Protein AF-A0A934FRS3-F1 (afdb_monomer_lite)

Structure (mmCIF, N/CA/C/O backbone):
data_AF-A0A934FRS3-F1
#
_entry.id   AF-A0A934FRS3-F1
#
loop_
_atom_site.group_PDB
_atom_site.id
_atom_site.type_symbol
_atom_site.label_atom_id
_atom_site.label_alt_id
_atom_site.label_comp_id
_atom_site.label_asym_id
_atom_site.label_entity_id
_atom_site.label_seq_id
_atom_site.pdbx_PDB_ins_code
_atom_site.Cartn_x
_atom_site.Cartn_y
_atom_site.Cartn_z
_atom_site.occupancy
_atom_site.B_iso_or_equiv
_atom_site.auth_seq_id
_atom_site.auth_comp_id
_atom_site.auth_asym_id
_atom_site.auth_atom_id
_atom_site.pdbx_PDB_model_num
ATOM 1 N N . MET A 1 1 ? 16.559 1.387 23.144 1.00 27.06 1 MET A N 1
ATOM 2 C CA . MET A 1 1 ? 15.516 1.513 24.195 1.00 27.06 1 MET A CA 1
ATOM 3 C C . MET A 1 1 ? 14.584 2.741 24.068 1.00 27.06 1 MET A C 1
ATOM 5 O O . MET A 1 1 ? 13.434 2.677 24.500 1.00 27.06 1 MET A O 1
ATOM 9 N N . ARG A 1 2 ? 15.012 3.877 23.478 1.00 22.12 2 ARG A N 1
ATOM 10 C CA . ARG A 1 2 ? 14.147 5.071 23.291 1.00 22.12 2 ARG A CA 1
ATOM 11 C C . ARG A 1 2 ? 13.329 5.095 21.986 1.00 22.12 2 ARG A C 1
ATOM 13 O O . ARG A 1 2 ? 12.299 5.740 21.977 1.00 22.12 2 ARG A O 1
ATOM 20 N N . LEU A 1 3 ? 13.710 4.373 20.928 1.00 22.55 3 LEU A N 1
ATOM 21 C CA . LEU A 1 3 ? 12.978 4.378 19.644 1.00 22.55 3 LEU A CA 1
ATOM 22 C C . LEU A 1 3 ? 11.806 3.378 19.592 1.00 22.55 3 LEU A C 1
ATOM 24 O O . LEU A 1 3 ? 10.712 3.764 19.199 1.00 22.55 3 LEU A O 1
ATOM 28 N N . ALA A 1 4 ? 11.965 2.154 20.108 1.00 23.92 4 ALA A N 1
ATOM 29 C CA . ALA A 1 4 ? 10.862 1.188 20.241 1.00 23.92 4 ALA A CA 1
ATOM 30 C C . ALA A 1 4 ? 9.802 1.623 21.281 1.00 23.92 4 ALA A C 1
ATOM 32 O O . ALA A 1 4 ? 8.604 1.381 21.117 1.00 23.92 4 ALA A O 1
ATOM 33 N N . SER A 1 5 ? 10.214 2.358 22.326 1.00 25.19 5 SER A N 1
ATOM 34 C CA . SER A 1 5 ? 9.284 3.023 23.251 1.00 25.19 5 SER A CA 1
ATOM 35 C C . SER A 1 5 ? 8.668 4.300 22.674 1.00 25.19 5 SER A C 1
ATOM 37 O O . SER A 1 5 ? 7.607 4.696 23.140 1.00 25.19 5 SER A O 1
ATOM 39 N N . VAL A 1 6 ? 9.268 4.915 21.648 1.00 26.47 6 VAL A N 1
ATOM 40 C CA . VAL A 1 6 ? 8.662 6.019 20.891 1.00 26.47 6 VAL A CA 1
ATOM 41 C C . VAL A 1 6 ? 7.672 5.484 19.864 1.00 26.47 6 VAL A C 1
ATOM 43 O O . VAL A 1 6 ? 6.587 6.031 19.812 1.00 26.47 6 VAL A O 1
ATOM 46 N N . PHE A 1 7 ? 7.921 4.391 19.142 1.00 25.52 7 PHE A N 1
ATOM 47 C CA . PHE A 1 7 ? 6.921 3.829 18.222 1.00 25.52 7 PHE A CA 1
ATOM 48 C C . PHE A 1 7 ? 5.750 3.158 18.959 1.00 25.52 7 PHE A C 1
ATOM 50 O O . PHE A 1 7 ? 4.606 3.506 18.703 1.00 25.52 7 PHE A O 1
ATOM 57 N N . SER A 1 8 ? 5.981 2.318 19.975 1.00 31.23 8 SER A N 1
ATOM 58 C CA . SER A 1 8 ? 4.870 1.709 20.739 1.00 31.23 8 SER A CA 1
ATOM 59 C C . SER A 1 8 ? 4.042 2.730 21.530 1.00 31.23 8 SER A C 1
ATOM 61 O O . SER A 1 8 ? 2.819 2.605 21.608 1.00 31.23 8 SER A O 1
ATOM 63 N N . ARG A 1 9 ? 4.673 3.785 22.074 1.00 29.94 9 ARG A N 1
ATOM 64 C CA . ARG A 1 9 ? 3.934 4.878 22.718 1.00 29.94 9 ARG A CA 1
ATOM 65 C C . ARG A 1 9 ? 3.339 5.843 21.716 1.00 29.94 9 ARG A C 1
ATOM 67 O O . ARG A 1 9 ? 2.287 6.344 22.042 1.00 29.94 9 ARG A O 1
ATOM 74 N N . SER A 1 10 ? 3.924 6.089 20.544 1.00 31.72 10 SER A N 1
ATOM 75 C CA . SER A 1 10 ? 3.403 7.071 19.575 1.00 31.72 10 SER A CA 1
ATOM 76 C C . SER A 1 10 ? 2.390 6.488 18.606 1.00 31.72 10 SER A C 1
ATOM 78 O O . SER A 1 10 ? 1.568 7.245 18.140 1.00 31.72 10 SER A O 1
ATOM 80 N N . SER A 1 11 ? 2.363 5.184 18.328 1.00 34.62 11 SER A N 1
ATOM 81 C CA . SER A 1 11 ? 1.292 4.559 17.534 1.00 34.62 11 SER A CA 1
ATOM 82 C C . SER A 1 11 ? 0.039 4.369 18.381 1.00 34.62 11 SER A C 1
ATOM 84 O O . SER A 1 11 ? -1.054 4.750 17.965 1.00 34.62 11 SER A O 1
ATOM 86 N N . LEU A 1 12 ? 0.210 3.886 19.622 1.00 35.72 12 LEU A N 1
ATOM 87 C CA . LEU A 1 12 ? -0.867 3.880 20.603 1.00 35.72 12 LEU A CA 1
ATOM 88 C C . LEU A 1 12 ? -1.239 5.310 20.972 1.00 35.72 12 LEU A C 1
ATOM 90 O O . LEU A 1 12 ? -2.419 5.570 20.993 1.00 35.72 12 LEU A O 1
ATOM 94 N N . ALA A 1 13 ? -0.301 6.248 21.161 1.00 35.78 13 ALA A N 1
ATOM 95 C CA . ALA A 1 13 ? -0.587 7.677 21.336 1.00 35.78 13 ALA A CA 1
ATOM 96 C C . ALA A 1 13 ? -0.914 8.424 20.048 1.00 35.78 13 ALA A C 1
ATOM 98 O O . ALA A 1 13 ? -1.168 9.600 20.160 1.00 35.78 13 ALA A O 1
ATOM 99 N N . LEU A 1 14 ? -0.986 7.820 18.864 1.00 36.41 14 LEU A N 1
ATOM 100 C CA . LEU A 1 14 ? -1.583 8.445 17.676 1.00 36.41 14 LEU A CA 1
ATOM 101 C C . LEU A 1 14 ? -3.020 7.952 17.551 1.00 36.41 14 LEU A C 1
ATOM 103 O O . LEU A 1 14 ? -3.919 8.766 17.425 1.00 36.41 14 LEU A O 1
ATOM 107 N N . ALA A 1 15 ? -3.268 6.656 17.765 1.00 39.19 15 ALA A N 1
ATOM 108 C CA . ALA A 1 15 ? -4.615 6.118 17.975 1.00 39.19 15 ALA A CA 1
ATOM 109 C C . ALA A 1 15 ? -5.294 6.729 19.222 1.00 39.19 15 ALA A C 1
ATOM 111 O O . ALA A 1 15 ? -6.491 7.003 19.226 1.00 39.19 15 ALA A O 1
ATOM 112 N N . VAL A 1 16 ? -4.505 7.011 20.260 1.00 37.59 16 VAL A N 1
ATOM 113 C CA . VAL A 1 16 ? -4.902 7.672 21.503 1.00 37.59 16 VAL A CA 1
ATOM 114 C C . VAL A 1 16 ? -4.756 9.189 21.407 1.00 37.59 16 VAL A C 1
ATOM 116 O O . VAL A 1 16 ? -5.618 9.828 21.960 1.00 37.59 16 VAL A O 1
ATOM 119 N N . ALA A 1 17 ? -3.831 9.831 20.679 1.00 36.41 17 ALA A N 1
ATOM 120 C CA . ALA A 1 17 ? -3.891 11.300 20.492 1.00 36.41 17 ALA A CA 1
ATOM 121 C C . ALA A 1 17 ? -4.997 11.721 19.521 1.00 36.41 17 ALA A C 1
ATOM 123 O O . ALA A 1 17 ? -5.559 12.798 19.697 1.00 36.41 17 ALA A O 1
ATOM 124 N N . CYS A 1 18 ? -5.384 10.867 18.568 1.00 36.97 18 CYS A N 1
ATOM 125 C CA . CYS A 1 18 ? -6.640 11.021 17.832 1.00 36.97 18 CYS A CA 1
ATOM 126 C C . CYS A 1 18 ? -7.866 10.801 18.741 1.00 36.97 18 CYS A C 1
ATOM 128 O O . CYS A 1 18 ? -8.947 11.291 18.426 1.00 36.97 18 CYS A O 1
ATOM 130 N N . GLY A 1 19 ? -7.702 10.117 19.881 1.00 36.25 19 GLY A N 1
ATOM 131 C CA . GLY A 1 19 ? -8.738 9.917 20.898 1.00 36.25 19 GLY A CA 1
ATOM 132 C C . GLY A 1 19 ? -8.621 10.784 22.161 1.00 36.25 19 GLY A C 1
ATOM 133 O O . GLY A 1 19 ? -9.516 10.738 22.996 1.00 36.25 19 GLY A O 1
ATOM 134 N N . ALA A 1 20 ? -7.540 11.538 22.359 1.00 34.06 20 ALA A N 1
ATOM 135 C CA . ALA A 1 20 ? -7.195 12.122 23.648 1.00 34.06 20 ALA A CA 1
ATOM 136 C C . ALA A 1 20 ? -6.029 13.100 23.555 1.00 34.06 20 ALA A C 1
ATOM 138 O O . ALA A 1 20 ? -4.877 12.796 23.865 1.00 34.06 20 ALA A O 1
ATOM 139 N N . VAL A 1 21 ? -6.374 14.343 23.258 1.00 32.88 21 VAL A N 1
ATOM 140 C CA . VAL A 1 21 ? -5.629 15.476 23.795 1.00 32.88 21 VAL A CA 1
ATOM 141 C C . VAL A 1 21 ? -6.650 16.443 24.406 1.00 32.88 21 VAL A C 1
ATOM 143 O O . VAL A 1 21 ? -7.177 17.322 23.745 1.00 32.88 21 VAL A O 1
ATOM 146 N N . LEU A 1 22 ? -6.929 16.213 25.695 1.00 34.47 22 LEU A N 1
ATOM 147 C CA . LEU A 1 22 ? -7.364 17.141 26.756 1.00 34.47 22 LEU A CA 1
ATOM 148 C C . LEU A 1 22 ? -8.618 18.017 26.524 1.00 34.47 22 LEU A C 1
ATOM 150 O O . LEU A 1 22 ? -8.582 19.020 25.811 1.00 34.47 22 LEU A O 1
ATOM 154 N N . ALA A 1 23 ? -9.683 17.696 27.270 1.00 32.97 23 ALA A N 1
ATOM 155 C CA . ALA A 1 23 ? -10.833 18.560 27.533 1.00 32.97 23 ALA A CA 1
ATOM 156 C C . ALA A 1 23 ? -10.677 19.292 28.885 1.00 32.97 23 ALA A C 1
ATOM 158 O O . ALA A 1 23 ? -10.374 18.671 29.904 1.00 32.97 23 ALA A O 1
ATOM 159 N N . GLN A 1 24 ? -10.937 20.602 28.890 1.00 36.91 24 GLN A N 1
ATOM 160 C CA . GLN A 1 24 ? -11.437 21.335 30.055 1.00 36.91 24 GLN A CA 1
ATOM 161 C C . GLN A 1 24 ? -12.745 22.023 29.654 1.00 36.91 24 GLN A C 1
ATOM 163 O O . GLN A 1 24 ? -12.805 22.649 28.598 1.00 36.91 24 GLN A O 1
ATOM 168 N N . ASP A 1 25 ? -13.738 21.867 30.531 1.00 39.78 25 ASP A N 1
ATOM 169 C CA . ASP A 1 25 ? -15.063 22.491 30.584 1.00 39.78 25 ASP A CA 1
ATOM 170 C C . ASP A 1 25 ? -15.967 22.393 29.349 1.00 39.78 25 ASP A C 1
ATOM 172 O O . ASP A 1 25 ? -15.792 23.129 28.381 1.00 39.78 25 ASP A O 1
ATOM 176 N N . GLN A 1 26 ? -17.045 21.598 29.462 1.00 34.34 26 GLN A N 1
ATOM 177 C CA . GLN A 1 26 ? -18.406 22.063 29.148 1.00 34.34 26 GLN A CA 1
ATOM 178 C C . GLN A 1 26 ? -19.520 21.098 29.595 1.00 34.34 26 GLN A C 1
ATOM 180 O O . GLN A 1 26 ? -19.306 19.909 29.819 1.00 34.34 26 GLN A O 1
ATOM 185 N N . ALA A 1 27 ? -20.708 21.680 29.793 1.00 36.53 27 ALA A N 1
ATOM 186 C CA . ALA A 1 27 ? -21.894 21.093 30.414 1.00 36.53 27 ALA A CA 1
ATOM 187 C C . ALA A 1 27 ? -22.766 20.246 29.461 1.00 36.53 27 ALA A C 1
ATOM 189 O O . ALA A 1 27 ? -22.684 20.351 28.241 1.00 36.53 27 ALA A O 1
ATOM 190 N N . ALA A 1 28 ? -23.627 19.423 30.068 1.00 34.06 28 ALA A N 1
ATOM 191 C CA . ALA A 1 28 ? -24.342 18.294 29.469 1.00 34.06 28 ALA A CA 1
ATOM 192 C C . ALA A 1 28 ? -25.537 18.636 28.553 1.00 34.06 28 ALA A C 1
ATOM 194 O O . ALA A 1 28 ? -26.324 19.535 28.858 1.00 34.06 28 ALA A O 1
ATOM 195 N N . PRO A 1 29 ? -25.771 17.777 27.544 1.00 34.00 29 PRO A N 1
ATOM 196 C CA . PRO A 1 29 ? -27.110 17.290 27.206 1.00 34.00 29 PRO A CA 1
ATOM 197 C C . PRO A 1 29 ? -27.171 15.753 27.024 1.00 34.00 29 PRO A C 1
ATOM 199 O O . PRO A 1 29 ? -26.160 15.071 26.916 1.00 34.00 29 PRO A O 1
ATOM 202 N N . THR A 1 30 ? -28.390 15.208 27.036 1.00 40.44 30 THR A N 1
ATOM 203 C CA . THR A 1 30 ? -28.749 13.776 27.036 1.00 40.44 30 THR A CA 1
ATOM 204 C C . THR A 1 30 ? -29.072 13.229 25.640 1.00 40.44 30 THR A C 1
ATOM 206 O O . THR A 1 30 ? -29.952 13.793 24.994 1.00 40.44 30 THR A O 1
ATOM 209 N N . THR A 1 31 ? -28.470 12.106 25.215 1.00 36.78 31 THR A N 1
ATOM 210 C CA . THR A 1 31 ? -29.045 11.085 24.291 1.00 36.78 31 THR A CA 1
ATOM 211 C C . THR A 1 31 ? -28.130 9.842 24.169 1.00 36.78 31 THR A C 1
ATOM 213 O O . THR A 1 31 ? -26.957 9.893 24.515 1.00 36.78 31 THR A O 1
ATOM 216 N N . THR A 1 32 ? -28.696 8.693 23.768 1.00 42.91 32 THR A N 1
ATOM 217 C CA . THR A 1 32 ? -28.209 7.305 23.982 1.00 42.91 32 THR A CA 1
ATOM 218 C C . THR A 1 32 ? -27.360 6.676 22.857 1.00 42.91 32 THR A C 1
ATOM 220 O O . THR A 1 32 ? -27.233 5.454 22.805 1.00 42.91 32 THR A O 1
ATOM 223 N N . SER A 1 33 ? -26.760 7.463 21.962 1.00 57.62 33 SER A N 1
ATOM 224 C CA . SER A 1 33 ? -25.831 6.961 20.935 1.00 57.62 33 SER A CA 1
ATOM 225 C C . SER A 1 33 ? -24.385 7.103 21.422 1.00 57.62 33 SER A C 1
ATOM 227 O O . SER A 1 33 ? -23.906 8.221 21.596 1.00 57.62 33 SER A O 1
ATOM 229 N N . SER A 1 34 ? -23.676 5.998 21.677 1.00 61.28 34 SER A N 1
ATOM 230 C CA . SER A 1 34 ? -22.247 6.064 22.025 1.00 61.28 34 SER A CA 1
ATOM 231 C C . SER A 1 34 ? -21.406 6.331 20.774 1.00 61.28 34 SER A C 1
ATOM 233 O O . SER A 1 34 ? -21.483 5.589 19.802 1.00 61.28 34 SER A O 1
ATOM 235 N N . GLN A 1 35 ? -20.610 7.398 20.799 1.00 80.88 35 GLN A N 1
ATOM 236 C CA . GLN A 1 35 ? -19.793 7.870 19.673 1.00 80.88 35 GLN A CA 1
ATOM 237 C C . GLN A 1 35 ? -18.346 7.358 19.717 1.00 80.88 35 GLN A C 1
ATOM 239 O O . GLN A 1 35 ? -17.648 7.329 18.702 1.00 80.88 35 GLN A O 1
ATOM 244 N N . LEU A 1 36 ? -17.903 6.959 20.908 1.00 81.94 36 LEU A N 1
ATOM 245 C CA . LEU A 1 36 ? -16.656 6.253 21.175 1.00 81.94 36 LEU A CA 1
ATOM 246 C C . LEU A 1 36 ? -16.951 5.209 22.244 1.00 81.94 36 LEU A C 1
ATOM 248 O O . LEU A 1 36 ? -17.548 5.546 23.265 1.00 81.94 36 LEU A O 1
ATOM 252 N N . VAL A 1 37 ? -16.506 3.980 22.034 1.00 84.88 37 VAL A N 1
ATOM 253 C CA . VAL A 1 37 ? -16.555 2.891 23.002 1.00 84.88 37 VAL A CA 1
ATOM 254 C C . VAL A 1 37 ? -15.162 2.286 23.099 1.00 84.88 37 VAL A C 1
ATOM 256 O O . VAL A 1 37 ? -14.598 1.840 22.109 1.00 84.88 37 VAL A O 1
ATOM 259 N N . ILE A 1 38 ? -14.595 2.269 24.299 1.00 85.12 38 ILE A N 1
ATOM 260 C CA . ILE A 1 38 ? -13.317 1.627 24.595 1.00 85.12 38 ILE A CA 1
ATOM 261 C C . ILE A 1 38 ? -13.582 0.511 25.593 1.00 85.12 38 ILE A C 1
ATOM 263 O O . ILE A 1 38 ? -14.081 0.761 26.684 1.00 85.12 38 ILE A O 1
ATOM 267 N N . THR A 1 39 ? -13.233 -0.714 25.233 1.00 86.31 39 THR A N 1
ATOM 268 C CA . THR A 1 39 ? -13.379 -1.900 26.076 1.00 86.31 39 THR A CA 1
ATOM 269 C C . THR A 1 39 ? -11.998 -2.457 26.385 1.00 86.31 39 THR A C 1
ATOM 271 O O . THR A 1 39 ? -11.211 -2.659 25.467 1.00 86.31 39 THR A O 1
ATOM 274 N N . SER A 1 40 ? -11.675 -2.681 27.658 1.00 85.94 40 SER A N 1
ATOM 275 C CA . SER A 1 40 ? -10.364 -3.206 28.065 1.00 85.94 40 SER A CA 1
ATOM 276 C C . SER A 1 40 ? -10.481 -4.159 29.245 1.00 85.94 40 SER A C 1
ATOM 278 O O . SER A 1 40 ? -11.160 -3.845 30.223 1.00 85.94 40 SER A O 1
ATOM 280 N N . THR A 1 41 ? -9.776 -5.288 29.188 1.00 85.88 41 THR A N 1
ATOM 281 C CA . THR A 1 41 ? -9.614 -6.209 30.329 1.00 85.88 41 THR A CA 1
ATOM 282 C C . THR A 1 41 ? -8.501 -5.765 31.288 1.00 85.88 41 THR A C 1
ATOM 284 O O . THR A 1 41 ? -8.402 -6.277 32.401 1.00 85.88 41 THR A O 1
ATOM 287 N N . ASP A 1 42 ? -7.686 -4.766 30.918 1.00 83.06 42 ASP A N 1
ATOM 288 C CA . ASP A 1 42 ? -6.649 -4.181 31.780 1.00 83.06 42 ASP A CA 1
ATOM 289 C C . ASP A 1 42 ? -7.152 -2.899 32.468 1.00 83.06 42 ASP A C 1
ATOM 291 O O . ASP A 1 42 ? -7.483 -1.897 31.816 1.00 83.06 42 ASP A O 1
ATOM 295 N N . SER A 1 43 ? -7.176 -2.912 33.806 1.00 79.44 43 SER A N 1
ATOM 296 C CA . SER A 1 43 ? -7.639 -1.787 34.630 1.00 79.44 43 SER A CA 1
ATOM 297 C C . SER A 1 43 ? -6.754 -0.544 34.502 1.00 79.44 43 SER A C 1
ATOM 299 O O . SER A 1 43 ? -7.239 0.576 34.677 1.00 79.44 43 SER A O 1
ATOM 301 N N . ARG A 1 44 ? -5.470 -0.689 34.147 1.00 79.44 44 ARG A N 1
ATOM 302 C CA . ARG A 1 44 ? -4.536 0.436 33.967 1.00 79.44 44 ARG A CA 1
ATOM 303 C C . ARG A 1 44 ? -4.788 1.164 32.659 1.00 79.44 44 ARG A C 1
ATOM 305 O O . ARG A 1 44 ? -4.732 2.393 32.643 1.00 79.44 44 ARG A O 1
ATOM 312 N N . VAL A 1 45 ? -5.085 0.423 31.591 1.00 78.88 45 VAL A N 1
ATOM 313 C CA . VAL A 1 45 ? -5.498 1.000 30.302 1.00 78.88 45 VAL A CA 1
ATOM 314 C C . VAL A 1 45 ? -6.790 1.780 30.507 1.00 78.88 45 VAL A C 1
ATOM 316 O O . VAL A 1 45 ? -6.841 2.975 30.226 1.00 78.88 45 VAL A O 1
ATOM 319 N N . ALA A 1 46 ? -7.786 1.148 31.127 1.00 74.12 46 ALA A N 1
ATOM 320 C CA . ALA A 1 46 ? -9.057 1.776 31.457 1.00 74.12 46 ALA A CA 1
ATOM 321 C C . ALA A 1 46 ? -8.903 3.043 32.328 1.00 74.12 46 ALA A C 1
ATOM 323 O O . ALA A 1 46 ? -9.484 4.087 32.026 1.00 74.12 46 ALA A O 1
ATOM 324 N N . SER A 1 47 ? -8.053 2.993 33.360 1.00 75.94 47 SER A N 1
ATOM 325 C CA . SER A 1 47 ? -7.711 4.153 34.202 1.00 75.94 47 SER A CA 1
ATOM 326 C C . SER A 1 47 ? -6.996 5.261 33.424 1.00 75.94 47 SER A C 1
ATOM 328 O O . SER A 1 47 ? -7.172 6.447 33.702 1.00 75.94 47 SER A O 1
ATOM 330 N N . GLY A 1 48 ? -6.131 4.896 32.474 1.00 76.56 48 GLY A N 1
ATOM 331 C CA . GLY A 1 48 ? -5.491 5.836 31.557 1.00 76.56 48 GLY A CA 1
ATOM 332 C C . GLY A 1 48 ? -6.534 6.588 30.739 1.00 76.56 48 GLY A C 1
ATOM 333 O O . GLY A 1 48 ? -6.540 7.815 30.746 1.00 76.56 48 GLY A O 1
ATOM 334 N N . VAL A 1 49 ? -7.472 5.855 30.139 1.00 73.19 49 VAL A N 1
ATOM 335 C CA . VAL A 1 49 ? -8.549 6.421 29.321 1.00 73.19 49 VAL A CA 1
ATOM 336 C C . VAL A 1 49 ? -9.467 7.332 30.134 1.00 73.19 49 VAL A C 1
ATOM 338 O O . VAL A 1 49 ? -9.687 8.469 29.730 1.00 73.19 49 VAL A O 1
ATOM 341 N N . GLN A 1 50 ? -9.939 6.915 31.313 1.00 73.56 50 GLN A N 1
ATOM 342 C CA . GLN A 1 50 ? -10.767 7.786 32.163 1.00 73.56 50 GLN A CA 1
ATOM 343 C C . GLN A 1 50 ? -10.080 9.112 32.508 1.00 73.56 50 GLN A C 1
ATOM 345 O O . GLN A 1 50 ? -10.716 10.166 32.452 1.00 73.56 50 GLN A O 1
ATOM 350 N N . ARG A 1 51 ? -8.781 9.071 32.844 1.00 74.69 51 ARG A N 1
ATOM 351 C CA . ARG A 1 51 ? -8.006 10.279 33.168 1.00 74.69 51 ARG A CA 1
ATOM 352 C C . ARG A 1 51 ? -7.906 11.229 31.982 1.00 74.69 51 ARG A C 1
ATOM 354 O O . ARG A 1 51 ? -7.977 12.438 32.176 1.00 74.69 51 ARG A O 1
ATOM 361 N N . MET A 1 52 ? -7.778 10.702 30.767 1.00 68.62 52 MET A N 1
ATOM 362 C CA . MET A 1 52 ? -7.734 11.527 29.558 1.00 68.62 52 MET A CA 1
ATOM 363 C C . MET A 1 52 ? -9.037 12.295 29.304 1.00 68.62 52 MET A C 1
ATOM 365 O O . MET A 1 52 ? -8.991 13.402 28.772 1.00 68.62 52 MET A O 1
ATOM 369 N N . PHE A 1 53 ? -10.177 11.748 29.731 1.00 69.75 53 PHE A N 1
ATOM 370 C CA . PHE A 1 53 ? -11.498 12.375 29.610 1.00 69.75 53 PHE A CA 1
ATOM 371 C C . PHE A 1 53 ? -11.943 13.129 30.875 1.00 69.75 53 PHE A C 1
ATOM 373 O O . PHE A 1 53 ? -13.123 13.434 31.028 1.00 69.75 53 PHE A O 1
ATOM 380 N N . GLY A 1 54 ? -11.023 13.423 31.802 1.00 64.81 54 GLY A N 1
ATOM 381 C CA . GLY A 1 54 ? -11.323 14.220 32.998 1.00 64.81 54 GLY A CA 1
ATOM 382 C C . GLY A 1 54 ? -12.250 13.533 34.010 1.00 64.81 54 GLY A C 1
ATOM 383 O O . GLY A 1 54 ? -12.831 14.203 34.863 1.00 64.81 54 GLY A O 1
ATOM 384 N N . GLY A 1 55 ? -12.406 12.207 33.938 1.00 60.84 55 GLY A N 1
ATOM 385 C CA . GLY A 1 55 ? -13.222 11.449 34.882 1.00 60.84 55 GLY A CA 1
ATOM 386 C C . GLY A 1 55 ? -12.625 11.463 36.295 1.00 60.84 55 GLY A C 1
ATOM 387 O O . GLY A 1 55 ? -11.486 11.050 36.494 1.00 60.84 55 GLY A O 1
ATOM 388 N N . ALA A 1 56 ? -13.409 11.906 37.286 1.00 50.25 56 ALA A N 1
ATOM 389 C CA . ALA A 1 56 ? -13.009 11.956 38.699 1.00 50.25 56 ALA A CA 1
ATOM 390 C C . ALA A 1 56 ? -13.146 10.608 39.444 1.00 50.25 56 ALA A C 1
ATOM 392 O O . ALA A 1 56 ? -12.642 10.464 40.556 1.00 50.25 56 ALA A O 1
ATOM 393 N N . ALA A 1 57 ? -13.833 9.621 38.856 1.00 53.00 57 ALA A N 1
ATOM 394 C CA . ALA A 1 57 ? -14.106 8.328 39.481 1.00 53.00 57 ALA A CA 1
ATOM 395 C C . ALA A 1 57 ? -13.127 7.264 38.967 1.00 53.00 57 ALA A C 1
ATOM 397 O O . ALA A 1 57 ? -13.144 6.922 37.786 1.00 53.00 57 ALA A O 1
ATOM 398 N N . GLY A 1 58 ? -12.272 6.764 39.863 1.00 58.16 58 GLY A N 1
ATOM 399 C CA . GLY A 1 58 ? -11.255 5.767 39.543 1.00 58.16 58 GLY A CA 1
ATOM 400 C C . GLY A 1 58 ? -11.868 4.479 39.008 1.00 58.16 58 GLY A C 1
ATOM 401 O O . GLY A 1 58 ? -12.807 3.941 39.597 1.00 58.16 58 GLY A O 1
ATOM 402 N N . ALA A 1 59 ? -11.328 3.986 37.894 1.00 62.06 59 ALA A N 1
ATOM 403 C CA . ALA A 1 59 ? -11.603 2.650 37.397 1.00 62.06 59 ALA A CA 1
ATOM 404 C C . ALA A 1 59 ? -11.438 1.664 38.559 1.00 62.06 59 ALA A C 1
ATOM 406 O O . ALA A 1 59 ? -10.581 1.878 39.429 1.00 62.06 59 ALA A O 1
ATOM 407 N N . PRO A 1 60 ? -12.254 0.601 38.605 1.00 66.19 60 PRO A N 1
ATOM 408 C CA . PRO A 1 60 ? -12.125 -0.383 39.661 1.00 66.19 60 PRO A CA 1
ATOM 409 C C . PRO A 1 60 ? -10.679 -0.898 39.705 1.00 66.19 60 PRO A C 1
ATOM 411 O O . PRO A 1 60 ? -10.050 -1.120 38.668 1.00 66.19 60 PRO A O 1
ATOM 414 N N . ALA A 1 61 ? -10.138 -1.052 40.919 1.00 69.31 61 ALA A N 1
ATOM 415 C CA . ALA A 1 61 ? -8.743 -1.455 41.121 1.00 69.31 61 ALA A CA 1
ATOM 416 C C . ALA A 1 61 ? -8.418 -2.791 40.422 1.00 69.31 61 ALA A C 1
ATOM 418 O O . ALA A 1 61 ? -7.296 -3.000 39.962 1.00 69.31 61 ALA A O 1
ATOM 419 N N . ALA A 1 62 ? -9.426 -3.656 40.295 1.00 74.12 62 ALA A N 1
ATOM 420 C CA . ALA A 1 62 ? -9.400 -4.874 39.507 1.00 74.12 62 ALA A CA 1
ATOM 421 C C . ALA A 1 62 ? -10.685 -4.980 38.676 1.00 74.12 62 ALA A C 1
ATOM 423 O O . ALA A 1 62 ? -11.757 -4.600 39.144 1.00 74.12 62 ALA A O 1
ATOM 424 N N . ILE A 1 63 ? -10.566 -5.519 37.465 1.00 80.44 63 ILE A N 1
ATOM 425 C CA . ILE A 1 63 ? -11.704 -5.919 36.636 1.00 80.44 63 ILE A CA 1
ATOM 426 C C . ILE A 1 63 ? -11.979 -7.395 36.944 1.00 80.44 63 ILE A C 1
ATOM 428 O O . ILE A 1 63 ? -11.038 -8.175 37.093 1.00 80.44 63 ILE A O 1
ATOM 432 N N . GLY A 1 64 ? -13.252 -7.769 37.101 1.00 80.06 64 GLY A N 1
ATOM 433 C CA . GLY A 1 64 ? -13.623 -9.161 37.369 1.00 80.06 64 GLY A CA 1
ATOM 434 C C . GLY A 1 64 ? -13.135 -10.123 36.277 1.00 80.06 64 GLY A C 1
ATOM 435 O O . GLY A 1 64 ? -13.033 -9.748 35.113 1.00 80.06 64 GLY A O 1
ATOM 436 N N . GLU A 1 65 ? -12.858 -11.374 36.644 1.00 82.88 65 GLU A N 1
ATOM 437 C CA . GLU A 1 65 ? -12.454 -12.410 35.685 1.00 82.88 65 GLU A CA 1
ATOM 438 C C . GLU A 1 65 ? -13.502 -12.575 34.567 1.00 82.88 65 GLU A C 1
ATOM 440 O O . GLU A 1 65 ? -14.708 -12.581 34.831 1.00 82.88 65 GLU A O 1
ATOM 445 N N . GLY A 1 66 ? -13.045 -12.652 33.311 1.00 81.38 66 GLY A N 1
ATOM 446 C CA . GLY A 1 66 ? -13.913 -12.718 32.126 1.00 81.38 66 GLY A CA 1
ATOM 447 C C . GLY A 1 66 ? -14.692 -11.431 31.821 1.00 81.38 66 GLY A C 1
ATOM 448 O O . GLY A 1 66 ? -15.600 -11.440 30.984 1.00 81.38 66 GLY A O 1
ATOM 449 N N . LYS A 1 67 ? -14.379 -10.326 32.509 1.00 85.31 67 LYS A N 1
ATOM 450 C CA . LYS A 1 67 ? -14.983 -9.016 32.270 1.00 85.31 67 LYS A CA 1
ATOM 451 C C . LYS A 1 67 ? -13.983 -8.034 31.674 1.00 85.31 67 LYS A C 1
ATOM 453 O O . LYS A 1 67 ? -12.775 -8.149 31.846 1.00 85.31 67 LYS A O 1
ATOM 458 N N . ALA A 1 68 ? -14.532 -7.000 31.056 1.00 84.88 68 ALA A N 1
ATOM 459 C CA . ALA A 1 68 ? -13.831 -5.821 30.590 1.00 84.88 68 ALA A CA 1
ATOM 460 C C . ALA A 1 68 ? -14.528 -4.556 31.107 1.00 84.88 68 ALA A C 1
ATOM 462 O O . ALA A 1 68 ? -15.750 -4.531 31.300 1.00 84.88 68 ALA A O 1
ATOM 463 N N . LEU A 1 69 ? -13.760 -3.485 31.310 1.00 83.56 69 LEU A N 1
ATOM 464 C CA . LEU A 1 69 ? -14.332 -2.162 31.525 1.00 83.56 69 LEU A CA 1
ATOM 465 C C . LEU A 1 69 ? -14.652 -1.539 30.170 1.00 83.56 69 LEU A C 1
ATOM 467 O O . LEU A 1 69 ? -13.767 -1.392 29.330 1.00 83.56 69 LEU A O 1
ATOM 471 N N . VAL A 1 70 ? -15.910 -1.154 29.991 1.00 85.19 70 VAL A N 1
ATOM 472 C CA . VAL A 1 70 ? -16.420 -0.421 28.836 1.00 85.19 70 VAL A CA 1
ATOM 473 C C . VAL A 1 70 ? -16.535 1.047 29.216 1.00 85.19 70 VAL A C 1
ATOM 475 O O . VAL A 1 70 ? -17.250 1.404 30.154 1.00 85.19 70 VAL A O 1
ATOM 478 N N . LEU A 1 71 ? -15.840 1.892 28.473 1.00 83.88 71 LEU A N 1
ATOM 479 C CA . LEU A 1 71 ? -15.864 3.339 28.556 1.00 83.88 71 LEU A CA 1
ATOM 480 C C . LEU A 1 71 ? -16.553 3.872 27.309 1.00 83.88 71 LEU A C 1
ATOM 482 O O . LEU A 1 71 ? -16.097 3.595 26.207 1.00 83.88 71 LEU A O 1
ATOM 486 N N . SER A 1 72 ? -17.629 4.631 27.460 1.00 83.88 72 SER A N 1
ATOM 487 C CA . SER A 1 72 ? -18.378 5.175 26.329 1.00 83.88 72 SER A CA 1
ATOM 488 C C . SER A 1 72 ? -18.512 6.686 26.424 1.00 83.88 72 SER A C 1
ATOM 490 O O . SER A 1 72 ? -18.884 7.189 27.484 1.00 83.88 72 SER A O 1
ATOM 492 N N . LEU A 1 73 ? -18.266 7.396 25.325 1.00 81.25 73 LEU A N 1
ATOM 493 C CA . LEU A 1 73 ? -18.632 8.804 25.179 1.00 81.25 73 LEU A CA 1
ATOM 494 C C . LEU A 1 73 ? -19.975 8.911 24.468 1.00 81.25 73 LEU A C 1
ATOM 496 O O . LEU A 1 73 ? -20.166 8.283 23.426 1.00 81.25 73 LEU A O 1
ATOM 500 N N . ASP A 1 74 ? -20.884 9.708 25.015 1.00 78.88 74 ASP A N 1
ATOM 501 C CA . ASP A 1 74 ? -22.123 10.083 24.332 1.00 78.88 74 ASP A CA 1
ATOM 502 C C . ASP A 1 74 ? -21.927 11.269 23.366 1.00 78.88 74 ASP A C 1
ATOM 504 O O . ASP A 1 74 ? -20.827 11.810 23.216 1.00 78.88 74 ASP A O 1
ATOM 508 N N . ASP A 1 75 ? -23.016 11.688 22.720 1.00 73.56 75 ASP A N 1
ATOM 509 C CA . ASP A 1 75 ? -23.063 12.831 21.796 1.00 73.56 75 ASP A CA 1
ATOM 510 C C . ASP A 1 75 ? -22.621 14.163 22.431 1.00 73.56 75 ASP A C 1
ATOM 512 O O . ASP A 1 75 ? -22.199 15.082 21.724 1.00 73.56 75 ASP A O 1
ATOM 516 N N . GLY A 1 76 ? -22.714 14.276 23.759 1.00 71.00 76 GLY A N 1
ATOM 517 C CA . GLY A 1 76 ? -22.269 15.428 24.539 1.00 71.00 76 GLY A CA 1
ATOM 518 C C . GLY A 1 76 ? -20.807 15.343 24.982 1.00 71.00 76 GLY A C 1
ATOM 519 O O . GLY A 1 76 ? -20.333 16.247 25.667 1.00 71.00 76 GLY A O 1
ATOM 520 N N . GLY A 1 77 ? -20.093 14.269 24.626 1.00 68.56 77 GLY A N 1
ATOM 521 C CA . GLY A 1 77 ? -18.723 14.014 25.072 1.00 68.56 77 GLY A CA 1
ATOM 522 C C . GLY A 1 77 ? -18.630 13.581 26.536 1.00 68.56 77 GLY A C 1
ATOM 523 O O . GLY A 1 77 ? -17.544 13.610 27.118 1.00 68.56 77 GLY A O 1
ATOM 524 N N . LYS A 1 78 ? -19.746 13.182 27.157 1.00 75.31 78 LYS A N 1
ATOM 525 C CA . LYS A 1 78 ? -19.755 12.731 28.546 1.00 75.31 78 LYS A CA 1
ATOM 526 C C . LYS A 1 78 ? -19.353 11.264 28.621 1.00 75.31 78 LYS A C 1
ATOM 528 O O . LYS A 1 78 ? -19.913 10.405 27.944 1.00 75.31 78 LYS A O 1
ATOM 533 N N . LEU A 1 79 ? -18.401 10.981 29.505 1.00 79.19 79 LEU A N 1
ATOM 534 C CA . LEU A 1 79 ? -17.923 9.631 29.764 1.00 79.19 79 LEU A CA 1
ATOM 535 C C . LEU A 1 79 ? -18.881 8.867 30.685 1.00 79.19 79 LEU A C 1
ATOM 537 O O . LEU A 1 79 ? -19.181 9.308 31.797 1.00 79.19 79 LEU A O 1
ATOM 541 N N . ALA A 1 80 ? -19.288 7.680 30.253 1.00 81.12 80 ALA A N 1
ATOM 542 C CA . ALA A 1 80 ? -19.910 6.662 31.087 1.00 81.12 80 ALA A CA 1
ATOM 543 C C . ALA A 1 80 ? -19.011 5.424 31.153 1.00 81.12 80 ALA A C 1
ATOM 545 O O . ALA A 1 80 ? -18.319 5.093 30.191 1.00 81.12 80 ALA A O 1
ATOM 546 N N . THR A 1 81 ? -19.022 4.731 32.291 1.00 81.19 81 THR A N 1
ATOM 547 C CA . THR A 1 81 ? -18.256 3.496 32.481 1.00 81.19 81 THR A CA 1
ATOM 548 C C . THR A 1 81 ? -19.124 2.387 33.041 1.00 81.19 81 THR A C 1
ATOM 550 O O . THR A 1 81 ? -19.892 2.617 33.975 1.00 81.19 81 THR A O 1
ATOM 553 N N . ARG A 1 82 ? -18.965 1.176 32.512 1.00 83.75 82 ARG A N 1
ATOM 554 C CA . ARG A 1 82 ? -19.628 -0.037 33.004 1.00 83.75 82 ARG A CA 1
ATOM 555 C C . ARG A 1 82 ? -18.718 -1.245 32.834 1.00 83.75 82 ARG A C 1
ATOM 557 O O . ARG A 1 82 ? -17.866 -1.248 31.956 1.00 83.75 82 ARG A O 1
ATOM 564 N N . GLU A 1 83 ? -18.925 -2.288 33.626 1.00 84.50 83 GLU A N 1
ATOM 565 C CA . GLU A 1 83 ? -18.353 -3.600 33.312 1.00 84.50 83 GLU A CA 1
ATOM 566 C C . GLU A 1 83 ? -19.244 -4.335 32.303 1.00 84.50 83 GLU A C 1
ATOM 568 O O . GLU A 1 83 ? -20.475 -4.238 32.351 1.00 84.50 83 GLU A O 1
ATOM 573 N N . ALA A 1 84 ? -18.626 -5.085 31.400 1.00 85.75 84 ALA A N 1
ATOM 574 C CA . ALA A 1 84 ? -19.292 -6.017 30.499 1.00 85.75 84 ALA A CA 1
ATOM 575 C C . ALA A 1 84 ? -18.455 -7.293 30.361 1.00 85.75 84 ALA A C 1
ATOM 577 O O . ALA A 1 84 ? -17.304 -7.325 30.789 1.00 85.75 84 ALA A O 1
ATOM 578 N N . ALA A 1 85 ? -19.021 -8.343 29.770 1.00 84.25 85 ALA A N 1
ATOM 579 C CA . ALA A 1 85 ? -18.218 -9.483 29.339 1.00 84.25 85 ALA A CA 1
ATOM 580 C C . ALA A 1 85 ? -17.253 -9.043 28.224 1.00 84.25 85 ALA A C 1
ATOM 582 O O . ALA A 1 85 ? -17.636 -8.249 27.362 1.00 84.25 85 ALA A O 1
ATOM 583 N N . GLY A 1 86 ? -16.022 -9.546 28.254 1.00 82.94 86 GLY A N 1
ATOM 584 C CA . GLY A 1 86 ? -15.010 -9.246 27.246 1.00 82.94 86 GLY A CA 1
ATOM 585 C C . GLY A 1 86 ? -13.710 -9.989 27.526 1.00 82.94 86 GLY A C 1
ATOM 586 O O . GLY A 1 86 ? -13.334 -10.173 28.681 1.00 82.94 86 GLY A O 1
ATOM 587 N N . ASP A 1 87 ? -13.052 -10.424 26.462 1.00 84.31 87 ASP A N 1
ATOM 588 C CA . ASP A 1 87 ? -11.831 -11.233 26.470 1.00 84.31 87 ASP A CA 1
ATOM 589 C C . ASP A 1 87 ? -10.646 -10.515 25.806 1.00 84.31 87 ASP A C 1
ATOM 591 O O . ASP A 1 87 ? -9.499 -10.711 26.206 1.00 84.31 87 ASP A O 1
ATOM 595 N N . ALA A 1 88 ? -10.920 -9.630 24.847 1.00 81.19 88 ALA A N 1
ATOM 596 C CA . ALA A 1 88 ? -9.910 -8.809 24.201 1.00 81.19 88 ALA A CA 1
ATOM 597 C C . ALA A 1 88 ? -9.239 -7.834 25.183 1.00 81.19 88 ALA A C 1
ATOM 599 O O . ALA A 1 88 ? -9.900 -7.149 25.968 1.00 81.19 88 ALA A O 1
ATOM 600 N N . TRP A 1 89 ? -7.913 -7.715 25.087 1.00 84.12 89 TRP A N 1
ATOM 601 C CA . TRP A 1 89 ? -7.151 -6.753 25.885 1.00 84.12 89 TRP A CA 1
ATOM 602 C C . TRP A 1 89 ? -7.590 -5.309 25.645 1.00 84.12 89 TRP A C 1
ATOM 604 O O . TRP A 1 89 ? -7.755 -4.561 26.607 1.00 84.12 89 TRP A O 1
ATOM 614 N N . LEU A 1 90 ? -7.815 -4.933 24.383 1.00 84.06 90 LEU A N 1
ATOM 615 C CA . LEU A 1 90 ? -8.331 -3.620 24.014 1.00 84.06 90 LEU A CA 1
ATOM 616 C C . LEU A 1 90 ? -9.208 -3.701 22.762 1.00 84.06 90 LEU A C 1
ATOM 618 O O . LEU A 1 90 ? -8.793 -4.232 21.734 1.00 84.06 90 LEU A O 1
ATOM 622 N N . VAL A 1 91 ? -10.387 -3.093 22.826 1.00 86.88 91 VAL A N 1
ATOM 623 C CA . VAL A 1 91 ? -11.239 -2.794 21.672 1.00 86.88 91 VAL A CA 1
ATOM 624 C C . VAL A 1 91 ? -11.587 -1.314 21.706 1.00 86.88 91 VAL A C 1
ATOM 626 O O . VAL A 1 91 ? -12.003 -0.805 22.743 1.00 86.88 91 VAL A O 1
ATOM 629 N N . ILE A 1 92 ? -11.426 -0.624 20.585 1.00 87.81 92 ILE A N 1
ATOM 630 C CA . ILE A 1 92 ? -11.867 0.755 20.386 1.00 87.81 92 ILE A CA 1
ATOM 631 C C . ILE A 1 92 ? -12.848 0.739 19.225 1.00 87.81 92 ILE A C 1
ATOM 633 O O . ILE A 1 92 ? -12.485 0.289 18.150 1.00 87.81 92 ILE A O 1
ATOM 637 N N . GLU A 1 93 ? -14.052 1.246 19.425 1.00 90.12 93 GLU A N 1
ATOM 638 C CA . GLU A 1 93 ? -15.034 1.503 18.377 1.00 90.12 93 GLU A CA 1
ATOM 639 C C . GLU A 1 93 ? -15.352 2.995 18.393 1.00 90.12 93 GLU A C 1
ATOM 641 O O . GLU A 1 93 ? -15.642 3.557 19.448 1.00 90.12 93 GLU A O 1
ATOM 646 N N . ALA A 1 94 ? -15.255 3.670 17.254 1.00 88.56 94 ALA A N 1
ATOM 647 C CA . ALA A 1 94 ? -15.429 5.113 17.194 1.00 88.56 94 ALA A CA 1
ATOM 648 C C . ALA A 1 94 ? -16.097 5.564 15.902 1.00 88.56 94 ALA A C 1
ATOM 650 O O . ALA A 1 94 ? -15.882 4.969 14.848 1.00 88.56 94 ALA A O 1
ATOM 651 N N . LYS A 1 95 ? -16.809 6.693 15.971 1.00 89.94 95 LYS A N 1
ATOM 652 C CA . LYS A 1 95 ? -17.215 7.473 14.797 1.00 89.94 95 LYS A CA 1
ATOM 653 C C . LYS A 1 95 ? -16.162 8.546 14.506 1.00 89.94 95 LYS A C 1
ATOM 655 O O . LYS A 1 95 ? -16.107 9.544 15.233 1.00 89.94 95 LYS A O 1
ATOM 660 N N . PRO A 1 96 ? -15.318 8.402 13.469 1.00 87.12 96 PRO A N 1
ATOM 661 C CA . PRO A 1 96 ? -14.184 9.306 13.277 1.00 87.12 96 PRO A CA 1
ATOM 662 C C . PRO A 1 96 ? -14.600 10.771 13.102 1.00 87.12 96 PRO A C 1
ATOM 664 O O . PRO A 1 96 ? -14.009 11.647 13.728 1.00 87.12 96 PRO A O 1
ATOM 667 N N . ALA A 1 97 ? -15.676 11.051 12.358 1.00 84.88 97 ALA A N 1
ATOM 668 C CA . ALA A 1 97 ? -16.210 12.409 12.202 1.00 84.88 97 ALA A CA 1
ATOM 669 C C . ALA A 1 97 ? -16.586 13.079 13.543 1.00 84.88 97 ALA A C 1
ATOM 671 O O . ALA A 1 97 ? -16.367 14.279 13.727 1.00 84.88 97 ALA A O 1
ATOM 672 N N . PHE A 1 98 ? -17.112 12.312 14.507 1.00 83.44 98 PHE A N 1
ATOM 673 C CA . PHE A 1 98 ? -17.392 12.827 15.849 1.00 83.44 98 PHE A CA 1
ATOM 674 C C . PHE A 1 98 ? -16.098 13.182 16.585 1.00 83.44 98 PHE A C 1
ATOM 676 O O . PHE A 1 98 ? -15.992 14.285 17.121 1.00 83.44 98 PHE A O 1
ATOM 683 N N . LEU A 1 99 ? -15.093 12.297 16.569 1.00 78.81 99 LEU A N 1
ATOM 684 C CA . LEU A 1 99 ? -13.797 12.566 17.204 1.00 78.81 99 LEU A CA 1
ATOM 685 C C . LEU A 1 99 ? -13.140 13.822 16.622 1.00 78.81 99 LEU A C 1
ATOM 687 O O . LEU A 1 99 ? -1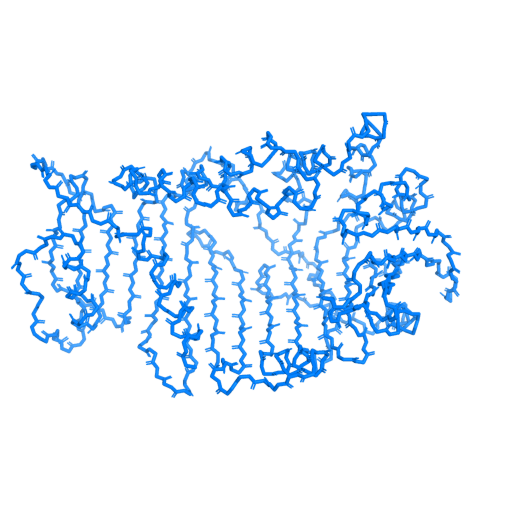2.658 14.669 17.372 1.00 78.81 99 LEU A O 1
ATOM 691 N N . MET A 1 100 ? -13.204 13.995 15.300 1.00 79.88 100 MET A N 1
ATOM 692 C CA . MET A 1 100 ? -12.679 15.181 14.619 1.00 79.88 100 MET A CA 1
ATOM 693 C C . MET A 1 100 ? -13.349 16.476 15.091 1.00 79.88 100 MET A C 1
ATOM 695 O O . MET A 1 100 ? -12.681 17.497 15.259 1.00 79.88 100 MET A O 1
ATOM 699 N N . LYS A 1 101 ? -14.664 16.444 15.343 1.00 81.69 101 LYS A N 1
ATOM 700 C CA . LYS A 1 101 ? -15.416 17.585 15.880 1.00 81.69 101 LYS A CA 1
ATOM 701 C C . LYS A 1 101 ? -15.050 17.860 17.341 1.00 81.69 101 LYS A C 1
ATOM 703 O O . LYS A 1 101 ? -14.734 19.001 17.688 1.00 81.69 101 LYS A O 1
ATOM 708 N N . THR A 1 102 ? -15.068 16.822 18.175 1.00 74.00 102 THR A N 1
ATOM 709 C CA . THR A 1 102 ? -14.787 16.896 19.618 1.00 74.00 102 THR A CA 1
ATOM 710 C C . THR A 1 102 ? -13.366 17.392 19.892 1.00 74.00 102 THR A C 1
ATOM 712 O O . THR A 1 102 ? -13.166 18.230 20.768 1.00 74.00 102 THR A O 1
ATOM 715 N N . PHE A 1 103 ? -12.391 16.968 19.084 1.00 73.06 103 PHE A N 1
ATOM 716 C CA . PHE A 1 103 ? -10.981 17.356 19.197 1.00 73.06 103 PHE A CA 1
ATOM 717 C C . PHE A 1 103 ? -10.536 18.364 18.128 1.00 73.06 103 PHE A C 1
ATOM 719 O O . PHE A 1 103 ? -9.371 18.405 17.733 1.00 73.06 103 PHE A O 1
ATOM 726 N N . SER A 1 104 ? -11.449 19.205 17.641 1.00 76.88 104 SER A N 1
ATOM 727 C CA . SER A 1 104 ? -11.193 20.100 16.500 1.00 76.88 104 SER A CA 1
ATOM 728 C C . SER A 1 104 ? -9.998 21.050 16.680 1.00 76.88 104 SER A C 1
ATOM 730 O O . SER A 1 104 ? -9.302 21.360 15.710 1.00 76.88 104 SER A O 1
ATOM 732 N N . LYS A 1 105 ? -9.705 21.501 17.908 1.00 74.44 105 LYS A N 1
ATOM 733 C CA . LYS A 1 105 ? -8.537 22.355 18.195 1.00 74.44 105 LYS A CA 1
ATOM 734 C C . LYS A 1 105 ? -7.223 21.591 18.002 1.00 74.44 105 LYS A C 1
ATOM 736 O O . LYS A 1 105 ? -6.270 22.131 17.446 1.00 74.44 105 LYS A O 1
ATOM 741 N N . GLN A 1 106 ? -7.189 20.344 18.444 1.00 70.81 106 GLN A N 1
ATOM 742 C CA . GLN A 1 106 ? -6.040 19.450 18.410 1.00 70.81 106 GLN A CA 1
ATOM 743 C C . GLN A 1 106 ? -5.816 18.938 16.994 1.00 70.81 106 GLN A C 1
ATOM 745 O O . GLN A 1 106 ? -4.694 18.965 16.508 1.00 70.81 106 GLN A O 1
ATOM 750 N N . VAL A 1 107 ? -6.895 18.593 16.294 1.00 70.94 107 VAL A N 1
ATOM 751 C CA . VAL A 1 107 ? -6.876 18.305 14.859 1.00 70.94 107 VAL A CA 1
ATOM 752 C C . VAL A 1 107 ? -6.303 19.486 14.081 1.00 70.94 107 VAL A C 1
ATOM 754 O O . VAL A 1 107 ? -5.455 19.289 13.219 1.00 70.94 107 VAL A O 1
ATOM 757 N N . ARG A 1 108 ? -6.688 20.728 14.406 1.00 74.00 108 ARG A N 1
ATOM 758 C CA . ARG A 1 108 ? -6.119 21.920 13.757 1.00 74.00 108 ARG A CA 1
ATOM 759 C C . ARG A 1 108 ? -4.618 22.058 14.019 1.00 74.00 108 ARG A C 1
ATOM 761 O O . ARG A 1 108 ? -3.874 22.395 13.105 1.00 74.00 108 ARG A O 1
ATOM 768 N N . GLN A 1 109 ? -4.165 21.791 15.244 1.00 73.06 109 GLN A N 1
ATOM 769 C CA . GLN A 1 109 ? -2.736 21.781 15.578 1.00 73.06 109 GLN A CA 1
ATOM 770 C C . GLN A 1 109 ? -1.988 20.672 14.835 1.00 73.06 109 GLN A C 1
ATOM 772 O O . GLN A 1 109 ? -0.972 20.949 14.204 1.00 73.06 109 GLN A O 1
ATOM 777 N N . ALA A 1 110 ? -2.528 19.453 14.836 1.00 72.00 110 ALA A N 1
ATOM 778 C CA . ALA A 1 110 ? -1.983 18.324 14.099 1.00 72.00 110 ALA A CA 1
ATOM 779 C C . ALA A 1 110 ? -1.928 18.610 12.596 1.00 72.00 110 ALA A C 1
ATOM 781 O O . ALA A 1 110 ? -0.927 18.285 11.975 1.00 72.00 110 ALA A O 1
ATOM 782 N N . ARG A 1 111 ? -2.932 19.282 12.018 1.00 71.12 111 ARG A N 1
ATOM 783 C CA . ARG A 1 111 ? -2.920 19.717 10.614 1.00 71.12 111 ARG A CA 1
ATOM 784 C C . ARG A 1 111 ? -1.802 20.701 10.322 1.00 71.12 111 ARG A C 1
ATOM 786 O O . ARG A 1 111 ? -1.127 20.532 9.318 1.00 71.12 111 ARG A O 1
ATOM 793 N N . MET A 1 112 ? -1.547 21.670 11.199 1.00 70.44 112 MET A N 1
ATOM 794 C CA . MET A 1 112 ? -0.407 22.577 11.025 1.00 70.44 112 MET A CA 1
ATOM 795 C C . MET A 1 112 ? 0.929 21.831 11.109 1.00 70.44 112 MET A C 1
ATOM 797 O O . MET A 1 112 ? 1.806 22.055 10.284 1.00 70.44 112 MET A O 1
ATOM 801 N N . THR A 1 113 ? 1.095 20.927 12.078 1.00 71.06 113 THR A N 1
ATOM 802 C CA . THR A 1 113 ? 2.345 20.169 12.245 1.00 71.06 113 THR A CA 1
ATOM 803 C C . THR A 1 113 ? 2.559 19.156 11.120 1.00 71.06 113 THR A C 1
ATOM 805 O O . THR A 1 113 ? 3.652 19.079 10.568 1.00 71.06 113 THR A O 1
ATOM 808 N N . ALA A 1 114 ? 1.524 18.402 10.750 1.00 67.12 114 ALA A N 1
ATOM 809 C CA . ALA A 1 114 ? 1.562 17.450 9.647 1.00 67.12 114 ALA A CA 1
ATOM 810 C C . ALA A 1 114 ? 1.710 18.164 8.300 1.00 67.12 114 ALA A C 1
ATOM 812 O O . ALA A 1 114 ? 2.477 17.702 7.471 1.00 67.12 114 ALA A O 1
ATOM 813 N N . GLY A 1 115 ? 1.059 19.314 8.109 1.00 66.62 115 GLY A N 1
ATOM 814 C CA . GLY A 1 115 ? 1.250 20.162 6.934 1.00 66.62 115 GLY A CA 1
ATOM 815 C C . GLY A 1 115 ? 2.665 20.730 6.855 1.00 66.62 115 GLY A C 1
ATOM 816 O O . GLY A 1 115 ? 3.253 20.743 5.786 1.00 66.62 115 GLY A O 1
ATOM 817 N N . MET A 1 116 ? 3.276 21.106 7.982 1.00 68.38 116 MET A N 1
ATOM 818 C CA . MET A 1 116 ? 4.672 21.551 8.007 1.00 68.38 116 MET A CA 1
ATOM 819 C C . MET A 1 116 ? 5.646 20.404 7.694 1.00 68.38 116 MET A C 1
ATOM 821 O O . MET A 1 116 ? 6.513 20.565 6.846 1.00 68.38 116 MET A O 1
ATOM 825 N N . MET A 1 117 ? 5.506 19.238 8.339 1.00 67.62 117 MET A N 1
ATOM 826 C CA . MET A 1 117 ? 6.417 18.099 8.126 1.00 67.62 117 MET A CA 1
ATOM 827 C C . MET A 1 117 ? 6.194 17.414 6.773 1.00 67.62 117 MET A C 1
ATOM 829 O O . MET A 1 117 ? 7.140 17.203 6.020 1.00 67.62 117 MET A O 1
ATOM 833 N N . GLY A 1 118 ? 4.940 17.091 6.459 1.00 64.62 118 GLY A N 1
ATOM 834 C CA . GLY A 1 118 ? 4.536 16.510 5.183 1.00 64.62 118 GLY A CA 1
ATOM 835 C C . GLY A 1 118 ? 4.775 17.478 4.034 1.00 64.62 118 GLY A C 1
ATOM 836 O O . GLY A 1 118 ? 5.323 17.080 3.016 1.00 64.62 118 GLY A O 1
ATOM 837 N N . GLY A 1 119 ? 4.477 18.764 4.227 1.00 68.19 119 GLY A N 1
ATOM 838 C CA . GLY A 1 119 ? 4.768 19.794 3.241 1.00 68.19 119 GLY A CA 1
ATOM 839 C C . GLY A 1 119 ? 6.254 19.998 3.004 1.00 68.19 119 GLY A C 1
ATOM 840 O O . GLY A 1 119 ? 6.650 20.143 1.859 1.00 68.19 119 GLY A O 1
ATOM 841 N N . MET A 1 120 ? 7.106 19.912 4.028 1.00 66.62 120 MET A N 1
ATOM 842 C CA . MET A 1 120 ? 8.556 19.901 3.815 1.00 66.62 120 MET A CA 1
ATOM 843 C C . MET A 1 120 ? 9.015 18.687 3.000 1.00 66.62 120 MET A C 1
ATOM 845 O O . MET A 1 120 ? 9.793 18.864 2.071 1.00 66.62 120 MET A O 1
ATOM 849 N N . ALA A 1 121 ? 8.537 17.478 3.310 1.00 65.06 121 ALA A N 1
ATOM 850 C CA . ALA A 1 121 ? 8.922 16.266 2.579 1.00 65.06 121 ALA A CA 1
ATOM 851 C C . ALA A 1 121 ? 8.437 16.288 1.118 1.00 65.06 121 ALA A C 1
ATOM 853 O O . ALA A 1 121 ? 9.183 15.961 0.199 1.00 65.06 121 ALA A O 1
ATOM 854 N N . LEU A 1 122 ? 7.198 16.727 0.891 1.00 69.06 122 LEU A N 1
ATOM 855 C CA . LEU A 1 122 ? 6.627 16.866 -0.447 1.00 69.06 122 LEU A CA 1
ATOM 856 C C . LEU A 1 122 ? 7.292 18.018 -1.220 1.00 69.06 122 LEU A C 1
ATOM 858 O O . LEU A 1 122 ? 7.581 17.866 -2.402 1.00 69.06 122 LEU A O 1
ATOM 862 N N . ALA A 1 123 ? 7.623 19.132 -0.563 1.00 67.38 123 ALA A N 1
ATOM 863 C CA . ALA A 1 123 ? 8.364 20.232 -1.181 1.00 67.38 123 ALA A CA 1
ATOM 864 C C . ALA A 1 123 ? 9.802 19.828 -1.534 1.00 67.38 123 ALA A C 1
ATOM 866 O O . ALA A 1 123 ? 10.310 20.239 -2.574 1.00 67.38 123 ALA A O 1
ATOM 867 N N . GLN A 1 124 ? 10.449 18.989 -0.716 1.00 63.38 124 GLN A N 1
ATOM 868 C CA . GLN A 1 124 ? 11.737 18.369 -1.052 1.00 63.38 124 GLN A CA 1
ATOM 869 C C . GLN A 1 124 ? 11.631 17.471 -2.290 1.00 63.38 124 GLN A C 1
ATOM 871 O O . GLN A 1 124 ? 12.556 17.451 -3.093 1.00 63.38 124 GLN A O 1
ATOM 876 N N . ALA A 1 125 ? 10.489 16.809 -2.490 1.00 64.06 125 ALA A N 1
ATOM 877 C CA . ALA A 1 125 ? 10.170 16.085 -3.721 1.00 64.06 125 ALA A CA 1
ATOM 878 C C . ALA A 1 125 ? 9.727 17.006 -4.881 1.00 64.06 125 ALA A C 1
ATOM 880 O O . ALA A 1 125 ? 9.249 16.526 -5.907 1.00 64.06 125 ALA A O 1
ATOM 881 N N . GLY A 1 126 ? 9.843 18.332 -4.734 1.00 66.75 126 GLY A N 1
ATOM 882 C CA . GLY A 1 126 ? 9.475 19.298 -5.767 1.00 66.75 126 GLY A CA 1
ATOM 883 C C . GLY A 1 126 ? 7.965 19.460 -5.965 1.00 66.75 126 GLY A C 1
ATOM 884 O O . GLY A 1 126 ? 7.535 19.876 -7.041 1.00 66.75 126 GLY A O 1
ATOM 885 N N . ILE A 1 127 ? 7.141 19.148 -4.966 1.00 72.12 127 ILE A N 1
ATOM 886 C CA . ILE A 1 127 ? 5.689 19.355 -5.027 1.00 72.12 127 ILE A CA 1
ATOM 887 C C . ILE A 1 127 ? 5.356 20.771 -4.545 1.00 72.12 127 ILE A C 1
ATOM 889 O O . ILE A 1 127 ? 5.859 21.234 -3.521 1.00 72.12 127 ILE A O 1
ATOM 893 N N . GLU A 1 128 ? 4.510 21.468 -5.302 1.00 77.56 128 GLU A N 1
ATOM 894 C CA . GLU A 1 128 ? 4.092 22.841 -5.004 1.00 77.56 128 GLU A CA 1
ATOM 895 C C . GLU A 1 128 ? 3.236 22.926 -3.729 1.00 77.56 128 GLU A C 1
ATOM 897 O O . GLU A 1 128 ? 2.491 22.004 -3.392 1.00 77.56 128 GLU A O 1
ATOM 902 N N . ALA A 1 129 ? 3.298 24.065 -3.034 1.00 77.81 129 ALA A N 1
ATOM 903 C CA . ALA A 1 129 ? 2.599 24.268 -1.760 1.00 77.81 129 ALA A CA 1
ATOM 904 C C . ALA A 1 129 ? 1.073 24.074 -1.859 1.00 77.81 129 ALA A C 1
ATOM 906 O O . ALA A 1 129 ? 0.475 23.464 -0.978 1.00 77.81 129 ALA A O 1
ATOM 907 N N . GLU A 1 130 ? 0.451 24.530 -2.949 1.00 79.38 130 GLU A N 1
ATOM 908 C CA . GLU A 1 130 ? -0.991 24.362 -3.179 1.00 79.38 130 GLU A CA 1
ATOM 909 C C . GLU A 1 130 ? -1.383 22.879 -3.279 1.00 79.38 130 GLU A C 1
ATOM 911 O O . GLU A 1 130 ? -2.350 22.450 -2.655 1.00 79.38 130 GLU A O 1
ATOM 916 N N . ALA A 1 131 ? -0.578 22.072 -3.978 1.00 74.00 131 ALA A N 1
ATOM 917 C CA . ALA A 1 131 ? -0.769 20.627 -4.099 1.00 74.00 131 ALA A CA 1
ATOM 918 C C . ALA A 1 131 ? -0.594 19.894 -2.756 1.00 74.00 131 ALA A C 1
ATOM 920 O O . ALA A 1 131 ? -1.297 18.924 -2.469 1.00 74.00 131 ALA A O 1
ATOM 921 N N . ILE A 1 132 ? 0.332 20.366 -1.919 1.00 75.25 132 ILE A N 1
ATOM 922 C CA . ILE A 1 132 ? 0.529 19.859 -0.558 1.00 75.25 132 ILE A CA 1
ATOM 923 C C . ILE A 1 132 ? -0.723 20.103 0.282 1.00 75.25 132 ILE A C 1
ATOM 925 O O . ILE A 1 132 ? -1.239 19.158 0.879 1.00 75.25 132 ILE A O 1
ATOM 929 N N . ASP A 1 133 ? -1.220 21.341 0.316 1.00 80.38 133 ASP A N 1
ATOM 930 C CA . ASP A 1 133 ? -2.424 21.701 1.073 1.00 80.38 133 ASP A CA 1
ATOM 931 C C . ASP A 1 133 ? -3.617 20.847 0.633 1.00 80.38 133 ASP A C 1
ATOM 933 O O . ASP A 1 133 ? -4.329 20.270 1.449 1.00 80.38 133 ASP A O 1
ATOM 937 N N . GLU A 1 134 ? -3.755 20.664 -0.671 1.00 80.62 134 GLU A N 1
ATOM 938 C CA . GLU A 1 134 ? -4.739 19.812 -1.318 1.00 80.62 134 GLU A CA 1
ATOM 939 C C . GLU A 1 134 ? -4.708 18.330 -0.878 1.00 80.62 134 GLU A C 1
ATOM 941 O O . GLU A 1 134 ? -5.763 17.710 -0.685 1.00 80.62 134 GLU A O 1
ATOM 946 N N . VAL A 1 135 ? -3.514 17.743 -0.729 1.00 75.81 135 VAL A N 1
ATOM 947 C CA . VAL A 1 135 ? -3.322 16.373 -0.216 1.00 75.81 135 VAL A CA 1
ATOM 948 C C . VAL A 1 135 ? -3.629 16.308 1.278 1.00 75.81 135 VAL A C 1
ATOM 950 O O . VAL A 1 135 ? -4.291 15.373 1.738 1.00 75.81 135 VAL A O 1
ATOM 953 N N . MET A 1 136 ? -3.176 17.305 2.038 1.00 77.44 136 MET A N 1
ATOM 954 C CA . MET A 1 136 ? -3.457 17.394 3.467 1.00 77.44 136 MET A CA 1
ATOM 955 C C . MET A 1 136 ? -4.962 17.517 3.720 1.00 77.44 136 MET A C 1
ATOM 957 O O . MET A 1 136 ? -5.485 16.860 4.618 1.00 77.44 136 MET A O 1
ATOM 961 N N . ASP A 1 137 ? -5.681 18.282 2.905 1.00 83.25 137 ASP A N 1
ATOM 962 C CA . ASP A 1 137 ? -7.128 18.448 3.017 1.00 83.25 137 ASP A CA 1
ATOM 963 C C . ASP A 1 137 ? -7.851 17.123 2.806 1.00 83.25 137 ASP A C 1
ATOM 965 O O . ASP A 1 137 ? -8.628 16.713 3.669 1.00 83.25 137 ASP A O 1
ATOM 969 N N . ALA A 1 138 ? -7.495 16.380 1.756 1.00 78.81 138 ALA A N 1
ATOM 970 C CA . ALA A 1 138 ? -8.041 15.046 1.523 1.00 78.81 138 ALA A CA 1
ATOM 971 C C . ALA A 1 138 ? -7.769 14.085 2.701 1.00 78.81 138 ALA A C 1
ATOM 973 O O . ALA A 1 138 ? -8.661 13.339 3.114 1.00 78.81 138 ALA A O 1
ATOM 974 N N . LEU A 1 139 ? -6.565 14.127 3.290 1.00 77.19 139 LEU A N 1
ATOM 975 C CA . LEU A 1 139 ? -6.211 13.315 4.461 1.00 77.19 139 LEU A CA 1
ATOM 976 C C . LEU A 1 139 ? -7.079 13.659 5.683 1.00 77.19 139 LEU A C 1
ATOM 978 O O . LEU A 1 139 ? -7.553 12.762 6.381 1.00 77.19 139 LEU A O 1
ATOM 982 N N . PHE A 1 140 ? -7.307 14.948 5.940 1.00 80.50 140 PHE A N 1
ATOM 983 C CA . PHE A 1 140 ? -8.123 15.413 7.065 1.00 80.50 140 PHE A CA 1
ATOM 984 C C . PHE A 1 140 ? -9.634 15.282 6.822 1.00 80.50 140 PHE A C 1
ATOM 986 O O . PHE A 1 140 ? -10.405 15.263 7.785 1.00 80.50 140 PHE A O 1
ATOM 993 N N . GLU A 1 141 ? -10.064 15.142 5.570 1.00 85.56 141 GLU A N 1
ATOM 994 C CA . GLU A 1 141 ? -11.446 14.839 5.193 1.00 85.56 141 GLU A CA 1
ATOM 995 C C . GLU A 1 141 ? -11.769 13.342 5.221 1.00 85.56 141 GLU A C 1
ATOM 997 O O . GLU A 1 141 ? -12.936 12.981 5.401 1.00 85.56 141 GLU A O 1
ATOM 1002 N N . PHE A 1 142 ? -10.768 12.463 5.093 1.00 84.25 142 PHE A N 1
ATOM 1003 C CA . PHE A 1 142 ? -10.958 11.009 5.085 1.00 84.25 142 PHE A CA 1
ATOM 1004 C C . PHE A 1 142 ? -11.772 10.465 6.278 1.00 84.25 142 PHE A C 1
ATOM 1006 O O . PHE A 1 142 ? -12.648 9.628 6.056 1.00 84.25 142 PHE A O 1
ATOM 1013 N N . PRO A 1 143 ? -11.606 10.950 7.526 1.00 88.81 143 PRO A N 1
ATOM 1014 C CA . PRO A 1 143 ? -12.452 10.532 8.646 1.00 88.81 143 PRO A CA 1
ATOM 1015 C C . PRO A 1 143 ? -13.961 10.724 8.417 1.00 88.81 143 PRO A C 1
ATOM 1017 O O . PRO A 1 143 ? -14.760 9.994 8.996 1.00 88.81 143 PRO A O 1
ATOM 1020 N N . ASN A 1 144 ? -14.377 11.665 7.561 1.00 88.81 144 ASN A N 1
ATOM 1021 C CA . ASN A 1 144 ? -15.792 11.861 7.217 1.00 88.81 144 ASN A CA 1
ATOM 1022 C C . ASN A 1 144 ? -16.334 10.795 6.250 1.00 88.81 144 ASN A C 1
ATOM 1024 O O . ASN A 1 144 ? -17.546 10.726 6.039 1.00 88.81 144 ASN A O 1
ATOM 1028 N N . GLN A 1 145 ? -15.449 9.975 5.678 1.00 91.12 145 GLN A N 1
ATOM 1029 C CA . GLN A 1 145 ? -15.769 8.874 4.769 1.00 91.12 145 GLN A CA 1
ATOM 1030 C C . GLN A 1 145 ? -16.001 7.547 5.513 1.00 91.12 145 GLN A C 1
ATOM 1032 O O . GLN A 1 145 ? -16.460 6.572 4.919 1.00 91.12 145 GLN A O 1
ATOM 1037 N N . VAL A 1 146 ? -15.696 7.500 6.812 1.00 92.38 146 VAL A N 1
ATOM 1038 C CA . VAL A 1 146 ? -15.760 6.300 7.654 1.00 92.38 146 VAL A CA 1
ATOM 1039 C C . VAL A 1 146 ? -16.905 6.454 8.653 1.00 92.38 146 VAL A C 1
ATOM 1041 O O . VAL A 1 146 ? -16.935 7.413 9.423 1.00 92.38 146 VAL A O 1
ATOM 1044 N N . GLU A 1 147 ? -17.850 5.514 8.652 1.00 94.31 147 GLU A N 1
ATOM 1045 C CA . GLU A 1 147 ? -18.942 5.490 9.635 1.00 94.31 147 GLU A CA 1
ATOM 1046 C C . GLU A 1 147 ? -18.444 4.949 10.974 1.00 94.31 147 GLU A C 1
ATOM 1048 O O . GLU A 1 147 ? -18.770 5.485 12.034 1.00 94.31 147 GLU A O 1
ATOM 1053 N N . THR A 1 148 ? -17.639 3.885 10.938 1.00 93.00 148 THR A N 1
ATOM 1054 C CA . THR A 1 148 ? -17.118 3.235 12.143 1.00 93.00 148 THR A CA 1
ATOM 1055 C C . THR A 1 148 ? -15.675 2.799 11.939 1.00 93.00 148 THR A C 1
ATOM 1057 O O . THR A 1 148 ? -15.339 2.130 10.964 1.00 93.00 148 THR A O 1
ATOM 1060 N N . LEU A 1 149 ? -14.822 3.203 12.875 1.00 92.06 149 LEU A N 1
ATOM 1061 C CA . LEU A 1 149 ? -13.460 2.718 13.044 1.00 92.06 149 LEU A CA 1
ATOM 1062 C C . LEU A 1 149 ? -13.451 1.738 14.213 1.00 92.06 149 LEU A C 1
ATOM 1064 O O . LEU A 1 149 ? -13.841 2.116 15.317 1.00 92.06 149 LEU A O 1
ATOM 1068 N N . THR A 1 150 ? -12.924 0.541 13.988 1.00 91.94 150 THR A N 1
ATOM 1069 C CA . THR A 1 150 ? -12.709 -0.450 15.044 1.00 91.94 150 THR A CA 1
ATOM 1070 C C . THR A 1 150 ? -11.226 -0.767 15.156 1.00 91.94 150 THR A C 1
ATOM 1072 O O . THR A 1 150 ? -10.587 -1.064 14.156 1.00 91.94 150 THR A O 1
ATOM 1075 N N . VAL A 1 151 ? -10.656 -0.742 16.356 1.00 91.56 151 VAL A N 1
ATOM 1076 C CA . VAL A 1 151 ? -9.298 -1.225 16.638 1.00 91.56 151 VAL A CA 1
ATOM 1077 C C . VAL A 1 151 ? -9.401 -2.339 17.663 1.00 91.56 151 VAL A C 1
ATOM 1079 O O . VAL A 1 151 ? -10.018 -2.159 18.707 1.00 91.56 151 VAL A O 1
ATOM 1082 N N . THR A 1 152 ? -8.805 -3.493 17.390 1.00 89.25 152 THR A N 1
ATOM 1083 C CA . THR A 1 152 ? -8.807 -4.646 18.293 1.00 89.25 152 THR A CA 1
ATOM 1084 C C . THR A 1 152 ? -7.388 -5.127 18.538 1.00 89.25 152 THR A C 1
ATOM 1086 O O . THR A 1 152 ? -6.649 -5.421 17.600 1.00 89.25 152 THR A O 1
ATOM 1089 N N . ILE A 1 153 ? -7.038 -5.246 19.814 1.00 89.19 153 ILE A N 1
ATOM 1090 C CA . ILE A 1 153 ? -5.817 -5.874 20.303 1.00 89.19 153 ILE A CA 1
ATOM 1091 C C . ILE A 1 153 ? -6.272 -7.021 21.216 1.00 89.19 153 ILE A C 1
ATOM 1093 O O . ILE A 1 153 ? -6.768 -6.770 22.318 1.00 89.19 153 ILE A O 1
ATOM 1097 N N . PRO A 1 154 ? -6.181 -8.282 20.761 1.00 85.00 154 PRO A N 1
ATOM 1098 C CA . PRO A 1 154 ? -6.828 -9.405 21.428 1.00 85.00 154 PRO A CA 1
ATOM 1099 C C . PRO A 1 154 ? -6.149 -9.758 22.751 1.00 85.00 154 PRO A C 1
ATOM 1101 O O . PRO A 1 154 ? -6.821 -10.149 23.697 1.00 85.00 154 PRO A O 1
ATOM 1104 N N . ARG A 1 155 ? -4.831 -9.570 22.856 1.00 84.88 155 ARG A N 1
ATOM 1105 C CA . ARG A 1 155 ? -4.063 -9.879 24.064 1.00 84.88 155 ARG A CA 1
ATOM 1106 C C . ARG A 1 155 ? -3.087 -8.768 24.408 1.00 84.88 155 ARG A C 1
ATOM 1108 O O . ARG A 1 155 ? -2.676 -7.998 23.544 1.00 84.88 155 ARG A O 1
ATOM 1115 N N . LYS A 1 156 ? -2.709 -8.714 25.681 1.00 80.56 156 LYS A N 1
ATOM 1116 C CA . LYS A 1 156 ? -1.642 -7.839 26.153 1.00 80.56 156 LYS A CA 1
ATOM 1117 C C . LYS A 1 156 ? -0.334 -8.213 25.454 1.00 80.56 156 LYS A C 1
ATOM 1119 O O . LYS A 1 156 ? -0.064 -9.391 25.247 1.00 80.56 156 LYS A O 1
ATOM 1124 N N . TYR A 1 157 ? 0.467 -7.206 25.116 1.00 78.19 157 TYR A N 1
ATOM 1125 C CA . TYR A 1 157 ? 1.823 -7.431 24.631 1.00 78.19 157 TYR A CA 1
ATOM 1126 C C . TYR A 1 157 ? 2.674 -8.091 25.721 1.00 78.19 157 TYR A C 1
ATOM 1128 O O . TYR A 1 157 ? 2.788 -7.553 26.829 1.00 78.19 157 TYR A O 1
ATOM 1136 N N . GLU A 1 158 ? 3.294 -9.214 25.375 1.00 78.25 158 GLU A N 1
ATOM 1137 C CA . GLU A 1 158 ? 4.328 -9.870 26.166 1.00 78.25 158 GLU A CA 1
ATOM 1138 C C . GLU A 1 158 ? 5.617 -9.932 25.329 1.00 78.25 158 GLU A C 1
ATOM 1140 O O . GLU A 1 158 ? 5.548 -10.188 24.125 1.00 78.25 158 GLU A O 1
ATOM 1145 N N . PRO A 1 159 ? 6.797 -9.668 25.919 1.00 73.81 159 PRO A N 1
ATOM 1146 C CA . PRO A 1 159 ? 8.061 -9.791 25.199 1.00 73.81 159 PRO A CA 1
ATOM 1147 C C . PRO A 1 159 ? 8.232 -11.195 24.602 1.00 73.81 159 PRO A C 1
ATOM 1149 O O . PRO A 1 159 ? 8.019 -12.185 25.302 1.00 73.81 159 PRO A O 1
ATOM 1152 N N . ASN A 1 160 ? 8.682 -11.271 23.346 1.00 78.38 160 ASN A N 1
ATOM 1153 C CA . ASN A 1 160 ? 8.860 -12.512 22.573 1.00 78.38 160 ASN A CA 1
ATOM 1154 C C . ASN A 1 160 ? 7.555 -13.241 22.198 1.00 78.38 160 ASN A C 1
ATOM 1156 O O . ASN A 1 160 ? 7.593 -14.406 21.801 1.00 78.38 160 ASN A O 1
ATOM 1160 N N . GLU A 1 161 ? 6.398 -12.587 22.329 1.00 83.44 161 GLU A N 1
ATOM 1161 C CA . GLU A 1 161 ? 5.136 -13.096 21.802 1.00 83.44 161 GLU A CA 1
ATOM 1162 C C . GLU A 1 161 ? 4.603 -12.197 20.691 1.00 83.44 161 GLU A C 1
ATOM 1164 O O . GLU A 1 161 ? 4.533 -10.976 20.831 1.00 83.44 161 GLU A O 1
ATOM 1169 N N . SER A 1 162 ? 4.106 -12.817 19.618 1.00 84.88 162 SER A N 1
ATOM 1170 C CA . SER A 1 162 ? 3.547 -12.051 18.511 1.00 84.88 162 SER A CA 1
ATOM 1171 C C . SER A 1 162 ? 2.288 -11.281 18.926 1.00 84.88 162 SER A C 1
ATOM 1173 O O . SER A 1 162 ? 1.375 -11.822 19.558 1.00 84.88 162 SER A O 1
ATOM 1175 N N . MET A 1 163 ? 2.182 -10.025 18.522 1.00 87.31 163 MET A N 1
ATOM 1176 C CA . MET A 1 163 ? 1.021 -9.180 18.765 1.00 87.31 163 MET A CA 1
ATOM 1177 C C . MET A 1 163 ? 0.259 -8.948 17.466 1.00 87.31 163 MET A C 1
ATOM 1179 O O . MET A 1 163 ? 0.816 -8.444 16.496 1.00 87.31 163 MET A O 1
ATOM 1183 N N . ALA A 1 164 ? -1.034 -9.261 17.478 1.00 88.75 164 ALA A N 1
ATOM 1184 C CA . ALA A 1 164 ? -1.946 -8.929 16.393 1.00 88.75 164 ALA A CA 1
ATOM 1185 C C . ALA A 1 164 ? -2.702 -7.636 16.719 1.00 88.75 164 ALA A C 1
ATOM 1187 O O . ALA A 1 164 ? -3.242 -7.484 17.815 1.00 88.75 164 ALA A O 1
ATOM 1188 N N . ILE A 1 165 ? -2.774 -6.722 15.760 1.00 89.88 165 ILE A N 1
ATOM 1189 C CA . ILE A 1 165 ? -3.612 -5.526 15.805 1.00 89.88 165 ILE A CA 1
ATOM 1190 C C . ILE A 1 165 ? -4.520 -5.576 14.583 1.00 89.88 165 ILE A C 1
ATOM 1192 O O . ILE A 1 165 ? -4.036 -5.627 13.455 1.00 89.88 165 ILE A O 1
ATOM 1196 N N . ALA A 1 166 ? -5.831 -5.549 14.796 1.00 92.62 166 ALA A N 1
ATOM 1197 C CA . ALA A 1 166 ? -6.805 -5.456 13.716 1.00 92.62 166 ALA A CA 1
ATOM 1198 C C . ALA A 1 166 ? -7.441 -4.065 13.698 1.00 92.62 166 ALA A C 1
ATOM 1200 O O . ALA A 1 166 ? -7.900 -3.582 14.731 1.00 92.62 166 ALA A O 1
ATOM 1201 N N . VAL A 1 167 ? -7.490 -3.441 12.524 1.00 93.56 167 VAL A N 1
ATOM 1202 C CA . VAL A 1 167 ? -8.164 -2.167 12.268 1.00 93.56 167 VAL A CA 1
ATOM 1203 C C . VAL A 1 167 ? -9.274 -2.402 11.248 1.00 93.56 167 VAL A C 1
ATOM 1205 O O . VAL A 1 167 ? -9.010 -2.798 10.116 1.00 93.56 167 VAL A O 1
ATOM 1208 N N . GLY A 1 168 ? -10.519 -2.183 11.653 1.00 94.38 168 GLY A N 1
ATOM 1209 C CA . GLY A 1 168 ? -11.704 -2.216 10.806 1.00 94.38 168 GLY A CA 1
ATOM 1210 C C . GLY A 1 168 ? -12.126 -0.809 10.394 1.00 94.38 168 GLY A C 1
ATOM 1211 O O . GLY A 1 168 ? -12.171 0.092 11.230 1.00 94.38 168 GLY A O 1
ATOM 1212 N N . LEU A 1 169 ? -12.448 -0.627 9.117 1.00 94.38 169 LEU A N 1
ATOM 1213 C CA . LEU A 1 169 ? -12.967 0.616 8.552 1.00 94.38 169 LEU A CA 1
ATOM 1214 C C . LEU A 1 169 ? -14.288 0.323 7.843 1.00 94.38 169 LEU A C 1
ATOM 1216 O O . LEU A 1 169 ? -14.297 -0.182 6.716 1.00 94.38 169 LEU A O 1
ATOM 1220 N N . ALA A 1 170 ? -15.397 0.655 8.502 1.00 96.12 170 ALA A N 1
ATOM 1221 C CA . ALA A 1 170 ? -16.721 0.592 7.904 1.00 96.12 170 ALA A CA 1
ATOM 1222 C C . ALA A 1 170 ? -16.985 1.882 7.112 1.00 96.12 170 ALA A C 1
ATOM 1224 O O . ALA A 1 170 ? -16.951 2.976 7.693 1.00 96.12 170 ALA A O 1
ATOM 1225 N N . PRO A 1 171 ? -17.223 1.803 5.793 1.00 96.25 171 PRO A N 1
ATOM 1226 C CA . PRO A 1 171 ? -17.425 2.993 4.987 1.00 96.25 171 PRO A CA 1
ATOM 1227 C C . PRO A 1 171 ? -18.782 3.638 5.288 1.00 96.25 171 PRO A C 1
ATOM 1229 O O . PRO A 1 171 ? -19.789 2.959 5.485 1.00 96.25 171 PRO A O 1
ATOM 1232 N N . LYS A 1 172 ? -18.827 4.970 5.269 1.00 95.06 172 LYS A N 1
ATOM 1233 C CA . LYS A 1 172 ? -20.083 5.718 5.336 1.00 95.06 172 LYS A CA 1
ATOM 1234 C C . LYS A 1 172 ? -20.804 5.637 3.993 1.00 95.06 172 LYS A C 1
ATOM 1236 O O . LYS A 1 172 ? -20.185 5.859 2.955 1.00 95.06 172 LYS A O 1
ATOM 1241 N N . ALA A 1 173 ? -22.099 5.330 4.002 1.00 94.94 173 ALA A N 1
ATOM 1242 C CA . ALA A 1 173 ? -22.894 5.208 2.780 1.00 94.94 173 ALA A CA 1
ATOM 1243 C C . ALA A 1 173 ? -22.810 6.471 1.902 1.00 94.94 173 ALA A C 1
ATOM 1245 O O . ALA A 1 173 ? -22.649 7.578 2.415 1.00 94.94 173 ALA A O 1
ATOM 1246 N N . GLU A 1 174 ? -22.922 6.281 0.584 1.00 93.56 174 GLU A N 1
ATOM 1247 C CA . GLU A 1 174 ? -22.918 7.359 -0.425 1.00 93.56 174 GLU A CA 1
ATOM 1248 C C . GLU A 1 174 ? -21.622 8.191 -0.476 1.00 93.56 174 GLU A C 1
ATOM 1250 O O . GLU A 1 174 ? -21.585 9.272 -1.058 1.00 93.56 174 GLU A O 1
ATOM 1255 N N . THR A 1 175 ? -20.533 7.681 0.100 1.00 93.00 175 THR A N 1
ATOM 1256 C CA . THR A 1 175 ? -19.201 8.283 -0.012 1.00 93.00 175 THR A CA 1
ATOM 1257 C C . THR A 1 175 ? -18.371 7.630 -1.112 1.00 93.00 175 THR A C 1
ATOM 1259 O O . THR A 1 175 ? -18.623 6.490 -1.511 1.00 93.00 175 THR A O 1
ATOM 1262 N N . TRP A 1 176 ? -17.323 8.319 -1.574 1.00 89.38 176 TRP A N 1
ATOM 1263 C CA . TRP A 1 176 ? -16.378 7.730 -2.528 1.00 89.38 176 TRP A CA 1
ATOM 1264 C C . TRP A 1 176 ? -15.678 6.500 -1.936 1.00 89.38 176 TRP A C 1
ATOM 1266 O O . TRP A 1 176 ? -15.439 5.526 -2.646 1.00 89.38 176 TRP A O 1
ATOM 1276 N N . PHE A 1 177 ? -15.406 6.507 -0.625 1.00 91.38 177 PHE A N 1
ATOM 1277 C CA . PHE A 1 177 ? -14.784 5.376 0.056 1.00 91.38 177 PHE A CA 1
ATOM 1278 C C . PHE A 1 177 ? -15.716 4.162 0.077 1.00 91.38 177 PHE A C 1
ATOM 1280 O O . PHE A 1 177 ? -15.263 3.053 -0.185 1.00 91.38 177 PHE A O 1
ATOM 1287 N N . ALA A 1 178 ? -17.025 4.353 0.286 1.00 93.81 178 ALA A N 1
ATOM 1288 C CA . ALA A 1 178 ? -17.999 3.271 0.121 1.00 93.81 178 ALA A CA 1
ATOM 1289 C 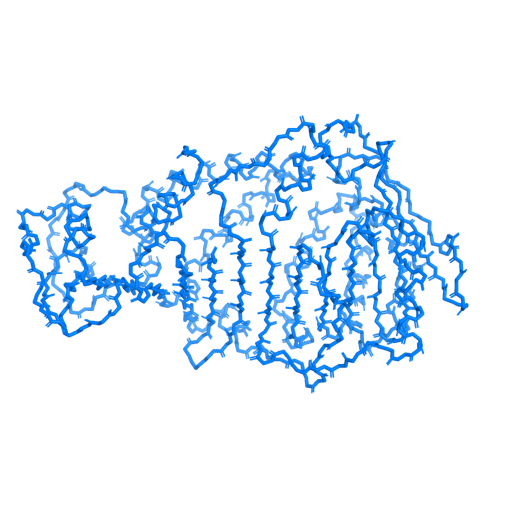C . ALA A 1 178 ? -17.997 2.700 -1.301 1.00 93.81 178 ALA A C 1
ATOM 1291 O O . ALA A 1 178 ? -18.020 1.479 -1.457 1.00 93.81 178 ALA A O 1
ATOM 1292 N N . GLY A 1 179 ? -17.918 3.560 -2.322 1.00 92.62 179 GLY A N 1
ATOM 1293 C CA . GLY A 1 179 ? -17.779 3.138 -3.718 1.00 92.62 179 GLY A CA 1
ATOM 1294 C C . GLY A 1 179 ? -16.527 2.288 -3.950 1.00 92.62 179 GLY A C 1
ATOM 1295 O O . GLY A 1 179 ? -16.622 1.186 -4.489 1.00 92.62 179 GLY A O 1
ATOM 1296 N N . LEU A 1 180 ? -15.373 2.747 -3.455 1.00 92.69 180 LEU A N 1
ATOM 1297 C CA . LEU A 1 180 ? -14.108 2.016 -3.540 1.00 92.69 180 LEU A CA 1
ATOM 1298 C C . LEU A 1 180 ? -14.185 0.660 -2.823 1.00 92.69 180 LEU A C 1
ATOM 1300 O O . LEU A 1 180 ? -13.843 -0.367 -3.404 1.00 92.69 180 LEU A O 1
ATOM 1304 N N . VAL A 1 181 ? -14.670 0.629 -1.577 1.00 94.38 181 VAL A N 1
ATOM 1305 C CA . VAL A 1 181 ? -14.815 -0.616 -0.807 1.00 94.38 181 VAL A CA 1
ATOM 1306 C C . VAL A 1 181 ? -15.774 -1.578 -1.498 1.00 94.38 181 VAL A C 1
ATOM 1308 O O . VAL A 1 181 ? -15.497 -2.775 -1.539 1.00 94.38 181 VAL A O 1
ATOM 1311 N N . ALA A 1 182 ? -16.869 -1.092 -2.085 1.00 93.81 182 ALA A N 1
ATOM 1312 C CA . ALA A 1 182 ? -17.795 -1.922 -2.849 1.00 93.81 182 ALA A CA 1
ATOM 1313 C C . ALA A 1 182 ? -17.123 -2.543 -4.084 1.00 93.81 182 ALA A C 1
ATOM 1315 O O . ALA A 1 182 ? -17.292 -3.742 -4.312 1.00 93.81 182 ALA A O 1
ATOM 1316 N N . ALA A 1 183 ? -16.315 -1.763 -4.806 1.00 94.19 183 ALA A N 1
ATOM 1317 C CA . ALA A 1 183 ? -15.597 -2.194 -6.002 1.00 94.19 183 ALA A CA 1
ATOM 1318 C C . ALA A 1 183 ? -14.426 -3.152 -5.719 1.00 94.19 183 ALA A C 1
ATOM 1320 O O . ALA A 1 183 ? -14.122 -4.001 -6.555 1.00 94.19 183 ALA A O 1
ATOM 1321 N N . LEU A 1 184 ? -13.794 -3.060 -4.543 1.00 94.69 184 LEU A N 1
ATOM 1322 C CA . LEU A 1 184 ? -12.682 -3.933 -4.166 1.00 94.69 184 LEU A CA 1
ATOM 1323 C C . LEU A 1 184 ? -13.103 -5.408 -4.148 1.00 94.69 184 LEU A C 1
ATOM 1325 O O . LEU A 1 184 ? -14.004 -5.819 -3.404 1.00 94.69 184 LEU A O 1
ATOM 1329 N N . LYS A 1 185 ? -12.394 -6.213 -4.937 1.00 93.62 185 LYS A N 1
ATOM 1330 C CA . LYS A 1 185 ? -12.491 -7.671 -4.975 1.00 93.62 185 LYS A CA 1
ATOM 1331 C C . LYS A 1 185 ? -11.144 -8.272 -5.398 1.00 93.62 185 LYS A C 1
ATOM 1333 O O . LYS A 1 185 ? -10.416 -7.609 -6.143 1.00 93.62 185 LYS A O 1
ATOM 1338 N N . PRO A 1 186 ? -10.828 -9.499 -4.946 1.00 93.56 186 PRO A N 1
ATOM 1339 C CA . PRO A 1 186 ? -9.720 -10.265 -5.500 1.00 93.56 186 PRO A CA 1
ATOM 1340 C C . PRO A 1 186 ? -9.869 -10.442 -7.007 1.00 93.56 186 PRO A C 1
ATOM 1342 O O . PRO A 1 186 ? -10.991 -10.449 -7.523 1.00 93.56 186 PRO A O 1
ATOM 1345 N N . HIS A 1 187 ? -8.752 -10.593 -7.706 1.00 93.81 187 HIS A N 1
ATOM 1346 C CA . HIS A 1 187 ? -8.776 -10.889 -9.126 1.00 93.81 187 HIS A CA 1
ATOM 1347 C C . HIS A 1 187 ? -9.035 -12.387 -9.342 1.00 93.81 187 HIS A C 1
ATOM 1349 O O . HIS A 1 187 ? -8.448 -13.239 -8.675 1.00 93.81 187 HIS A O 1
ATOM 1355 N N . ASP A 1 188 ? -9.883 -12.738 -10.311 1.00 90.88 188 ASP A N 1
ATOM 1356 C CA . ASP A 1 188 ? -10.360 -14.122 -10.493 1.00 90.88 188 ASP A CA 1
ATOM 1357 C C . ASP A 1 188 ? -9.235 -15.124 -10.825 1.00 90.88 188 ASP A C 1
ATOM 1359 O O . ASP A 1 188 ? -9.377 -16.329 -10.618 1.00 90.88 188 ASP A O 1
ATOM 1363 N N . GLN A 1 189 ? -8.106 -14.632 -11.342 1.00 89.56 189 GLN A N 1
ATOM 1364 C CA . GLN A 1 189 ? -6.941 -15.449 -11.701 1.00 89.56 189 GLN A CA 1
ATOM 1365 C C . GLN A 1 189 ? -5.868 -15.519 -10.598 1.00 89.56 189 GLN A C 1
ATOM 1367 O O . GLN A 1 189 ? -4.879 -16.236 -10.776 1.00 89.56 189 GLN A O 1
ATOM 1372 N N . GLY A 1 190 ? -6.036 -14.783 -9.492 1.00 90.88 190 GLY A N 1
ATOM 1373 C CA . GLY A 1 190 ? -4.997 -14.574 -8.482 1.00 90.88 190 GLY A CA 1
ATOM 1374 C C . GLY A 1 190 ? -3.772 -13.836 -9.031 1.00 90.88 190 GLY A C 1
ATOM 1375 O O . GLY A 1 190 ? -3.864 -13.121 -10.032 1.00 90.88 190 GLY A O 1
ATOM 1376 N N . LEU A 1 191 ? -2.611 -14.047 -8.402 1.00 92.81 191 LEU A N 1
ATOM 1377 C CA . LEU A 1 191 ? -1.346 -13.404 -8.774 1.00 92.81 191 LEU A CA 1
ATOM 1378 C C . LEU A 1 191 ? -0.200 -14.401 -8.970 1.00 92.81 191 LEU A C 1
ATOM 1380 O O . LEU A 1 191 ? -0.176 -15.463 -8.343 1.00 92.81 191 LEU A O 1
ATOM 1384 N N . ARG A 1 192 ? 0.787 -14.023 -9.790 1.00 93.94 192 ARG A N 1
ATOM 1385 C CA . ARG A 1 192 ? 2.138 -14.602 -9.760 1.00 93.94 192 ARG A CA 1
ATOM 1386 C C . ARG A 1 192 ? 2.947 -13.985 -8.625 1.00 93.94 192 ARG A C 1
ATOM 1388 O O . ARG A 1 192 ? 2.975 -12.766 -8.499 1.00 93.94 192 ARG A O 1
ATOM 1395 N N . ARG A 1 193 ? 3.628 -14.816 -7.833 1.00 92.19 193 ARG A N 1
ATOM 1396 C CA . ARG A 1 193 ? 4.460 -14.369 -6.701 1.00 92.19 193 ARG A CA 1
ATOM 1397 C C . ARG A 1 193 ? 5.943 -14.456 -7.042 1.00 92.19 193 ARG A C 1
ATOM 1399 O O . ARG A 1 193 ? 6.367 -15.448 -7.631 1.00 92.19 193 ARG A O 1
ATOM 1406 N N . LEU A 1 194 ? 6.710 -13.439 -6.654 1.00 89.31 194 LEU A N 1
ATOM 1407 C CA . LEU A 1 194 ? 8.152 -13.357 -6.919 1.00 89.31 194 LEU A CA 1
ATOM 1408 C C . LEU A 1 194 ? 9.029 -14.040 -5.857 1.00 89.31 194 LEU A C 1
ATOM 1410 O O . LEU A 1 194 ? 10.197 -14.314 -6.112 1.00 89.31 194 LEU A O 1
ATOM 1414 N N . HIS A 1 195 ? 8.501 -14.300 -4.661 1.00 76.31 195 HIS A N 1
ATOM 1415 C CA . HIS A 1 195 ? 9.349 -14.512 -3.481 1.00 76.31 195 HIS A CA 1
ATOM 1416 C C . HIS A 1 195 ? 10.016 -15.892 -3.433 1.00 76.31 195 HIS A C 1
ATOM 1418 O O . HIS A 1 195 ? 9.338 -16.922 -3.445 1.00 76.31 195 HIS A O 1
ATOM 1424 N N . GLY A 1 196 ? 11.342 -15.899 -3.263 1.00 62.62 196 GLY A N 1
ATOM 1425 C CA . GLY A 1 196 ? 12.086 -17.015 -2.673 1.00 62.62 196 GLY A CA 1
ATOM 1426 C C . GLY A 1 196 ? 11.982 -17.016 -1.139 1.00 62.62 196 GLY A C 1
ATOM 1427 O O . GLY A 1 196 ? 11.461 -16.076 -0.541 1.00 62.62 196 GLY A O 1
ATOM 1428 N N . HIS A 1 197 ? 12.490 -18.061 -0.478 1.00 55.75 197 HIS A N 1
ATOM 1429 C CA . HIS A 1 197 ? 12.409 -18.210 0.987 1.00 55.75 197 HIS A CA 1
ATOM 1430 C C . HIS A 1 197 ? 13.169 -17.136 1.795 1.00 55.75 197 HIS A C 1
ATOM 1432 O O . HIS A 1 197 ? 12.978 -17.067 3.006 1.00 55.75 197 HIS A O 1
ATOM 1438 N N . ASP A 1 198 ? 13.990 -16.301 1.149 1.00 78.50 198 ASP A N 1
ATOM 1439 C CA . ASP A 1 198 ? 14.949 -15.406 1.810 1.00 78.50 198 ASP A CA 1
ATOM 1440 C C . ASP A 1 198 ? 14.684 -13.899 1.647 1.00 78.50 198 ASP A C 1
ATOM 1442 O O . ASP A 1 198 ? 15.511 -13.086 2.069 1.00 78.50 198 ASP A O 1
ATOM 1446 N N . ALA A 1 199 ? 13.539 -13.508 1.081 1.00 88.19 199 ALA A N 1
ATOM 1447 C CA . ALA A 1 199 ? 13.200 -12.099 0.896 1.00 88.19 199 ALA A CA 1
ATOM 1448 C C . ALA A 1 199 ? 13.100 -11.338 2.233 1.00 88.19 199 ALA A C 1
ATOM 1450 O O . ALA A 1 199 ? 12.408 -11.767 3.154 1.00 88.19 199 ALA A O 1
ATOM 1451 N N . MET A 1 200 ? 13.757 -10.176 2.317 1.00 91.38 200 MET A N 1
ATOM 1452 C CA . MET A 1 200 ? 13.667 -9.264 3.466 1.00 91.38 200 MET A CA 1
ATOM 1453 C C . MET A 1 200 ? 12.329 -8.538 3.504 1.00 91.38 200 MET A C 1
ATOM 1455 O O . MET A 1 200 ? 11.797 -8.252 4.573 1.00 91.38 200 MET A O 1
ATOM 1459 N N . MET A 1 201 ? 11.792 -8.206 2.330 1.00 92.88 201 MET A N 1
ATOM 1460 C CA . MET A 1 201 ? 10.459 -7.640 2.205 1.00 92.88 201 MET A CA 1
ATOM 1461 C C . MET A 1 201 ? 9.710 -8.320 1.077 1.00 92.88 201 MET A C 1
ATOM 1463 O O . MET A 1 201 ? 10.273 -8.613 0.024 1.00 92.88 201 MET A O 1
ATOM 1467 N N . THR A 1 202 ? 8.418 -8.525 1.288 1.00 94.69 202 THR A N 1
ATOM 1468 C CA . THR A 1 202 ? 7.502 -8.954 0.238 1.00 94.69 202 THR A CA 1
ATOM 1469 C C . THR A 1 202 ? 6.224 -8.136 0.313 1.00 94.69 202 THR A C 1
ATOM 1471 O O . THR A 1 202 ? 5.791 -7.751 1.400 1.00 94.69 202 THR A O 1
ATOM 1474 N N . ALA A 1 203 ? 5.614 -7.860 -0.832 1.00 95.62 203 ALA A N 1
ATOM 1475 C CA . ALA A 1 203 ? 4.262 -7.335 -0.908 1.00 95.62 203 ALA A CA 1
ATOM 1476 C C . ALA A 1 203 ? 3.536 -7.979 -2.085 1.00 95.62 203 ALA A C 1
ATOM 1478 O O . ALA A 1 203 ? 4.055 -8.028 -3.190 1.00 95.62 203 ALA A O 1
ATOM 1479 N N . ASP A 1 204 ? 2.331 -8.462 -1.840 1.00 95.81 204 ASP A N 1
ATOM 1480 C CA . ASP A 1 204 ? 1.451 -9.065 -2.826 1.00 95.81 204 ASP A CA 1
ATOM 1481 C C . ASP A 1 204 ? 0.130 -8.310 -2.800 1.00 95.81 204 ASP A C 1
ATOM 1483 O O . ASP A 1 204 ? -0.429 -8.071 -1.727 1.00 95.81 204 ASP A O 1
ATOM 1487 N N . ILE A 1 205 ? -0.368 -7.945 -3.974 1.00 95.31 205 ILE A N 1
ATOM 1488 C CA . ILE A 1 205 ? -1.658 -7.291 -4.168 1.00 95.31 205 ILE A CA 1
ATOM 1489 C C . ILE A 1 205 ? -2.466 -8.186 -5.103 1.00 95.31 205 ILE A C 1
ATOM 1491 O O . ILE A 1 205 ? -1.996 -8.564 -6.170 1.00 95.31 205 ILE A O 1
ATOM 1495 N N . ASP A 1 206 ? -3.677 -8.534 -4.690 1.00 95.94 206 ASP A N 1
ATOM 1496 C CA . ASP A 1 206 ? -4.632 -9.330 -5.457 1.00 95.94 206 ASP A CA 1
ATOM 1497 C C . ASP A 1 206 ? -5.931 -8.532 -5.538 1.00 95.94 206 ASP A C 1
ATOM 1499 O O . ASP A 1 206 ? -6.834 -8.667 -4.710 1.00 95.94 206 ASP A O 1
ATOM 1503 N N . VAL A 1 207 ? -5.970 -7.598 -6.487 1.00 94.06 207 VAL A N 1
ATOM 1504 C CA . VAL A 1 207 ? -7.097 -6.691 -6.692 1.00 94.06 207 VAL A CA 1
ATOM 1505 C C . VAL A 1 207 ? -7.400 -6.614 -8.178 1.00 94.06 207 VAL A C 1
ATOM 1507 O O . VAL A 1 207 ? -6.493 -6.439 -8.987 1.00 94.06 207 VAL A O 1
ATOM 1510 N N . ASP A 1 208 ? -8.680 -6.705 -8.531 1.00 93.62 208 ASP A N 1
ATOM 1511 C CA . ASP A 1 208 ? -9.151 -6.368 -9.874 1.00 93.62 208 ASP A CA 1
ATOM 1512 C C . ASP A 1 208 ? -9.056 -4.850 -10.080 1.00 93.62 208 ASP A C 1
ATOM 1514 O O . ASP A 1 208 ? -9.895 -4.080 -9.598 1.00 93.62 208 ASP A O 1
ATOM 1518 N N . PHE A 1 209 ? -7.998 -4.410 -10.764 1.00 91.88 209 PHE A N 1
ATOM 1519 C CA . PHE A 1 209 ? -7.725 -2.988 -10.939 1.00 91.88 209 PHE A CA 1
ATOM 1520 C C . PHE A 1 209 ? -8.766 -2.311 -11.825 1.00 91.88 209 PHE A C 1
ATOM 1522 O O . PHE A 1 209 ? -9.165 -1.185 -11.533 1.00 91.88 209 PHE A O 1
ATOM 1529 N N . ALA A 1 210 ? -9.288 -3.008 -12.837 1.00 89.94 210 ALA A N 1
ATOM 1530 C CA . ALA A 1 210 ? -10.340 -2.473 -13.696 1.00 89.94 210 ALA A CA 1
ATOM 1531 C C . ALA A 1 210 ? -11.609 -2.132 -12.898 1.00 89.94 210 ALA A C 1
ATOM 1533 O O . ALA A 1 210 ? -12.280 -1.143 -13.197 1.00 89.94 210 ALA A O 1
ATOM 1534 N N . ALA A 1 211 ? -11.915 -2.902 -11.847 1.00 90.75 211 ALA A N 1
ATOM 1535 C CA . ALA A 1 211 ? -13.053 -2.628 -10.973 1.00 90.75 211 ALA A CA 1
ATOM 1536 C C . ALA A 1 211 ? -12.883 -1.338 -10.151 1.00 90.75 211 ALA A C 1
ATOM 1538 O O . ALA A 1 211 ? -13.862 -0.627 -9.924 1.00 90.75 211 ALA A O 1
ATOM 1539 N N . ILE A 1 212 ? -11.661 -1.019 -9.712 1.00 91.38 212 ILE A N 1
ATOM 1540 C CA . ILE A 1 212 ? -11.395 0.153 -8.860 1.00 91.38 212 ILE A CA 1
ATOM 1541 C C . ILE A 1 212 ? -10.900 1.381 -9.627 1.00 91.38 212 ILE A C 1
ATOM 1543 O O . ILE A 1 212 ? -10.988 2.489 -9.098 1.00 91.38 212 ILE A O 1
ATOM 1547 N N . TYR A 1 213 ? -10.424 1.220 -10.864 1.00 89.50 213 TYR A N 1
ATOM 1548 C CA . TYR A 1 213 ? -9.848 2.303 -11.658 1.00 89.50 213 TYR A CA 1
ATOM 1549 C C . TYR A 1 213 ? -10.763 3.530 -11.787 1.00 89.50 213 TYR A C 1
ATOM 1551 O O . TYR A 1 213 ? -10.267 4.625 -11.541 1.00 89.50 213 TYR A O 1
ATOM 1559 N N . PRO A 1 214 ? -12.088 3.414 -12.021 1.00 88.69 214 PRO A N 1
ATOM 1560 C CA . PRO A 1 214 ? -12.964 4.590 -12.069 1.00 88.69 214 PRO A CA 1
ATOM 1561 C C . PRO A 1 214 ? -12.976 5.415 -10.771 1.00 88.69 214 PRO A C 1
ATOM 1563 O O . PRO A 1 214 ? -13.212 6.618 -10.798 1.00 88.69 214 PRO A O 1
ATOM 1566 N N . SER A 1 215 ? -12.712 4.781 -9.621 1.00 86.00 215 SER A N 1
ATOM 1567 C CA . SER A 1 215 ? -12.581 5.485 -8.336 1.00 86.00 215 SER A CA 1
ATOM 1568 C C . SER A 1 215 ? -11.200 6.128 -8.160 1.00 86.00 215 SER A C 1
ATOM 1570 O O . SER A 1 215 ? -11.067 7.089 -7.406 1.00 86.00 215 SER A O 1
ATOM 1572 N N . LEU A 1 216 ? -10.173 5.601 -8.835 1.00 83.94 216 LEU A N 1
ATOM 1573 C CA . LEU A 1 216 ? -8.785 6.064 -8.750 1.00 83.94 216 LEU A CA 1
ATOM 1574 C C . LEU A 1 216 ? -8.402 7.061 -9.848 1.00 83.94 216 LEU A C 1
ATOM 1576 O O . LEU A 1 216 ? -7.459 7.824 -9.661 1.00 83.94 216 LEU A O 1
ATOM 1580 N N . GLU A 1 217 ? -9.114 7.088 -10.972 1.00 85.38 217 GLU A N 1
ATOM 1581 C CA . GLU A 1 217 ? -8.837 7.956 -12.121 1.00 85.38 217 GLU A CA 1
ATOM 1582 C C . GLU A 1 217 ? -8.671 9.439 -11.724 1.00 85.38 217 GLU A C 1
ATOM 1584 O O . GLU A 1 217 ? -7.661 10.036 -12.116 1.00 85.38 217 GLU A O 1
ATOM 1589 N N . PRO A 1 218 ? -9.532 10.038 -10.868 1.00 83.50 218 PRO A N 1
ATOM 1590 C CA . PRO A 1 218 ? -9.325 11.415 -10.417 1.00 83.50 218 PRO A CA 1
ATOM 1591 C C . PRO A 1 218 ? -8.014 11.599 -9.643 1.00 83.50 218 PRO A C 1
ATOM 1593 O O . PRO A 1 218 ? -7.351 12.627 -9.780 1.00 83.50 218 PRO A O 1
ATOM 1596 N N . MET A 1 219 ? -7.610 10.599 -8.848 1.00 80.25 219 MET A N 1
ATOM 1597 C CA . MET A 1 219 ? -6.337 10.631 -8.125 1.00 80.25 219 MET A CA 1
ATOM 1598 C C . MET A 1 219 ? -5.158 10.536 -9.092 1.00 80.25 219 MET A C 1
ATOM 1600 O O . MET A 1 219 ? -4.215 11.309 -8.958 1.00 80.25 219 MET A O 1
ATOM 1604 N N . VAL A 1 220 ? -5.217 9.649 -10.089 1.00 81.12 220 VAL A N 1
ATOM 1605 C CA . VAL A 1 220 ? -4.175 9.511 -11.121 1.00 81.12 220 VAL A CA 1
ATOM 1606 C C . VAL A 1 220 ? -3.986 10.822 -11.889 1.00 81.12 220 VAL A C 1
ATOM 1608 O O . VAL A 1 220 ? -2.855 11.288 -12.048 1.00 81.12 220 VAL A O 1
ATOM 1611 N N . ALA A 1 221 ? -5.076 11.461 -12.317 1.00 81.38 221 ALA A N 1
ATOM 1612 C CA . ALA A 1 221 ? -5.024 12.751 -13.005 1.00 81.38 221 ALA A CA 1
ATOM 1613 C C . ALA A 1 221 ? -4.392 13.848 -12.126 1.00 81.38 221 ALA A C 1
ATOM 1615 O O . ALA A 1 221 ? -3.571 14.648 -12.590 1.00 81.38 221 ALA A O 1
ATOM 1616 N N . ARG A 1 222 ? -4.720 13.849 -10.830 1.00 81.31 222 ARG A N 1
ATOM 1617 C CA . ARG A 1 222 ? -4.159 14.786 -9.852 1.00 81.31 222 ARG A CA 1
ATOM 1618 C C . ARG A 1 222 ? -2.665 14.544 -9.609 1.00 81.31 222 ARG A C 1
ATOM 1620 O O . ARG A 1 222 ? -1.881 15.479 -9.727 1.00 81.31 222 ARG A O 1
ATOM 1627 N N . PHE A 1 223 ? -2.245 13.297 -9.387 1.00 77.00 223 PHE A N 1
ATOM 1628 C CA . PHE A 1 223 ? -0.827 12.935 -9.262 1.00 77.00 223 PHE A CA 1
ATOM 1629 C C . PHE A 1 223 ? -0.024 13.314 -10.508 1.00 77.00 223 PHE A C 1
ATOM 1631 O O . PHE A 1 223 ? 1.076 13.845 -10.396 1.00 77.00 223 PHE A O 1
ATOM 1638 N N . THR A 1 224 ? -0.591 13.116 -11.698 1.00 80.81 224 THR A N 1
ATOM 1639 C CA . THR A 1 224 ? 0.036 13.532 -12.962 1.00 80.81 224 THR A CA 1
ATOM 1640 C C . THR A 1 224 ? 0.276 15.039 -13.005 1.00 80.81 224 THR A C 1
ATOM 1642 O O . THR A 1 224 ? 1.335 15.494 -13.434 1.00 80.81 224 THR A O 1
ATOM 1645 N N . THR A 1 225 ? -0.694 15.818 -12.522 1.00 79.69 225 THR A N 1
ATOM 1646 C CA . THR A 1 225 ? -0.588 17.280 -12.426 1.00 79.69 225 THR A CA 1
ATOM 1647 C C . THR A 1 225 ? 0.533 17.698 -11.476 1.00 79.69 225 THR A C 1
ATOM 1649 O O . THR A 1 225 ? 1.242 18.659 -11.764 1.00 79.69 225 THR A O 1
ATOM 1652 N N . PHE A 1 226 ? 0.730 16.950 -10.387 1.00 75.69 226 PHE A N 1
ATOM 1653 C CA . PHE A 1 226 ? 1.791 17.201 -9.412 1.00 75.69 226 PHE A CA 1
ATOM 1654 C C . PHE A 1 226 ? 3.185 16.863 -9.944 1.00 75.69 226 PHE A C 1
ATOM 1656 O O . PHE A 1 226 ? 4.119 17.631 -9.729 1.00 75.69 226 PHE A O 1
ATOM 1663 N N . MET A 1 227 ? 3.330 15.735 -10.642 1.00 76.81 227 MET A N 1
ATOM 1664 C CA . MET A 1 227 ? 4.634 15.272 -11.127 1.00 76.81 227 MET A CA 1
ATOM 1665 C C . MET A 1 227 ? 5.108 16.043 -12.361 1.00 76.81 227 MET A C 1
ATOM 1667 O O . MET A 1 227 ? 6.297 16.301 -12.521 1.00 76.81 227 MET A O 1
ATOM 1671 N N . VAL A 1 228 ? 4.188 16.433 -13.245 1.00 84.06 228 VAL A N 1
ATOM 1672 C CA . VAL A 1 228 ? 4.530 17.045 -14.532 1.00 84.06 228 VAL A CA 1
ATOM 1673 C C . VAL A 1 228 ? 4.202 18.531 -14.506 1.00 84.06 228 VAL A C 1
ATOM 1675 O O . VAL A 1 228 ? 3.060 18.939 -14.727 1.00 84.06 228 VAL A O 1
ATOM 1678 N N . ARG A 1 229 ? 5.215 19.363 -14.240 1.00 81.50 229 ARG A N 1
ATOM 1679 C CA . ARG A 1 229 ? 5.080 20.831 -14.183 1.00 81.50 229 ARG A CA 1
ATOM 1680 C C . ARG A 1 229 ? 4.844 21.468 -15.554 1.00 81.50 229 ARG A C 1
ATOM 1682 O O . ARG A 1 229 ? 4.095 22.434 -15.642 1.00 81.50 229 ARG A O 1
ATOM 1689 N N . ASP A 1 230 ? 5.455 20.919 -16.601 1.00 88.44 230 ASP A N 1
ATOM 1690 C CA . ASP A 1 230 ? 5.282 21.393 -17.975 1.00 88.44 230 ASP A CA 1
ATOM 1691 C C . ASP A 1 230 ? 3.858 21.097 -18.478 1.00 88.44 230 ASP A C 1
ATOM 1693 O O . ASP A 1 230 ? 3.443 19.940 -18.569 1.00 88.44 230 ASP A O 1
ATOM 1697 N N . GLU A 1 231 ? 3.092 22.143 -18.796 1.00 88.81 231 GLU A N 1
ATOM 1698 C CA . GLU A 1 231 ? 1.693 22.007 -19.222 1.00 88.81 231 GLU A CA 1
ATOM 1699 C C . GLU A 1 231 ? 1.543 21.244 -20.547 1.00 88.81 231 GLU A C 1
ATOM 1701 O O . GLU A 1 231 ? 0.587 20.480 -20.718 1.00 88.81 231 GLU A O 1
ATOM 1706 N N . ALA A 1 232 ? 2.486 21.416 -21.479 1.00 91.88 232 ALA A N 1
ATOM 1707 C CA . ALA A 1 232 ? 2.438 20.776 -22.788 1.00 91.88 232 ALA A CA 1
ATOM 1708 C C . ALA A 1 232 ? 2.718 19.269 -22.690 1.00 91.88 232 ALA A C 1
ATOM 1710 O O . ALA A 1 232 ? 2.084 18.479 -23.397 1.00 91.88 232 ALA A O 1
ATOM 1711 N N . LEU A 1 233 ? 3.627 18.859 -21.805 1.00 91.50 233 LEU A N 1
ATOM 1712 C CA . LEU A 1 233 ? 3.864 17.462 -21.467 1.00 91.50 233 LEU A CA 1
ATOM 1713 C C . LEU A 1 233 ? 2.680 16.893 -20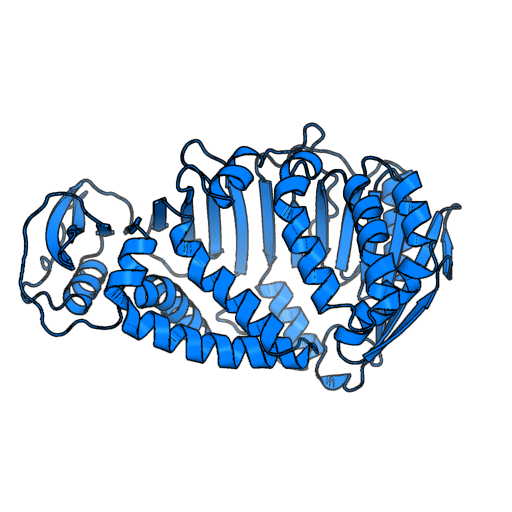.680 1.00 91.50 233 LEU A C 1
ATOM 1715 O O . LEU A 1 233 ? 2.160 15.841 -21.048 1.00 91.50 233 LEU A O 1
ATOM 1719 N N . ARG A 1 234 ? 2.173 17.608 -19.668 1.00 90.31 234 ARG A N 1
ATOM 1720 C CA . ARG A 1 234 ? 1.026 17.176 -18.847 1.00 90.31 234 ARG A CA 1
ATOM 1721 C C . ARG A 1 234 ? -0.199 16.835 -19.699 1.00 90.31 234 ARG A C 1
ATOM 1723 O O . ARG A 1 234 ? -0.829 15.800 -19.475 1.00 90.31 234 ARG A O 1
ATOM 1730 N N . ALA A 1 235 ? -0.493 17.648 -20.717 1.00 91.38 235 ALA A N 1
ATOM 1731 C CA . ALA A 1 235 ? -1.594 17.412 -21.655 1.00 91.38 235 ALA A CA 1
ATOM 1732 C C . ALA A 1 235 ? -1.463 16.094 -22.448 1.00 91.38 235 ALA A C 1
ATOM 1734 O O . ALA A 1 235 ? -2.471 15.528 -22.871 1.00 91.38 235 ALA A O 1
ATOM 1735 N N . LYS A 1 236 ? -0.237 15.589 -22.641 1.00 94.50 236 LYS A N 1
ATOM 1736 C CA . LYS A 1 236 ? 0.045 14.309 -23.315 1.00 94.50 236 LYS A CA 1
ATOM 1737 C C . LYS A 1 236 ? 0.111 13.136 -22.336 1.00 94.50 236 LYS A C 1
ATOM 1739 O O . LYS A 1 236 ? -0.294 12.028 -22.687 1.00 94.50 236 LYS A O 1
ATOM 1744 N N . VAL A 1 237 ? 0.607 13.371 -21.118 1.00 92.56 237 VAL A N 1
ATOM 1745 C CA . VAL A 1 237 ? 0.807 12.328 -20.101 1.00 92.56 237 VAL A CA 1
ATOM 1746 C C . VAL A 1 237 ? -0.519 11.765 -19.601 1.00 92.56 237 VAL A C 1
ATOM 1748 O O . VAL A 1 237 ? -0.626 10.552 -19.469 1.00 92.56 237 VAL A O 1
ATOM 1751 N N . GLY A 1 238 ? -1.549 12.594 -19.397 1.00 88.88 238 GLY A N 1
ATOM 1752 C CA . GLY A 1 238 ? -2.867 12.119 -18.947 1.00 88.88 238 GLY A CA 1
ATOM 1753 C C . GLY A 1 238 ? -3.452 11.005 -19.836 1.00 88.88 238 GLY A C 1
ATOM 1754 O O . GLY A 1 238 ? -3.661 9.894 -19.348 1.00 88.88 238 GLY A O 1
ATOM 1755 N N . PRO A 1 239 ? -3.647 11.241 -21.150 1.00 91.00 239 PRO A N 1
ATOM 1756 C CA . PRO A 1 239 ? -4.108 10.208 -22.083 1.00 91.00 239 PRO A CA 1
ATOM 1757 C C . PRO A 1 239 ? -3.169 8.997 -22.193 1.00 91.00 239 PRO A C 1
ATOM 1759 O O . PRO A 1 239 ? -3.616 7.877 -22.435 1.00 91.00 239 PRO A O 1
ATOM 1762 N N . MET A 1 240 ? -1.858 9.203 -22.044 1.00 94.56 240 MET A N 1
ATOM 1763 C CA . MET A 1 240 ? -0.878 8.116 -22.047 1.00 94.56 240 MET A CA 1
ATOM 1764 C C . MET A 1 240 ? -1.045 7.207 -20.819 1.00 94.56 240 MET A C 1
ATOM 1766 O O . MET A 1 240 ? -1.132 5.990 -20.987 1.00 94.56 240 MET A O 1
ATOM 1770 N N . LEU A 1 241 ? -1.172 7.780 -19.619 1.00 91.06 241 LEU A N 1
ATOM 1771 C CA . LEU A 1 241 ? -1.384 7.030 -18.381 1.00 91.06 241 LEU A CA 1
ATOM 1772 C C . LEU A 1 241 ? -2.749 6.341 -18.354 1.00 91.06 241 LEU A C 1
ATOM 1774 O O . LEU A 1 241 ? -2.832 5.207 -17.901 1.00 91.06 241 LEU A O 1
ATOM 1778 N N . ASP A 1 242 ? -3.804 6.962 -18.884 1.00 89.62 242 ASP A N 1
ATOM 1779 C CA . ASP A 1 242 ? -5.109 6.302 -19.037 1.00 89.62 242 ASP A CA 1
ATOM 1780 C C . ASP A 1 242 ? -5.005 5.022 -19.887 1.00 89.62 242 ASP A C 1
ATOM 1782 O O . ASP A 1 242 ? -5.479 3.960 -19.476 1.00 89.62 242 ASP A O 1
ATOM 1786 N N . ARG A 1 243 ? -4.295 5.077 -21.027 1.00 91.88 243 ARG A N 1
ATOM 1787 C CA . ARG A 1 243 ? -4.004 3.877 -21.836 1.00 91.88 243 ARG A CA 1
ATOM 1788 C C . ARG A 1 243 ? -3.192 2.840 -21.058 1.00 91.88 243 ARG A C 1
ATOM 1790 O O . ARG A 1 243 ? -3.515 1.659 -21.132 1.00 91.88 243 ARG A O 1
ATOM 1797 N N . PHE A 1 244 ? -2.171 3.269 -20.312 1.00 92.94 244 PHE A N 1
ATOM 1798 C CA . PHE A 1 244 ? -1.348 2.380 -19.486 1.00 92.94 244 PHE A CA 1
ATOM 1799 C C . PHE A 1 244 ? -2.193 1.641 -18.441 1.00 92.94 244 PHE A C 1
ATOM 1801 O O . PHE A 1 244 ? -2.198 0.415 -18.395 1.00 92.94 244 PHE A O 1
ATOM 1808 N N . TYR A 1 245 ? -2.950 2.384 -17.633 1.00 91.44 245 TYR A N 1
ATOM 1809 C CA . TYR A 1 245 ? -3.737 1.845 -16.527 1.00 91.44 245 TYR A CA 1
ATOM 1810 C C . TYR A 1 245 ? -4.878 0.940 -16.993 1.00 91.44 245 TYR A C 1
ATOM 1812 O O . TYR A 1 245 ? -5.185 -0.040 -16.319 1.00 91.44 245 TYR A O 1
ATOM 1820 N N . LYS A 1 246 ? -5.457 1.197 -18.171 1.00 91.31 246 LYS A N 1
ATOM 1821 C CA . LYS A 1 246 ? -6.432 0.290 -18.797 1.00 91.31 246 LYS A CA 1
ATOM 1822 C C . LYS A 1 246 ? -5.833 -1.045 -19.245 1.00 91.31 246 LYS A C 1
ATOM 1824 O O . LYS A 1 246 ? -6.586 -2.002 -19.385 1.00 91.31 246 LYS A O 1
ATOM 1829 N N . GLY A 1 247 ? -4.517 -1.117 -19.456 1.00 93.38 247 GLY A N 1
ATOM 1830 C CA . GLY A 1 247 ? -3.799 -2.357 -19.769 1.00 93.38 247 GLY A CA 1
ATOM 1831 C C . GLY A 1 247 ? -3.331 -3.147 -18.539 1.00 93.38 247 GLY A C 1
ATOM 1832 O O . GLY A 1 247 ? -2.842 -4.272 -18.682 1.00 93.38 247 GLY A O 1
ATOM 1833 N N . VAL A 1 248 ? -3.490 -2.596 -17.331 1.00 93.62 248 VAL A N 1
ATOM 1834 C CA . VAL A 1 248 ? -3.140 -3.248 -16.062 1.00 93.62 248 VAL A CA 1
ATOM 1835 C C . VAL A 1 248 ? -4.317 -4.085 -15.559 1.00 93.62 248 VAL A C 1
ATOM 1837 O O . VAL A 1 248 ? -5.439 -3.601 -15.436 1.00 93.62 248 VAL A O 1
ATOM 1840 N N . SER A 1 249 ? -4.053 -5.350 -15.222 1.00 91.94 249 SER A N 1
ATOM 1841 C CA . SER A 1 249 ? -5.054 -6.250 -14.630 1.00 91.94 249 SER A CA 1
ATOM 1842 C C . SER A 1 249 ? -5.213 -6.001 -13.127 1.00 91.94 249 SER A C 1
ATOM 1844 O O . SER A 1 249 ? -6.329 -6.053 -12.605 1.00 91.94 249 SER A O 1
ATOM 1846 N N . GLY A 1 250 ? -4.113 -5.670 -12.443 1.00 87.31 250 GLY A N 1
ATOM 1847 C CA . GLY A 1 250 ? -4.112 -5.254 -11.040 1.00 87.31 250 GLY A CA 1
ATOM 1848 C C . GLY A 1 250 ? -3.286 -6.107 -10.093 1.00 87.31 250 GLY A C 1
ATOM 1849 O O . GLY A 1 250 ? -2.560 -5.520 -9.288 1.00 87.31 250 GLY A O 1
ATOM 1850 N N . PRO A 1 251 ? -3.334 -7.451 -10.170 1.00 94.88 251 PRO A N 1
ATOM 1851 C CA . PRO A 1 251 ? -2.525 -8.266 -9.288 1.00 94.88 251 PRO A CA 1
ATOM 1852 C C . PRO A 1 251 ? -1.039 -8.007 -9.498 1.00 94.88 251 PRO A C 1
ATOM 1854 O O . PRO A 1 251 ? -0.573 -7.833 -10.624 1.00 94.88 251 PRO A O 1
ATOM 1857 N N . GLY A 1 252 ? -0.287 -7.995 -8.411 1.00 95.44 252 GLY A N 1
ATOM 1858 C CA . GLY A 1 252 ? 1.133 -7.704 -8.451 1.00 95.44 252 GLY A CA 1
ATOM 1859 C C . GLY A 1 252 ? 1.867 -8.275 -7.256 1.00 95.44 252 GLY A C 1
ATOM 1860 O O . GLY A 1 252 ? 1.276 -8.574 -6.220 1.00 95.44 252 GLY A O 1
ATOM 1861 N N . SER A 1 253 ? 3.169 -8.436 -7.423 1.00 96.06 253 SER A N 1
ATOM 1862 C CA . SER A 1 253 ? 4.067 -8.982 -6.421 1.00 96.06 253 SER A CA 1
ATOM 1863 C C . SER A 1 253 ? 5.355 -8.177 -6.416 1.00 96.06 253 SER A C 1
ATOM 1865 O O . SER A 1 253 ? 5.863 -7.789 -7.464 1.00 96.06 253 SER A O 1
ATOM 1867 N N . MET A 1 254 ? 5.876 -7.923 -5.228 1.00 95.38 254 MET A N 1
ATOM 1868 C CA . MET A 1 254 ? 7.136 -7.247 -4.983 1.00 95.38 254 MET A CA 1
ATOM 1869 C C . MET A 1 254 ? 7.948 -8.087 -4.011 1.00 95.38 254 MET A C 1
ATOM 1871 O O . MET A 1 254 ? 7.429 -8.472 -2.964 1.00 95.38 254 MET A O 1
ATOM 1875 N N . SER A 1 255 ? 9.218 -8.310 -4.316 1.00 93.81 255 SER A N 1
ATOM 1876 C CA . SER A 1 255 ? 10.197 -8.877 -3.391 1.00 93.81 255 SER A CA 1
ATOM 1877 C C . SER A 1 255 ? 11.391 -7.937 -3.268 1.00 93.81 255 SER A C 1
ATOM 1879 O O . SER A 1 255 ? 11.714 -7.187 -4.188 1.00 93.81 255 SER A O 1
ATOM 1881 N N . PHE A 1 256 ? 12.043 -7.959 -2.112 1.00 91.69 256 PHE A N 1
ATOM 1882 C CA . PHE A 1 256 ? 13.319 -7.293 -1.902 1.00 91.69 256 PHE A CA 1
ATOM 1883 C C . PHE A 1 256 ? 14.255 -8.211 -1.125 1.00 91.69 256 PHE A C 1
ATOM 1885 O O . PHE A 1 256 ? 13.924 -8.638 -0.015 1.00 91.69 256 PHE A O 1
ATOM 1892 N N . ASP A 1 257 ? 15.418 -8.503 -1.700 1.00 88.25 257 ASP A N 1
ATOM 1893 C CA . ASP A 1 257 ? 16.482 -9.274 -1.063 1.00 88.25 257 ASP A CA 1
ATOM 1894 C C . ASP A 1 257 ? 17.878 -8.722 -1.420 1.00 88.25 257 ASP A C 1
ATOM 1896 O O . ASP A 1 257 ? 18.013 -7.782 -2.206 1.00 88.25 257 ASP A O 1
ATOM 1900 N N . PHE A 1 258 ? 18.919 -9.265 -0.782 1.00 79.69 258 PHE A N 1
ATOM 1901 C CA . PHE A 1 258 ? 20.302 -8.805 -0.957 1.00 79.69 258 PHE A CA 1
ATOM 1902 C C . PHE A 1 258 ? 20.891 -9.139 -2.333 1.00 79.69 258 PHE A C 1
ATOM 1904 O O . PHE A 1 258 ? 21.732 -8.394 -2.833 1.00 79.69 258 PHE A O 1
ATOM 1911 N N . GLU A 1 259 ? 20.511 -10.276 -2.912 1.00 80.06 259 GLU A N 1
ATOM 1912 C CA . GLU A 1 259 ? 21.127 -10.824 -4.122 1.00 80.06 259 GLU A CA 1
ATOM 1913 C C . GLU A 1 259 ? 20.511 -10.201 -5.377 1.00 80.06 259 GLU A C 1
ATOM 1915 O O . GLU A 1 259 ? 21.215 -9.750 -6.280 1.00 80.06 259 GLU A O 1
ATOM 1920 N N . ASN A 1 260 ? 19.186 -10.134 -5.400 1.00 80.12 260 ASN A N 1
ATOM 1921 C CA . ASN A 1 260 ? 18.378 -9.758 -6.549 1.00 80.12 260 ASN A CA 1
ATOM 1922 C C . ASN A 1 260 ? 17.886 -8.308 -6.491 1.00 80.12 260 ASN A C 1
ATOM 1924 O O . ASN A 1 260 ? 17.247 -7.842 -7.437 1.00 80.12 260 ASN A O 1
ATOM 1928 N N . GLY A 1 261 ? 18.152 -7.607 -5.385 1.00 87.31 261 GLY A N 1
ATOM 1929 C CA . GLY A 1 261 ? 17.623 -6.275 -5.144 1.00 87.31 261 GLY A CA 1
ATOM 1930 C C . GLY A 1 261 ? 16.101 -6.285 -5.033 1.00 87.31 261 GLY A C 1
ATOM 1931 O O . GLY A 1 261 ? 15.489 -7.237 -4.546 1.00 87.31 261 GLY A O 1
ATOM 1932 N N . MET A 1 262 ? 15.479 -5.183 -5.442 1.00 91.44 262 MET A N 1
ATOM 1933 C CA . MET A 1 262 ? 14.029 -5.062 -5.517 1.00 91.44 262 MET A CA 1
ATOM 1934 C C . MET A 1 262 ? 13.560 -5.625 -6.848 1.00 91.44 262 MET A C 1
ATOM 1936 O O . MET A 1 262 ? 14.081 -5.266 -7.903 1.00 91.44 262 MET A O 1
ATOM 1940 N N . GLN A 1 263 ? 12.543 -6.468 -6.805 1.00 93.88 263 GLN A N 1
ATOM 1941 C CA . GLN A 1 263 ? 11.866 -6.995 -7.974 1.00 93.88 263 GLN A CA 1
ATOM 1942 C C . GLN A 1 263 ? 10.379 -6.705 -7.853 1.00 93.88 263 GLN A C 1
ATOM 1944 O O . GLN A 1 263 ? 9.802 -6.764 -6.768 1.00 93.88 263 GLN A O 1
ATOM 1949 N N . PHE A 1 264 ? 9.757 -6.392 -8.978 1.00 95.25 264 PHE A N 1
ATOM 1950 C CA . PHE A 1 264 ? 8.341 -6.098 -9.062 1.00 95.25 264 PHE A CA 1
ATOM 1951 C C . PHE A 1 264 ? 7.742 -6.764 -10.295 1.00 95.25 264 PHE A C 1
ATOM 1953 O O . PHE A 1 264 ? 8.345 -6.810 -11.367 1.00 95.25 264 PHE A O 1
ATOM 1960 N N . LEU A 1 265 ? 6.539 -7.289 -10.123 1.00 96.06 265 LEU A N 1
ATOM 1961 C CA . LEU A 1 265 ? 5.726 -7.902 -11.151 1.00 96.06 265 LEU A CA 1
ATOM 1962 C C . LEU A 1 265 ? 4.325 -7.326 -11.034 1.00 96.06 265 LEU A C 1
ATOM 1964 O O . LEU A 1 265 ? 3.743 -7.327 -9.953 1.00 96.06 265 LEU A O 1
ATOM 1968 N N . MET A 1 266 ? 3.763 -6.899 -12.156 1.00 95.88 266 MET A N 1
ATOM 1969 C CA . MET A 1 266 ? 2.371 -6.478 -12.256 1.00 95.88 266 MET A CA 1
ATOM 1970 C C . MET A 1 266 ? 1.714 -7.166 -13.440 1.00 95.88 266 MET A C 1
ATOM 1972 O O . MET A 1 266 ? 2.217 -7.124 -14.563 1.00 95.88 266 MET A O 1
ATOM 1976 N N . GLU A 1 267 ? 0.595 -7.826 -13.176 1.00 95.69 267 GLU A N 1
ATOM 1977 C CA . GLU A 1 267 ? -0.192 -8.530 -14.176 1.00 95.69 267 GLU A CA 1
ATOM 1978 C C . GLU A 1 267 ? -0.865 -7.541 -15.127 1.00 95.69 267 GLU A C 1
ATOM 1980 O O . GLU A 1 267 ? -1.420 -6.515 -14.714 1.00 95.69 267 GLU A O 1
ATOM 1985 N N . LEU A 1 268 ? -0.848 -7.879 -16.415 1.00 95.12 268 LEU A N 1
ATOM 1986 C CA . LEU A 1 268 ? -1.428 -7.070 -17.479 1.00 95.12 268 LEU A CA 1
ATOM 1987 C C . LEU A 1 268 ? -2.608 -7.805 -18.112 1.00 95.12 268 LEU A C 1
ATOM 1989 O O . LEU A 1 268 ? -2.568 -9.020 -18.309 1.00 95.12 268 LEU A O 1
ATOM 1993 N N . CYS A 1 269 ? -3.657 -7.058 -18.445 1.00 94.19 269 CYS A N 1
ATOM 1994 C CA . CYS A 1 269 ? -4.755 -7.554 -19.273 1.00 94.19 269 CYS A CA 1
ATOM 1995 C C . CYS A 1 269 ? -4.523 -7.261 -20.764 1.00 94.19 269 CYS A C 1
ATOM 1997 O O . CYS A 1 269 ? -5.034 -7.998 -21.603 1.00 94.19 269 CYS A O 1
ATOM 1999 N N . ASP A 1 270 ? -3.713 -6.246 -21.084 1.00 95.12 270 ASP A N 1
ATOM 2000 C CA . ASP A 1 270 ? -3.299 -5.902 -22.448 1.00 95.12 270 ASP A CA 1
ATOM 2001 C C . ASP A 1 270 ? -1.789 -5.579 -22.487 1.00 95.12 270 ASP A C 1
ATOM 2003 O O . ASP A 1 270 ? -1.384 -4.413 -22.416 1.00 95.12 270 ASP A O 1
ATOM 2007 N N . PRO A 1 271 ? -0.920 -6.609 -22.536 1.00 94.75 271 PRO A N 1
ATOM 2008 C CA . PRO A 1 271 ? 0.527 -6.412 -22.526 1.00 94.75 271 PRO A CA 1
ATOM 2009 C C . PRO A 1 271 ? 1.039 -5.659 -23.760 1.00 94.75 271 PRO A C 1
ATOM 2011 O O . PRO A 1 271 ? 2.010 -4.913 -23.644 1.00 94.75 271 PRO A O 1
ATOM 2014 N N . ASP A 1 272 ? 0.383 -5.803 -24.914 1.00 94.19 272 ASP A N 1
ATOM 2015 C CA . ASP A 1 272 ? 0.792 -5.136 -26.152 1.00 94.19 272 ASP A CA 1
ATOM 2016 C C . ASP A 1 272 ? 0.519 -3.630 -26.077 1.00 94.19 272 ASP A C 1
ATOM 2018 O O . ASP A 1 272 ? 1.384 -2.828 -26.440 1.00 94.19 272 ASP A O 1
ATOM 2022 N N . ALA A 1 273 ? -0.643 -3.221 -25.552 1.00 93.88 273 ALA A N 1
ATOM 2023 C CA . ALA A 1 273 ? -0.943 -1.808 -25.332 1.00 93.88 273 ALA A CA 1
ATOM 2024 C C . ALA A 1 273 ? 0.034 -1.167 -24.336 1.00 93.88 273 ALA A C 1
ATOM 2026 O O . ALA A 1 273 ? 0.530 -0.064 -24.578 1.00 93.88 273 ALA A O 1
ATOM 2027 N N . VAL A 1 274 ? 0.363 -1.863 -23.244 1.00 94.69 274 VAL A N 1
ATOM 2028 C CA . VAL A 1 274 ? 1.333 -1.364 -22.257 1.00 94.69 274 VAL A CA 1
ATOM 2029 C C . VAL A 1 274 ? 2.735 -1.269 -22.860 1.00 94.69 274 VAL A C 1
ATOM 2031 O O . VAL A 1 274 ? 3.408 -0.257 -22.667 1.00 94.69 274 VAL A O 1
ATOM 2034 N N . ALA A 1 275 ? 3.165 -2.261 -23.644 1.00 92.44 275 ALA A N 1
ATOM 2035 C CA . ALA A 1 275 ? 4.448 -2.218 -24.342 1.00 92.44 275 ALA A CA 1
ATOM 2036 C C . ALA A 1 275 ? 4.528 -1.038 -25.329 1.00 92.44 275 ALA A C 1
ATOM 2038 O O . ALA A 1 275 ? 5.544 -0.343 -25.378 1.00 92.44 275 ALA A O 1
ATOM 2039 N N . GLN A 1 276 ? 3.447 -0.758 -26.068 1.00 91.88 276 GLN A N 1
ATOM 2040 C CA . GLN A 1 276 ? 3.365 0.414 -26.946 1.00 91.88 276 GLN A CA 1
ATOM 2041 C C . GLN A 1 276 ? 3.469 1.726 -26.165 1.00 91.88 276 GLN A C 1
ATOM 2043 O O . GLN A 1 276 ? 4.163 2.638 -26.610 1.00 91.88 276 GLN A O 1
ATOM 2048 N N . VAL A 1 277 ? 2.822 1.820 -24.998 1.00 93.31 277 VAL A N 1
ATOM 2049 C CA . VAL A 1 277 ? 2.945 2.993 -24.124 1.00 93.31 277 VAL A CA 1
ATOM 2050 C C . VAL A 1 277 ? 4.377 3.153 -23.619 1.00 93.31 277 VAL A C 1
ATOM 2052 O O . VAL A 1 277 ? 4.919 4.248 -23.708 1.00 93.31 277 VAL A O 1
ATOM 2055 N N . MET A 1 278 ? 5.026 2.085 -23.152 1.00 90.06 278 MET A N 1
ATOM 2056 C CA . MET A 1 278 ? 6.408 2.153 -22.653 1.00 90.06 278 MET A CA 1
ATOM 2057 C C . MET A 1 278 ? 7.435 2.533 -23.733 1.00 90.06 278 MET A C 1
ATOM 2059 O O . MET A 1 278 ? 8.507 3.044 -23.409 1.00 90.06 278 MET A O 1
ATOM 2063 N N . ALA A 1 279 ? 7.122 2.284 -25.007 1.00 88.81 279 ALA A N 1
ATOM 2064 C CA . ALA A 1 279 ? 7.933 2.701 -26.148 1.00 88.81 279 ALA A CA 1
ATOM 2065 C C . ALA A 1 279 ? 7.611 4.125 -26.649 1.00 88.81 279 ALA A C 1
ATOM 2067 O O . ALA A 1 279 ? 8.359 4.661 -27.470 1.00 88.81 279 ALA A O 1
ATOM 2068 N N . ASP A 1 280 ? 6.519 4.740 -26.184 1.00 91.56 280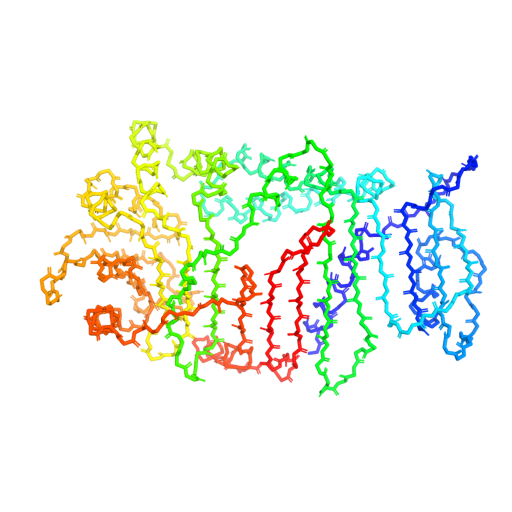 ASP A N 1
ATOM 2069 C CA . ASP A 1 280 ? 6.107 6.090 -26.573 1.00 91.56 280 ASP A CA 1
ATOM 2070 C C . ASP A 1 280 ? 7.123 7.122 -26.036 1.00 91.56 280 ASP A C 1
ATOM 2072 O O . ASP A 1 280 ? 7.431 7.114 -24.839 1.00 91.56 280 ASP A O 1
ATOM 2076 N N . PRO A 1 281 ? 7.642 8.049 -26.867 1.00 93.12 281 PRO A N 1
ATOM 2077 C CA . PRO A 1 281 ? 8.529 9.115 -26.400 1.00 93.12 281 PRO A CA 1
ATOM 2078 C C . PRO A 1 281 ? 7.960 9.923 -25.226 1.00 93.12 281 PRO A C 1
ATOM 2080 O O . PRO A 1 281 ? 8.724 10.354 -24.365 1.00 93.12 281 PRO A O 1
ATOM 2083 N N . VAL A 1 282 ? 6.631 10.082 -25.150 1.00 93.69 282 VAL A N 1
ATOM 2084 C CA . VAL A 1 282 ? 5.961 10.758 -24.028 1.00 93.69 282 VAL A CA 1
ATOM 2085 C C . VAL A 1 282 ? 6.171 10.000 -22.717 1.00 93.69 282 VAL A C 1
ATOM 2087 O O . VAL A 1 282 ? 6.360 10.630 -21.679 1.00 93.69 282 VAL A O 1
ATOM 2090 N N . TYR A 1 283 ? 6.162 8.664 -22.741 1.00 90.56 283 TYR A N 1
ATOM 2091 C CA . TYR A 1 283 ? 6.424 7.852 -21.551 1.00 90.56 283 TYR A CA 1
ATOM 2092 C C . TYR A 1 283 ? 7.875 7.985 -21.089 1.00 90.56 283 TYR A C 1
ATOM 2094 O O . TYR A 1 283 ? 8.119 8.082 -19.891 1.00 90.56 283 TYR A O 1
ATOM 2102 N N . LEU A 1 284 ? 8.837 8.030 -22.015 1.00 90.44 284 LEU A N 1
ATOM 2103 C CA . LEU A 1 284 ? 10.254 8.198 -21.673 1.00 90.44 284 LEU A CA 1
ATOM 2104 C C . LEU A 1 284 ? 10.529 9.580 -21.072 1.00 90.44 284 LEU A C 1
ATOM 2106 O O . LEU A 1 284 ? 11.225 9.689 -20.064 1.00 90.44 284 LEU A O 1
ATOM 2110 N N . GLU A 1 285 ? 9.939 10.626 -21.655 1.00 91.56 285 GLU A N 1
ATOM 2111 C CA . GLU A 1 285 ? 10.023 11.995 -21.141 1.00 91.56 285 GLU A CA 1
ATOM 2112 C C . GLU A 1 285 ? 9.373 12.108 -19.754 1.00 91.56 285 GLU A C 1
ATOM 2114 O O . GLU A 1 285 ? 9.978 12.636 -18.822 1.00 91.56 285 GLU A O 1
ATOM 2119 N N . TYR A 1 286 ? 8.182 11.530 -19.581 1.00 89.31 286 TYR A N 1
ATOM 2120 C CA . TYR A 1 286 ? 7.518 11.433 -18.282 1.00 89.31 286 TYR A CA 1
ATOM 2121 C C . TYR A 1 286 ? 8.349 10.654 -17.256 1.00 89.31 286 TYR A C 1
ATOM 2123 O O . TYR A 1 286 ? 8.530 11.119 -16.134 1.00 89.31 286 TYR A O 1
ATOM 2131 N N . GLY A 1 287 ? 8.877 9.488 -17.635 1.00 86.44 287 GLY A N 1
ATOM 2132 C CA . GLY A 1 287 ? 9.694 8.641 -16.771 1.00 86.44 287 GLY A CA 1
ATOM 2133 C C . GLY A 1 287 ? 10.958 9.352 -16.304 1.00 86.44 287 GLY A C 1
ATOM 2134 O O . GLY A 1 287 ? 11.349 9.195 -15.149 1.00 86.44 287 GLY A O 1
ATOM 2135 N N . LYS A 1 288 ? 11.554 10.188 -17.163 1.00 88.38 288 LYS A N 1
ATOM 2136 C CA . LYS A 1 288 ? 12.670 11.057 -16.797 1.00 88.38 288 LYS A CA 1
ATOM 2137 C C . LYS A 1 288 ? 12.253 12.079 -15.738 1.00 88.38 288 LYS A C 1
ATOM 2139 O O . LYS A 1 288 ? 12.856 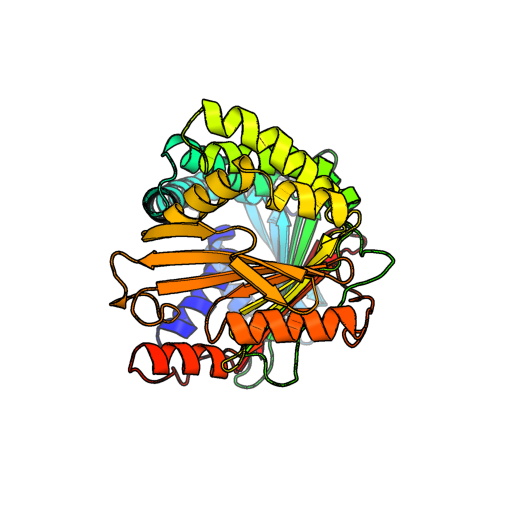12.093 -14.672 1.00 88.38 288 LYS A O 1
ATOM 2144 N N . VAL A 1 289 ? 11.187 12.845 -15.979 1.00 86.81 289 VAL A N 1
ATOM 2145 C CA . VAL A 1 289 ? 10.674 13.842 -15.016 1.00 86.81 289 VAL A CA 1
ATOM 2146 C C . VAL A 1 289 ? 10.326 13.198 -13.669 1.00 86.81 289 VAL A C 1
ATOM 2148 O O . VAL A 1 289 ? 10.729 13.694 -12.621 1.00 86.81 289 VAL A O 1
ATOM 2151 N N . ALA A 1 290 ? 9.624 12.062 -13.684 1.00 81.50 290 ALA A N 1
ATOM 2152 C CA . ALA A 1 290 ? 9.260 11.333 -12.471 1.00 81.50 290 ALA A CA 1
ATOM 2153 C C . ALA A 1 290 ? 10.492 10.809 -11.710 1.00 81.50 290 ALA A C 1
ATOM 2155 O O . ALA A 1 290 ? 10.504 10.804 -10.482 1.00 81.50 290 ALA A O 1
ATOM 2156 N N . SER A 1 291 ? 11.539 10.395 -12.426 1.00 81.38 291 SER A N 1
ATOM 2157 C CA . SER A 1 291 ? 12.789 9.921 -11.821 1.00 81.38 291 SER A CA 1
ATOM 2158 C C . SER A 1 291 ? 13.637 11.067 -11.258 1.00 81.38 291 SER A C 1
ATOM 2160 O O . SER A 1 291 ? 14.286 10.895 -10.231 1.00 81.38 291 SER A O 1
ATOM 2162 N N . GLU A 1 292 ? 13.607 12.249 -11.878 1.00 82.19 292 GLU A N 1
ATOM 2163 C CA . GLU A 1 292 ? 14.311 13.446 -11.393 1.00 82.19 292 GLU A CA 1
ATOM 2164 C C . GLU A 1 292 ? 13.728 13.971 -10.069 1.00 82.19 292 GLU A C 1
ATOM 2166 O O . GLU A 1 292 ? 14.460 14.526 -9.249 1.00 82.19 292 GLU A O 1
ATOM 2171 N N . MET A 1 293 ? 12.443 13.710 -9.786 1.00 74.19 293 MET A N 1
ATOM 2172 C CA . MET A 1 293 ? 11.840 13.993 -8.471 1.00 74.19 293 MET A CA 1
ATOM 2173 C C . MET A 1 293 ? 12.510 13.231 -7.318 1.00 74.19 293 MET A C 1
ATOM 2175 O O . MET A 1 293 ? 12.371 13.630 -6.163 1.00 74.19 293 MET A O 1
ATOM 2179 N N . ALA A 1 294 ? 13.258 12.160 -7.605 1.00 67.69 294 ALA A N 1
ATOM 2180 C CA . ALA A 1 294 ? 14.045 11.441 -6.607 1.00 67.69 294 ALA A CA 1
ATOM 2181 C C . ALA A 1 294 ? 15.353 12.165 -6.210 1.00 67.69 294 ALA A C 1
ATOM 2183 O O . ALA A 1 294 ? 16.123 11.620 -5.420 1.00 67.69 294 ALA A O 1
ATOM 2184 N N . GLY A 1 295 ? 15.605 13.379 -6.721 1.00 68.12 295 GLY A N 1
ATOM 2185 C CA . GLY A 1 295 ? 16.736 14.224 -6.318 1.00 68.12 295 GLY A CA 1
ATOM 2186 C C . GLY A 1 295 ? 18.028 13.952 -7.092 1.00 68.12 295 GLY A C 1
ATOM 2187 O O . GLY A 1 295 ? 19.111 13.957 -6.507 1.00 68.12 295 GLY A O 1
ATOM 2188 N N . GLY A 1 296 ? 17.916 13.668 -8.391 1.00 76.25 296 GLY A N 1
ATOM 2189 C CA . GLY A 1 296 ? 19.065 13.381 -9.247 1.00 76.25 296 GLY A CA 1
ATOM 2190 C C . GLY A 1 296 ? 18.795 13.617 -10.729 1.00 76.25 296 GLY A C 1
ATOM 2191 O O . GLY A 1 296 ? 17.673 13.925 -11.129 1.00 76.25 296 GLY A O 1
ATOM 2192 N N . VAL A 1 297 ? 19.825 13.444 -11.556 1.00 78.88 297 VAL A N 1
ATOM 2193 C CA . VAL A 1 297 ? 19.702 13.488 -13.019 1.00 78.88 297 VAL A CA 1
ATOM 2194 C C . VAL A 1 297 ? 19.312 12.105 -13.517 1.00 78.88 297 VAL A C 1
ATOM 2196 O O . VAL A 1 297 ? 20.032 11.132 -13.282 1.00 78.88 297 VAL A O 1
ATOM 2199 N N . ALA A 1 298 ? 18.187 12.018 -14.224 1.00 85.69 298 ALA A N 1
ATOM 2200 C CA . ALA A 1 298 ? 17.717 10.760 -14.780 1.00 85.69 298 ALA A CA 1
ATOM 2201 C C . ALA A 1 298 ? 17.979 10.655 -16.287 1.00 85.69 298 ALA A C 1
ATOM 2203 O O . ALA A 1 298 ? 17.746 11.593 -17.056 1.00 85.69 298 ALA A O 1
ATOM 2204 N N . ASP A 1 299 ? 18.401 9.470 -16.716 1.00 89.62 299 ASP A N 1
ATOM 2205 C CA . ASP A 1 299 ? 18.409 9.055 -18.113 1.00 89.62 299 ASP A CA 1
ATOM 2206 C C . ASP A 1 299 ? 17.535 7.812 -18.285 1.00 89.62 299 ASP A C 1
ATOM 2208 O O . ASP A 1 299 ? 17.644 6.849 -17.521 1.00 89.62 299 ASP A O 1
ATOM 2212 N N . VAL A 1 300 ? 16.653 7.839 -19.283 1.00 88.25 300 VAL A N 1
ATOM 2213 C CA . VAL A 1 300 ? 15.707 6.757 -19.571 1.00 88.25 300 VAL A CA 1
ATOM 2214 C C . VAL A 1 300 ? 15.903 6.324 -21.013 1.00 88.25 300 VAL A C 1
ATOM 2216 O O .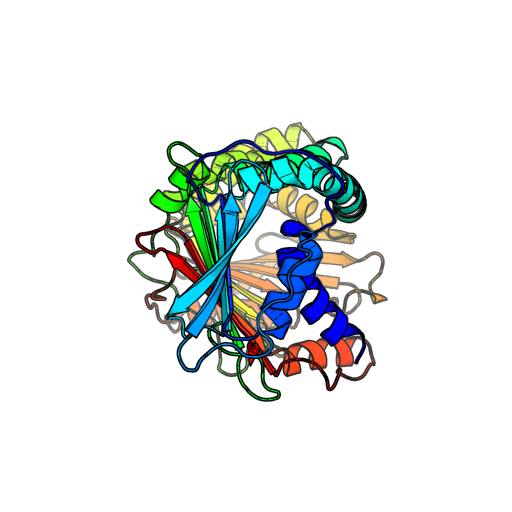 VAL A 1 300 ? 15.576 7.046 -21.952 1.00 88.25 300 VAL A O 1
ATOM 2219 N N . THR A 1 301 ? 16.427 5.116 -21.191 1.00 88.31 301 THR A N 1
ATOM 2220 C CA . THR A 1 301 ? 16.703 4.530 -22.501 1.00 88.31 301 THR A CA 1
ATOM 2221 C C . THR A 1 301 ? 15.742 3.374 -22.763 1.00 88.31 301 THR A C 1
ATOM 2223 O O . THR A 1 301 ? 15.792 2.341 -22.091 1.00 88.31 301 THR A O 1
ATOM 2226 N N . SER A 1 302 ? 14.874 3.531 -23.763 1.00 89.06 302 SER A N 1
ATOM 2227 C CA . SER A 1 302 ? 14.069 2.426 -24.295 1.00 89.06 302 SER A CA 1
ATOM 2228 C C . SER A 1 302 ? 14.949 1.435 -25.059 1.00 89.06 302 SER A C 1
ATOM 2230 O O . SER A 1 302 ? 15.913 1.840 -25.709 1.00 89.06 302 SER A O 1
ATOM 2232 N N . ASN A 1 303 ? 14.611 0.144 -24.996 1.00 88.88 303 ASN A N 1
ATOM 2233 C CA . ASN A 1 303 ? 15.328 -0.939 -25.682 1.00 88.88 303 ASN A CA 1
ATOM 2234 C C . ASN A 1 303 ? 16.847 -0.938 -25.404 1.00 88.88 303 ASN A C 1
ATOM 2236 O O . ASN A 1 303 ? 17.650 -1.241 -26.286 1.00 88.88 303 ASN A O 1
ATOM 2240 N N . ALA A 1 304 ? 17.248 -0.578 -24.183 1.00 89.88 304 ALA A N 1
ATOM 2241 C CA . ALA A 1 304 ? 18.648 -0.472 -23.781 1.00 89.88 304 ALA A CA 1
ATOM 2242 C C . ALA A 1 304 ? 19.377 -1.824 -23.834 1.00 89.88 304 ALA A C 1
ATOM 2244 O O . ALA A 1 304 ? 20.579 -1.878 -24.092 1.00 89.88 304 ALA A O 1
ATOM 2245 N N . VAL A 1 305 ? 18.645 -2.908 -23.566 1.00 91.06 305 VAL A N 1
ATOM 2246 C CA . VAL A 1 305 ? 19.113 -4.296 -23.638 1.00 91.06 305 VAL A CA 1
ATOM 2247 C C . VAL A 1 305 ? 17.999 -5.152 -24.248 1.00 91.06 305 VAL A C 1
ATOM 2249 O O . VAL A 1 305 ? 16.816 -4.825 -24.143 1.00 91.06 305 VAL A O 1
ATOM 2252 N N . THR A 1 306 ? 18.370 -6.260 -24.885 1.00 93.50 306 THR A N 1
ATOM 2253 C CA . THR A 1 306 ? 17.433 -7.302 -25.323 1.00 93.50 306 THR A CA 1
ATOM 2254 C C . THR A 1 306 ? 17.827 -8.630 -24.691 1.00 93.50 306 THR A C 1
ATOM 2256 O O . THR A 1 306 ? 19.004 -8.993 -24.698 1.00 93.50 306 THR A O 1
ATOM 2259 N N . HIS A 1 307 ? 16.851 -9.368 -24.163 1.00 96.56 307 HIS A N 1
ATOM 2260 C CA . HIS A 1 307 ? 17.034 -10.727 -23.648 1.00 96.56 307 HIS A CA 1
ATOM 2261 C C . HIS A 1 307 ? 15.899 -11.615 -24.142 1.00 96.56 307 HIS A C 1
ATOM 2263 O O . HIS A 1 307 ? 14.740 -11.317 -23.877 1.00 96.56 307 HIS A O 1
ATOM 2269 N N . ARG A 1 308 ? 16.222 -12.687 -24.877 1.00 96.00 308 ARG A N 1
ATOM 2270 C CA . ARG A 1 308 ? 15.230 -13.597 -25.492 1.00 96.00 308 ARG A CA 1
ATOM 2271 C C . ARG A 1 308 ? 14.127 -12.853 -26.257 1.00 96.00 308 ARG A C 1
ATOM 2273 O O . ARG A 1 308 ? 12.945 -13.095 -26.044 1.00 96.00 308 ARG A O 1
ATOM 2280 N N . ASP A 1 309 ? 14.545 -11.911 -27.099 1.00 94.25 309 ASP A N 1
ATOM 2281 C CA . ASP A 1 309 ? 13.674 -11.043 -27.904 1.00 94.25 309 ASP A CA 1
ATOM 2282 C C . ASP A 1 309 ? 12.749 -10.109 -27.097 1.00 94.25 309 ASP A C 1
ATOM 2284 O O . ASP A 1 309 ? 11.952 -9.374 -27.675 1.00 94.25 309 ASP A O 1
ATOM 2288 N N . VAL A 1 310 ? 12.892 -10.067 -25.769 1.00 94.31 310 VAL A N 1
ATOM 2289 C CA . VAL A 1 310 ? 12.228 -9.091 -24.904 1.00 94.31 310 VAL A CA 1
ATOM 2290 C C . VAL A 1 310 ? 13.108 -7.856 -24.790 1.00 94.31 310 VAL A C 1
ATOM 2292 O O . VAL A 1 310 ? 14.270 -7.935 -24.378 1.00 94.31 310 VAL A O 1
ATOM 2295 N N . ALA A 1 311 ? 12.550 -6.706 -25.152 1.00 93.62 311 ALA A N 1
ATOM 2296 C CA . ALA A 1 311 ? 13.234 -5.435 -25.014 1.00 93.62 311 ALA A CA 1
ATOM 2297 C C . ALA A 1 311 ? 13.095 -4.877 -23.591 1.00 93.62 311 ALA A C 1
ATOM 2299 O O . ALA A 1 311 ? 12.030 -4.948 -22.976 1.00 93.62 311 ALA A O 1
ATOM 2300 N N . VAL A 1 312 ? 14.192 -4.322 -23.078 1.00 94.88 312 VAL A N 1
ATOM 2301 C CA . VAL A 1 312 ? 14.297 -3.809 -21.712 1.00 94.88 312 VAL A CA 1
ATOM 2302 C C . VAL A 1 312 ? 14.498 -2.299 -21.748 1.00 94.88 312 VAL A C 1
ATOM 2304 O O . VAL A 1 312 ? 15.441 -1.801 -22.367 1.00 94.88 312 VAL A O 1
ATOM 2307 N N . THR A 1 313 ? 13.640 -1.572 -21.040 1.00 94.19 313 THR A N 1
ATOM 2308 C CA . THR A 1 313 ? 13.822 -0.148 -20.748 1.00 94.19 313 THR A CA 1
ATOM 2309 C C . THR A 1 313 ? 14.719 -0.005 -19.526 1.00 94.19 313 THR A C 1
ATOM 2311 O O . THR A 1 313 ? 14.501 -0.666 -18.510 1.00 94.19 313 THR A O 1
ATOM 2314 N N . LYS A 1 314 ? 15.726 0.864 -19.611 1.00 94.06 314 LYS A N 1
ATOM 2315 C CA . LYS A 1 314 ? 16.673 1.140 -18.528 1.00 94.06 314 LYS A CA 1
ATOM 2316 C C . LYS A 1 314 ? 16.535 2.584 -18.071 1.00 94.06 314 LYS A C 1
ATOM 2318 O O . LYS A 1 314 ? 16.647 3.492 -18.889 1.00 94.06 314 LYS A O 1
ATOM 2323 N N . THR A 1 315 ? 16.389 2.772 -16.769 1.00 92.00 315 THR A N 1
ATOM 2324 C CA . THR A 1 315 ? 16.464 4.071 -16.104 1.00 92.00 315 THR A CA 1
ATOM 2325 C C . THR A 1 315 ? 17.719 4.117 -15.245 1.00 92.00 315 THR A C 1
ATOM 2327 O O . THR A 1 315 ? 17.986 3.189 -14.479 1.00 92.00 315 THR A O 1
ATOM 2330 N N . VAL A 1 316 ? 18.497 5.188 -15.367 1.00 91.19 316 VAL A N 1
ATOM 2331 C CA . VAL A 1 316 ? 19.647 5.482 -14.508 1.00 91.19 316 VAL A CA 1
ATOM 2332 C C . VAL A 1 316 ? 19.399 6.817 -13.833 1.00 91.19 316 VAL A C 1
ATOM 2334 O O . VAL A 1 316 ? 19.166 7.803 -14.521 1.00 91.19 316 VAL A O 1
ATOM 2337 N N . ILE A 1 317 ? 19.461 6.843 -12.506 1.00 87.94 317 ILE A N 1
ATOM 2338 C CA . ILE A 1 317 ? 19.364 8.064 -11.706 1.00 87.94 317 ILE A CA 1
ATOM 2339 C C . ILE A 1 317 ? 20.727 8.295 -11.067 1.00 87.94 317 ILE A C 1
ATOM 2341 O O . ILE A 1 317 ? 21.169 7.480 -10.256 1.00 87.94 317 ILE A O 1
ATOM 2345 N N . GLU A 1 318 ? 21.398 9.377 -11.447 1.00 86.94 318 GLU A N 1
ATOM 2346 C CA . GLU A 1 318 ? 22.618 9.851 -10.793 1.00 86.94 318 GLU A CA 1
ATOM 2347 C C . GLU A 1 318 ? 22.225 10.811 -9.671 1.00 86.94 318 GLU A C 1
ATOM 2349 O O . GLU A 1 318 ? 21.598 11.836 -9.931 1.00 86.94 318 GLU A O 1
ATOM 2354 N N . LEU A 1 319 ? 22.537 10.453 -8.426 1.00 80.44 319 LEU A N 1
ATOM 2355 C CA . LEU A 1 319 ? 22.127 11.220 -7.252 1.00 80.44 319 LEU A CA 1
ATOM 2356 C C . LEU A 1 319 ? 23.122 12.342 -6.955 1.00 80.44 319 LEU A C 1
ATOM 2358 O O . LEU A 1 319 ? 24.334 12.118 -6.967 1.00 80.44 319 LEU A O 1
ATOM 2362 N N . ASP A 1 320 ? 22.598 13.516 -6.599 1.00 72.94 320 ASP A N 1
ATOM 2363 C CA . ASP A 1 320 ? 23.415 14.679 -6.233 1.00 72.94 320 ASP A CA 1
ATOM 2364 C C . ASP A 1 320 ? 24.167 14.475 -4.899 1.00 72.94 320 ASP A C 1
ATOM 2366 O O . ASP A 1 320 ? 25.260 15.011 -4.711 1.00 72.94 320 ASP A O 1
ATOM 2370 N N . ASP A 1 321 ? 23.611 13.665 -3.986 1.00 71.38 321 ASP A N 1
ATOM 2371 C CA . ASP A 1 321 ? 24.231 13.273 -2.710 1.00 71.38 321 ASP A CA 1
ATOM 2372 C C . ASP A 1 321 ? 24.132 11.747 -2.473 1.00 71.38 321 ASP A C 1
ATOM 2374 O O . ASP A 1 321 ? 23.190 11.258 -1.839 1.00 71.38 321 ASP A O 1
ATOM 2378 N N . PRO A 1 322 ? 25.107 10.962 -2.972 1.00 62.16 322 PRO A N 1
ATOM 2379 C CA . PRO A 1 322 ? 25.137 9.504 -2.834 1.00 62.16 322 PRO A CA 1
ATOM 2380 C C . PRO A 1 322 ? 25.153 9.000 -1.391 1.00 62.16 322 PRO A C 1
ATOM 2382 O O . PRO A 1 322 ? 24.674 7.902 -1.119 1.00 62.16 322 PRO A O 1
ATOM 2385 N N . GLY A 1 323 ? 25.758 9.769 -0.476 1.00 60.75 323 GLY A N 1
ATOM 2386 C CA . GLY A 1 323 ? 26.171 9.287 0.845 1.00 60.75 323 GLY A CA 1
ATOM 2387 C C . GLY A 1 323 ? 25.014 8.953 1.785 1.00 60.75 323 GLY A C 1
ATOM 2388 O O . GLY A 1 323 ? 25.227 8.301 2.803 1.00 60.75 323 GLY A O 1
ATOM 2389 N N . ASN A 1 324 ? 23.799 9.379 1.437 1.00 64.50 324 ASN A N 1
ATOM 2390 C CA . ASN A 1 324 ? 22.598 9.210 2.248 1.00 64.50 324 ASN A CA 1
ATOM 2391 C C . ASN A 1 324 ? 21.619 8.161 1.698 1.00 64.50 324 ASN A C 1
ATOM 2393 O O . ASN A 1 324 ? 20.581 7.925 2.319 1.00 64.50 324 ASN A O 1
ATOM 2397 N N . ASN A 1 325 ? 21.921 7.524 0.560 1.00 70.38 325 ASN A N 1
ATOM 2398 C CA . ASN A 1 325 ? 21.063 6.495 -0.019 1.00 70.38 325 ASN A CA 1
ATOM 2399 C C . ASN A 1 325 ? 21.747 5.114 0.039 1.00 70.38 325 ASN A C 1
ATOM 2401 O O . ASN A 1 325 ? 22.588 4.826 -0.813 1.00 70.38 325 ASN A O 1
ATOM 2405 N N . PRO A 1 326 ? 21.355 4.224 0.976 1.00 68.81 326 PRO A N 1
ATOM 2406 C CA . PRO A 1 326 ? 21.957 2.893 1.118 1.00 68.81 326 PRO A CA 1
ATOM 2407 C C . PRO A 1 326 ? 21.674 1.964 -0.074 1.00 68.81 326 PRO A C 1
ATOM 2409 O O . PRO A 1 326 ? 22.188 0.852 -0.130 1.00 68.81 326 PRO A O 1
ATOM 2412 N N . PHE A 1 327 ? 20.849 2.401 -1.027 1.00 75.56 327 PHE A N 1
ATOM 2413 C CA . PHE A 1 327 ? 20.499 1.650 -2.225 1.00 75.56 327 PHE A CA 1
ATOM 2414 C C . PHE A 1 327 ? 21.209 2.160 -3.491 1.00 75.56 327 PHE A C 1
ATOM 2416 O O . PHE A 1 327 ? 21.085 1.547 -4.554 1.00 75.56 327 PHE A O 1
ATOM 2423 N N . ALA A 1 328 ? 21.956 3.265 -3.400 1.00 76.94 328 ALA A N 1
ATOM 2424 C CA . ALA A 1 328 ? 22.711 3.813 -4.518 1.00 76.94 328 ALA A CA 1
ATOM 2425 C C . ALA A 1 328 ? 24.106 3.185 -4.588 1.00 76.94 328 ALA A C 1
ATOM 2427 O O . ALA A 1 328 ? 24.925 3.342 -3.685 1.00 76.94 328 ALA A O 1
ATOM 2428 N N . LYS A 1 329 ? 24.411 2.513 -5.698 1.00 76.38 329 LYS A N 1
ATOM 2429 C CA . LYS A 1 329 ? 25.747 1.974 -5.956 1.00 76.38 329 LYS A CA 1
ATOM 2430 C C . LYS A 1 329 ? 26.535 2.982 -6.779 1.00 76.38 329 LYS A C 1
ATOM 2432 O O . LYS A 1 329 ? 26.073 3.408 -7.834 1.00 76.38 329 LYS A O 1
ATOM 2437 N N . ASP A 1 330 ? 27.704 3.384 -6.286 1.00 81.44 330 ASP A N 1
ATOM 2438 C CA . ASP A 1 330 ? 28.563 4.387 -6.934 1.00 81.44 330 ASP A CA 1
ATOM 2439 C C . ASP A 1 330 ? 27.827 5.713 -7.232 1.00 81.44 330 ASP A C 1
ATOM 2441 O O . ASP A 1 330 ? 28.072 6.369 -8.245 1.00 81.44 330 ASP A O 1
ATOM 2445 N N . GLY A 1 331 ? 26.875 6.088 -6.365 1.00 81.81 331 GLY A N 1
ATOM 2446 C CA . GLY A 1 331 ? 26.032 7.277 -6.533 1.00 81.81 331 GLY A CA 1
ATOM 2447 C C . GLY A 1 331 ? 24.935 7.159 -7.583 1.00 81.81 331 GLY A C 1
ATOM 2448 O O . GLY A 1 331 ? 24.325 8.167 -7.937 1.00 81.81 331 GLY A O 1
ATOM 2449 N N . LYS A 1 332 ? 24.654 5.945 -8.068 1.00 87.19 332 LYS A N 1
ATOM 2450 C CA . LYS A 1 332 ? 23.621 5.694 -9.072 1.00 87.19 332 LYS A CA 1
ATOM 2451 C C . LYS A 1 332 ? 22.598 4.678 -8.598 1.00 87.19 332 LYS A C 1
ATOM 2453 O O . LYS A 1 332 ? 22.925 3.689 -7.943 1.00 87.19 332 LYS A O 1
ATOM 2458 N N . THR A 1 333 ? 21.357 4.890 -9.011 1.00 87.19 333 THR A N 1
ATOM 2459 C CA . THR A 1 333 ? 20.309 3.868 -8.986 1.00 87.19 333 THR A CA 1
ATOM 2460 C C . THR A 1 333 ? 20.023 3.438 -10.415 1.00 87.19 333 THR A C 1
ATOM 2462 O O . THR A 1 333 ? 19.852 4.280 -11.295 1.00 87.19 333 THR A O 1
ATOM 2465 N N . VAL A 1 334 ? 19.990 2.129 -10.658 1.00 90.50 334 VAL A N 1
ATOM 2466 C CA . VAL A 1 334 ? 19.614 1.564 -11.956 1.00 90.50 334 VAL A CA 1
ATOM 2467 C C . VAL A 1 334 ? 18.335 0.767 -11.778 1.00 90.50 334 VAL A C 1
ATOM 2469 O O . VAL A 1 334 ? 18.276 -0.134 -10.941 1.00 90.50 334 VAL A O 1
ATOM 2472 N N . THR A 1 335 ? 17.337 1.088 -12.592 1.00 92.06 335 THR A N 1
ATOM 2473 C CA . THR A 1 335 ? 16.075 0.356 -12.683 1.00 92.06 335 THR A CA 1
ATOM 2474 C C . THR A 1 335 ? 15.928 -0.183 -14.099 1.00 92.06 335 THR A C 1
ATOM 2476 O O . THR A 1 335 ? 16.192 0.522 -15.074 1.00 92.06 335 THR A O 1
ATOM 2479 N N . MET A 1 336 ? 15.513 -1.437 -14.229 1.00 94.75 336 MET A N 1
ATOM 2480 C CA . MET A 1 336 ? 15.208 -2.056 -15.515 1.00 94.75 336 MET A CA 1
ATOM 2481 C C . MET A 1 336 ? 13.767 -2.538 -15.529 1.00 94.75 336 MET A C 1
ATOM 2483 O O . MET A 1 336 ? 13.295 -3.090 -14.539 1.00 94.75 336 MET A O 1
ATOM 2487 N N . ALA A 1 337 ? 13.076 -2.325 -16.646 1.00 95.06 337 ALA A N 1
ATOM 2488 C CA . ALA A 1 337 ? 11.685 -2.710 -16.830 1.00 95.06 337 ALA A CA 1
ATOM 2489 C C . ALA A 1 337 ? 11.475 -3.401 -18.180 1.00 95.06 337 ALA A C 1
ATOM 2491 O O . ALA A 1 337 ? 12.043 -2.990 -19.191 1.00 95.06 337 ALA A O 1
ATOM 2492 N N . ALA A 1 338 ? 10.637 -4.432 -18.204 1.00 96.12 338 ALA A N 1
ATOM 2493 C CA . ALA A 1 338 ? 10.302 -5.189 -19.404 1.00 96.12 338 ALA A CA 1
ATOM 2494 C C . ALA A 1 338 ? 8.855 -5.686 -19.357 1.00 96.12 338 ALA A C 1
ATOM 2496 O O . ALA A 1 338 ? 8.300 -5.892 -18.279 1.00 96.12 338 ALA A O 1
ATOM 2497 N N . ILE A 1 339 ? 8.261 -5.931 -20.525 1.00 96.25 339 ILE A N 1
ATOM 2498 C CA . ILE A 1 339 ? 6.979 -6.632 -20.643 1.00 96.25 339 ILE A CA 1
ATOM 2499 C C . ILE A 1 339 ? 7.250 -8.053 -21.129 1.00 96.25 339 ILE A C 1
ATOM 2501 O O . ILE A 1 339 ? 7.822 -8.243 -22.200 1.00 96.25 339 ILE A O 1
ATOM 2505 N N . SER A 1 340 ? 6.863 -9.061 -20.347 1.00 94.62 340 SER A N 1
ATOM 2506 C CA . SER A 1 340 ? 7.062 -10.468 -20.707 1.00 94.62 340 SER A CA 1
ATOM 2507 C C . SER A 1 340 ? 6.049 -11.380 -20.021 1.00 94.62 340 SER A C 1
ATOM 2509 O O . SER A 1 340 ? 5.628 -11.135 -18.891 1.00 94.62 340 SER A O 1
ATOM 2511 N N . GLY A 1 341 ? 5.630 -12.443 -20.716 1.00 89.94 341 GLY A N 1
ATOM 2512 C CA . GLY A 1 341 ? 4.699 -13.440 -20.181 1.00 89.94 341 GLY A CA 1
ATOM 2513 C C . GLY A 1 341 ? 3.389 -12.840 -19.652 1.00 89.94 341 GLY A C 1
ATOM 2514 O O . GLY A 1 341 ? 2.873 -13.319 -18.646 1.00 89.94 341 GLY A O 1
ATOM 2515 N N . GLY A 1 342 ? 2.889 -11.753 -20.250 1.00 92.81 342 GLY A N 1
ATOM 2516 C CA . GLY A 1 342 ? 1.677 -11.055 -19.797 1.00 92.81 342 GLY A CA 1
ATOM 2517 C C . GLY A 1 342 ? 1.830 -10.247 -18.499 1.00 92.81 342 GLY A C 1
ATOM 2518 O O . GLY A 1 342 ? 0.828 -9.949 -17.858 1.00 92.81 342 GLY A O 1
ATOM 2519 N N . ALA A 1 343 ? 3.056 -9.930 -18.076 1.00 95.25 343 ALA A N 1
ATOM 2520 C CA . ALA A 1 343 ? 3.328 -9.043 -16.945 1.00 95.25 343 ALA A CA 1
ATOM 2521 C C . ALA A 1 343 ? 4.285 -7.915 -17.329 1.00 95.25 343 ALA A C 1
ATOM 2523 O O . ALA A 1 343 ? 5.139 -8.071 -18.204 1.00 95.25 343 ALA A O 1
ATOM 2524 N N . MET A 1 344 ? 4.176 -6.811 -16.598 1.00 96.19 344 MET A N 1
ATOM 2525 C CA . MET A 1 344 ? 5.253 -5.849 -16.438 1.00 96.19 344 MET A CA 1
ATOM 2526 C C . MET A 1 344 ? 6.190 -6.350 -15.343 1.00 96.19 344 MET A C 1
ATOM 2528 O O . MET A 1 344 ? 5.754 -6.640 -14.231 1.00 96.19 344 MET A O 1
ATOM 2532 N N . LEU A 1 345 ? 7.468 -6.460 -15.674 1.00 96.25 345 LEU A N 1
ATOM 2533 C CA . LEU A 1 345 ? 8.546 -6.893 -14.798 1.00 96.25 345 LEU A CA 1
ATOM 2534 C C . LEU A 1 345 ? 9.462 -5.703 -14.562 1.00 96.25 345 LEU A C 1
ATOM 2536 O O . LEU A 1 345 ? 9.825 -5.012 -15.513 1.00 96.25 345 LEU A O 1
ATOM 2540 N N . MET A 1 346 ? 9.854 -5.470 -13.319 1.00 95.31 346 MET A N 1
ATOM 2541 C CA . MET A 1 346 ? 10.831 -4.449 -12.977 1.00 95.31 346 MET A CA 1
ATOM 2542 C C . MET A 1 346 ? 11.827 -4.989 -11.963 1.00 95.31 346 MET A C 1
ATOM 2544 O O . MET A 1 346 ? 11.488 -5.806 -11.111 1.00 95.31 346 MET A O 1
ATOM 2548 N N . THR A 1 347 ? 13.051 -4.491 -12.028 1.00 93.75 347 THR A N 1
ATOM 2549 C CA . THR A 1 347 ? 14.050 -4.679 -10.982 1.00 93.75 347 THR A CA 1
ATOM 2550 C C . THR A 1 347 ? 14.784 -3.374 -10.735 1.00 93.75 347 THR A C 1
ATOM 2552 O O . THR A 1 347 ? 14.971 -2.571 -11.651 1.00 93.75 347 THR A O 1
ATOM 2555 N N . SER A 1 348 ? 15.159 -3.142 -9.488 1.00 88.94 348 SER A N 1
ATOM 2556 C CA . SER A 1 348 ? 15.905 -1.975 -9.048 1.00 88.94 348 SER A CA 1
ATOM 2557 C C . SER A 1 348 ? 16.840 -2.383 -7.927 1.00 88.94 348 SER A C 1
ATOM 2559 O O . SER A 1 348 ? 16.487 -3.250 -7.134 1.00 88.94 348 SER A O 1
ATOM 2561 N N . PHE A 1 349 ? 17.974 -1.695 -7.799 1.00 80.12 349 PHE A N 1
ATOM 2562 C CA . PHE A 1 349 ? 19.004 -2.003 -6.798 1.00 80.12 349 PHE A CA 1
ATOM 2563 C C . PHE A 1 349 ? 19.680 -3.368 -7.054 1.00 80.12 349 PHE A C 1
ATOM 2565 O O . PHE A 1 349 ? 19.117 -4.254 -7.688 1.00 80.12 349 PHE A O 1
ATOM 2572 N N . GLY A 1 350 ? 20.929 -3.537 -6.616 1.00 78.00 350 GLY A N 1
ATOM 2573 C CA . GLY A 1 350 ? 21.706 -4.743 -6.939 1.00 78.00 350 GLY A CA 1
ATOM 2574 C C . GLY A 1 350 ? 22.134 -4.823 -8.415 1.00 78.00 350 GLY A C 1
ATOM 2575 O O . GLY A 1 350 ? 22.350 -3.798 -9.069 1.00 78.00 350 GLY A O 1
ATOM 2576 N N . ASP A 1 351 ? 22.310 -6.041 -8.940 1.00 86.88 351 ASP A N 1
ATOM 2577 C CA . ASP A 1 351 ? 22.611 -6.271 -10.362 1.00 86.88 351 ASP A CA 1
ATOM 2578 C C . ASP A 1 351 ? 21.317 -6.287 -11.193 1.00 86.88 351 ASP A C 1
ATOM 2580 O O . ASP A 1 351 ? 20.758 -7.338 -11.510 1.00 86.88 351 ASP A O 1
ATOM 2584 N N . ALA A 1 352 ? 20.832 -5.092 -11.542 1.00 89.12 352 ALA A N 1
ATOM 2585 C CA . ALA A 1 352 ? 19.580 -4.918 -12.279 1.00 89.12 352 ALA A CA 1
ATOM 2586 C C . ALA A 1 352 ? 19.561 -5.633 -13.651 1.00 89.12 352 ALA A C 1
ATOM 2588 O O . ALA A 1 352 ? 18.495 -6.037 -14.109 1.00 89.12 352 ALA A O 1
ATOM 2589 N N . ASP A 1 353 ? 20.713 -5.816 -14.312 1.00 91.06 353 ASP A N 1
ATOM 2590 C CA . ASP A 1 353 ? 20.780 -6.521 -15.603 1.00 91.06 353 ASP A CA 1
ATOM 2591 C C . ASP A 1 353 ? 20.585 -8.031 -15.425 1.00 91.06 353 ASP A C 1
ATOM 2593 O O . ASP A 1 353 ? 19.769 -8.639 -16.122 1.00 91.06 353 ASP A O 1
ATOM 2597 N N . ALA A 1 354 ? 21.276 -8.638 -14.458 1.00 91.56 354 ALA A N 1
ATOM 2598 C CA . ALA A 1 354 ? 21.059 -10.042 -14.118 1.00 91.56 354 ALA A CA 1
ATOM 2599 C C . ALA A 1 354 ? 19.633 -10.277 -13.585 1.00 91.56 354 ALA A C 1
ATOM 2601 O O . ALA A 1 354 ? 18.959 -11.226 -14.002 1.00 91.56 354 ALA A O 1
ATOM 2602 N N . GLY A 1 355 ? 19.149 -9.375 -12.725 1.00 92.00 355 GLY A N 1
ATOM 2603 C CA . GLY A 1 355 ? 17.817 -9.430 -12.130 1.00 92.00 355 GLY A CA 1
ATOM 2604 C C . GLY A 1 355 ? 16.701 -9.432 -13.176 1.00 92.00 355 GLY A C 1
ATOM 2605 O O . GLY A 1 355 ? 15.839 -10.313 -13.150 1.00 92.00 355 GLY A O 1
ATOM 2606 N N . ILE A 1 356 ? 16.727 -8.506 -14.146 1.00 94.81 356 ILE A N 1
ATOM 2607 C CA . ILE A 1 356 ? 15.654 -8.418 -15.149 1.00 94.81 356 ILE A CA 1
ATOM 2608 C C . ILE A 1 356 ? 15.666 -9.621 -16.093 1.00 94.81 356 ILE A C 1
ATOM 2610 O O . ILE A 1 356 ? 14.604 -10.128 -16.450 1.00 94.81 356 ILE A O 1
ATOM 2614 N N . LYS A 1 357 ? 16.853 -10.121 -16.462 1.00 95.06 357 LYS A N 1
ATOM 2615 C CA . LYS A 1 357 ? 16.996 -11.315 -17.308 1.00 95.06 357 LYS A CA 1
ATOM 2616 C C . LYS A 1 357 ? 16.420 -12.549 -16.620 1.00 95.06 357 LYS A C 1
ATOM 2618 O O . LYS A 1 357 ? 15.647 -13.276 -17.239 1.00 95.06 357 LYS A O 1
ATOM 2623 N N . SER A 1 358 ? 16.719 -12.720 -15.330 1.00 93.62 358 SER A N 1
ATOM 2624 C CA . SER A 1 358 ? 16.155 -13.787 -14.500 1.00 93.62 358 SER A CA 1
ATOM 2625 C C . SER A 1 358 ? 14.624 -13.715 -14.438 1.00 93.62 358 SER A C 1
ATOM 2627 O O . SER A 1 358 ? 13.949 -14.715 -14.681 1.00 93.62 358 SER A O 1
ATOM 2629 N N . LEU A 1 359 ? 14.049 -12.525 -14.213 1.00 94.38 359 LEU A N 1
ATOM 2630 C CA . LEU A 1 359 ? 12.592 -12.342 -14.213 1.00 94.38 359 LEU A CA 1
ATOM 2631 C C . LEU A 1 359 ? 11.958 -12.672 -15.571 1.00 94.38 359 LEU A C 1
ATOM 2633 O O . LEU A 1 359 ? 10.917 -13.331 -15.617 1.00 94.38 359 LEU A O 1
ATOM 2637 N N . ILE A 1 360 ? 12.580 -12.246 -16.676 1.00 96.06 360 ILE A N 1
ATOM 2638 C CA . ILE A 1 360 ? 12.123 -12.571 -18.034 1.00 96.06 360 ILE A CA 1
ATOM 2639 C C . ILE A 1 360 ? 12.134 -14.088 -18.249 1.00 96.06 360 ILE A C 1
ATOM 2641 O O . ILE A 1 360 ? 11.149 -14.630 -18.751 1.00 96.06 360 ILE A O 1
ATOM 2645 N N . ASP A 1 361 ? 13.200 -14.779 -17.841 1.00 95.75 361 ASP A N 1
ATOM 2646 C CA . ASP A 1 361 ? 13.295 -16.235 -17.954 1.00 95.75 361 ASP A CA 1
ATOM 2647 C C . ASP A 1 361 ? 12.236 -16.944 -17.109 1.00 95.75 361 ASP A C 1
ATOM 2649 O O . ASP A 1 361 ? 11.554 -17.838 -17.605 1.00 95.75 361 ASP A O 1
ATOM 2653 N N . LEU A 1 362 ? 12.023 -16.515 -15.862 1.00 94.00 362 LEU A N 1
ATOM 2654 C CA . LEU A 1 362 ? 10.974 -17.059 -14.996 1.00 94.00 362 LEU A CA 1
ATOM 2655 C C . LEU A 1 362 ? 9.573 -16.884 -15.601 1.00 94.00 362 LEU A C 1
ATOM 2657 O O . LEU A 1 362 ? 8.754 -17.807 -15.534 1.00 94.00 362 LEU A O 1
ATOM 2661 N N . ALA A 1 363 ? 9.301 -15.721 -16.198 1.00 93.69 363 ALA A N 1
ATOM 2662 C CA . ALA A 1 363 ? 8.025 -15.422 -16.837 1.00 93.69 363 ALA A CA 1
ATOM 2663 C C . ALA A 1 363 ? 7.809 -16.240 -18.121 1.00 93.69 363 ALA A C 1
ATOM 2665 O O . ALA A 1 363 ? 6.742 -16.837 -18.280 1.00 93.69 363 ALA A O 1
ATOM 2666 N N . LEU A 1 364 ? 8.804 -16.302 -19.014 1.00 94.75 364 LEU A N 1
ATOM 2667 C CA . LEU A 1 364 ? 8.714 -17.036 -20.284 1.00 94.75 364 LEU A CA 1
ATOM 2668 C C . LEU A 1 364 ? 8.704 -18.553 -20.092 1.00 94.75 364 LEU A C 1
ATOM 2670 O O . LEU A 1 364 ? 8.013 -19.259 -20.823 1.00 94.75 364 LEU A O 1
ATOM 2674 N N . ASP A 1 365 ? 9.435 -19.059 -19.100 1.00 94.69 365 ASP A N 1
ATOM 2675 C CA . ASP A 1 365 ? 9.477 -20.487 -18.786 1.00 94.69 365 ASP A CA 1
ATOM 2676 C C . ASP A 1 365 ? 8.245 -20.949 -17.980 1.00 94.69 365 ASP A C 1
ATOM 2678 O O . ASP A 1 365 ? 8.137 -22.130 -17.647 1.00 94.69 365 ASP A O 1
ATOM 2682 N N . GLY A 1 366 ? 7.328 -20.039 -17.623 1.00 89.25 366 GLY A N 1
ATOM 2683 C CA . GLY A 1 366 ? 6.123 -20.362 -16.853 1.00 89.25 366 GLY A CA 1
ATOM 2684 C C . GLY A 1 366 ? 6.409 -20.847 -15.426 1.00 89.25 366 GLY A C 1
ATOM 2685 O O . GLY A 1 366 ? 5.617 -21.599 -14.860 1.00 89.25 366 GLY A O 1
ATOM 2686 N N . LYS A 1 367 ? 7.542 -20.442 -14.839 1.00 90.81 367 LYS A N 1
ATOM 2687 C CA . LYS A 1 367 ? 7.986 -20.876 -13.499 1.00 90.81 367 LYS A CA 1
ATOM 2688 C C . LYS A 1 367 ? 7.309 -20.116 -12.357 1.00 90.81 367 LYS A C 1
ATOM 2690 O O . LYS A 1 367 ? 7.390 -20.536 -11.207 1.00 90.81 367 LYS A O 1
ATOM 2695 N N . LEU A 1 368 ? 6.632 -19.014 -12.668 1.00 90.25 368 LEU A N 1
ATOM 2696 C CA . LEU A 1 368 ? 5.863 -18.231 -11.707 1.00 90.25 368 LEU A CA 1
ATOM 2697 C C . LEU A 1 368 ? 4.435 -18.779 -11.625 1.00 90.25 368 LEU A C 1
ATOM 2699 O O . LEU A 1 368 ? 3.612 -18.540 -12.512 1.00 90.25 368 LEU A O 1
ATOM 2703 N N . ALA A 1 369 ? 4.140 -19.527 -10.563 1.00 84.69 369 ALA A N 1
ATOM 2704 C CA . ALA A 1 369 ? 2.809 -20.076 -10.336 1.00 84.69 369 ALA A CA 1
ATOM 2705 C C . ALA A 1 369 ? 1.805 -18.969 -9.981 1.00 84.69 369 ALA A C 1
ATOM 2707 O O . ALA A 1 369 ? 2.110 -18.077 -9.187 1.00 84.69 369 ALA A O 1
ATOM 2708 N N . ARG A 1 370 ? 0.592 -19.063 -10.539 1.00 89.50 370 ARG A N 1
ATOM 2709 C CA . ARG A 1 370 ? -0.544 -18.232 -10.129 1.00 89.50 370 ARG A CA 1
ATOM 2710 C C . ARG A 1 370 ? -1.330 -18.898 -9.012 1.00 89.50 370 ARG A C 1
ATOM 2712 O O . ARG A 1 370 ? -1.656 -20.081 -9.109 1.00 89.50 370 ARG A O 1
ATOM 2719 N N . ALA A 1 371 ? -1.670 -18.128 -7.986 1.00 89.12 371 ALA A N 1
ATOM 2720 C CA . ALA A 1 371 ? -2.558 -18.568 -6.920 1.00 89.12 371 ALA A CA 1
ATOM 2721 C C . ALA A 1 371 ? -3.391 -17.393 -6.383 1.00 89.12 371 ALA A C 1
ATOM 2723 O O . ALA A 1 371 ? -2.883 -16.271 -6.334 1.00 89.12 371 ALA A O 1
ATOM 2724 N N . PRO A 1 372 ? -4.643 -17.631 -5.952 1.00 91.12 372 PRO A N 1
ATOM 2725 C CA . PRO A 1 372 ? -5.398 -16.646 -5.187 1.00 91.12 372 PRO A CA 1
ATOM 2726 C C . PRO A 1 372 ? -4.683 -16.314 -3.876 1.00 91.12 372 PRO A C 1
ATOM 2728 O O . PRO A 1 372 ? -4.195 -17.218 -3.192 1.00 91.12 372 PRO A O 1
ATOM 2731 N N . LEU A 1 373 ? -4.679 -15.040 -3.485 1.00 91.88 373 LEU A N 1
ATOM 2732 C CA . LEU A 1 373 ? -4.086 -14.625 -2.211 1.00 91.88 373 LEU A CA 1
ATOM 2733 C C . LEU A 1 373 ? -4.999 -14.929 -1.011 1.00 91.88 373 LEU A C 1
ATOM 2735 O O . LEU A 1 373 ? -4.540 -15.043 0.125 1.00 91.88 373 LEU A O 1
ATOM 2739 N N . GLY A 1 374 ? -6.314 -15.022 -1.245 1.00 89.69 374 GLY A N 1
ATOM 2740 C CA . GLY A 1 374 ? -7.334 -15.123 -0.190 1.00 89.69 374 GLY A CA 1
ATOM 2741 C C . GLY A 1 374 ? -7.529 -13.828 0.616 1.00 89.69 374 GLY A C 1
ATOM 2742 O O . GLY A 1 374 ? -8.343 -13.785 1.537 1.00 89.69 374 GLY A O 1
ATOM 2743 N N . LYS A 1 375 ? -6.793 -12.771 0.262 1.00 93.12 375 LYS A N 1
ATOM 2744 C CA . LYS A 1 375 ? -6.836 -11.407 0.802 1.00 93.12 375 LYS A CA 1
ATOM 2745 C C . LYS A 1 375 ? -6.668 -10.425 -0.364 1.00 93.12 375 LYS A C 1
ATOM 2747 O O . LYS A 1 375 ? -6.326 -10.850 -1.458 1.00 93.12 375 LYS A O 1
ATOM 2752 N N . LEU A 1 376 ? -6.902 -9.133 -0.139 1.00 94.94 376 LEU A N 1
ATOM 2753 C CA . LEU A 1 376 ? -6.661 -8.098 -1.157 1.00 94.94 376 LEU A CA 1
ATOM 2754 C C . LEU A 1 376 ? -5.179 -7.720 -1.236 1.00 94.94 376 LEU A C 1
ATOM 2756 O O . LEU A 1 376 ? -4.680 -7.358 -2.295 1.00 94.94 376 LEU A O 1
ATOM 2760 N N . MET A 1 377 ? -4.476 -7.781 -0.105 1.00 96.25 377 MET A N 1
ATOM 2761 C CA . MET A 1 377 ? -3.044 -7.515 -0.036 1.00 96.25 377 MET A CA 1
ATOM 2762 C C . MET A 1 377 ? -2.421 -8.242 1.155 1.00 96.25 377 MET A C 1
ATOM 2764 O O . MET A 1 377 ? -3.046 -8.378 2.213 1.00 96.25 377 MET A O 1
ATOM 2768 N N . THR A 1 378 ? -1.165 -8.645 1.006 1.00 95.19 378 THR A N 1
ATOM 2769 C CA . THR A 1 378 ? -0.282 -9.028 2.110 1.00 95.19 378 THR A CA 1
ATOM 2770 C C . THR A 1 378 ? 1.070 -8.362 1.936 1.00 95.19 378 THR A C 1
ATOM 2772 O O . THR A 1 378 ? 1.563 -8.281 0.821 1.00 95.19 378 THR A O 1
ATOM 2775 N N . ALA A 1 379 ? 1.692 -7.934 3.022 1.00 95.12 379 ALA A N 1
ATOM 2776 C CA . ALA A 1 379 ? 3.082 -7.519 3.042 1.00 95.12 379 ALA A CA 1
ATOM 2777 C C . ALA A 1 379 ? 3.790 -8.164 4.231 1.00 95.12 379 ALA A C 1
ATOM 2779 O O . ALA A 1 379 ? 3.182 -8.373 5.279 1.00 95.12 379 ALA A O 1
ATOM 2780 N N . HIS A 1 380 ? 5.064 -8.474 4.060 1.00 94.00 380 HIS A N 1
ATOM 2781 C CA . HIS A 1 380 ? 5.933 -9.000 5.101 1.00 94.00 380 HIS A CA 1
ATOM 2782 C C . HIS A 1 380 ? 7.241 -8.224 5.088 1.00 94.00 380 HIS A C 1
ATOM 2784 O O . HIS A 1 380 ? 7.772 -7.927 4.019 1.00 94.00 380 HIS A O 1
ATOM 2790 N N . ILE A 1 381 ? 7.750 -7.918 6.274 1.00 92.94 381 ILE A N 1
ATOM 2791 C CA . ILE A 1 381 ? 9.066 -7.326 6.484 1.00 92.94 381 ILE A CA 1
ATOM 2792 C C . ILE A 1 381 ? 9.766 -8.169 7.547 1.00 92.94 381 ILE A C 1
ATOM 2794 O O . ILE A 1 381 ? 9.308 -8.202 8.691 1.00 92.94 381 ILE A O 1
ATOM 2798 N N . ASP A 1 382 ? 10.868 -8.815 7.180 1.00 91.62 382 ASP A N 1
ATOM 2799 C CA . ASP A 1 382 ? 11.857 -9.335 8.123 1.00 91.62 382 ASP A CA 1
ATOM 2800 C C . ASP A 1 382 ? 12.667 -8.136 8.621 1.00 91.62 382 ASP A C 1
ATOM 2802 O O . ASP A 1 382 ? 13.553 -7.608 7.941 1.00 91.62 382 ASP A O 1
ATOM 2806 N N . VAL A 1 383 ? 12.282 -7.631 9.790 1.00 88.25 383 VAL A N 1
ATOM 2807 C CA . VAL A 1 383 ? 12.817 -6.380 10.328 1.00 88.25 383 VAL A CA 1
ATOM 2808 C C . VAL A 1 383 ? 14.264 -6.578 10.764 1.00 88.25 383 VAL A C 1
ATOM 2810 O O . VAL A 1 383 ? 15.075 -5.674 10.565 1.00 88.25 383 VAL A O 1
ATOM 2813 N N . GLY A 1 384 ? 14.612 -7.754 11.291 1.00 86.12 384 GLY A N 1
ATOM 2814 C CA . GLY A 1 384 ? 15.986 -8.093 11.653 1.00 86.12 384 GLY A CA 1
ATOM 2815 C C . GLY A 1 384 ? 16.921 -8.036 10.445 1.00 86.12 384 GLY A C 1
ATOM 2816 O O . GLY A 1 384 ? 17.924 -7.315 10.474 1.00 86.12 384 GLY A O 1
ATOM 2817 N N . ARG A 1 385 ? 16.568 -8.726 9.351 1.00 87.12 385 ARG A N 1
ATOM 2818 C CA . ARG A 1 385 ? 17.354 -8.701 8.107 1.00 87.12 385 ARG A CA 1
ATOM 2819 C C . ARG A 1 385 ? 17.384 -7.309 7.482 1.00 87.12 385 ARG A C 1
ATOM 2821 O O . ARG A 1 385 ? 18.459 -6.844 7.112 1.00 87.12 385 ARG A O 1
ATOM 2828 N N . PHE A 1 386 ? 16.244 -6.620 7.413 1.00 86.31 386 PHE A N 1
ATOM 2829 C CA . PHE A 1 386 ? 16.169 -5.285 6.819 1.00 86.31 386 PHE A CA 1
ATOM 2830 C C . PHE A 1 386 ? 17.003 -4.253 7.593 1.00 86.31 386 PHE A C 1
ATOM 2832 O O . PHE A 1 386 ? 17.765 -3.492 7.000 1.00 86.31 386 PHE A O 1
ATOM 2839 N N . MET A 1 387 ? 16.925 -4.244 8.926 1.00 84.38 387 MET A N 1
ATOM 2840 C CA . MET A 1 387 ? 17.751 -3.358 9.752 1.00 84.38 387 MET A CA 1
ATOM 2841 C C . MET A 1 387 ? 19.232 -3.740 9.693 1.00 84.38 387 MET A C 1
ATOM 2843 O O . MET A 1 387 ? 20.079 -2.849 9.727 1.00 84.38 387 MET A O 1
ATOM 2847 N N . GLY A 1 388 ? 19.545 -5.034 9.572 1.00 83.56 388 GLY A N 1
ATOM 2848 C CA . GLY A 1 388 ? 20.896 -5.520 9.297 1.00 83.56 388 GLY A CA 1
ATOM 2849 C C . GLY A 1 388 ? 21.455 -4.964 7.986 1.00 83.56 388 GLY A C 1
ATOM 2850 O O . GLY A 1 388 ? 22.553 -4.417 7.991 1.00 83.56 388 GLY A O 1
ATOM 2851 N N . PHE A 1 389 ? 20.669 -5.005 6.903 1.00 83.06 389 PHE A N 1
ATOM 2852 C CA . PHE A 1 389 ? 21.023 -4.406 5.611 1.00 83.06 389 PHE A CA 1
ATOM 2853 C C . PHE A 1 389 ? 21.321 -2.907 5.743 1.00 83.06 389 PHE A C 1
ATOM 2855 O O . PHE A 1 389 ? 22.387 -2.450 5.335 1.00 83.06 389 PHE A O 1
ATOM 2862 N N . ILE A 1 390 ? 20.416 -2.135 6.357 1.00 82.06 390 ILE A N 1
ATOM 2863 C CA . ILE A 1 390 ? 20.615 -0.687 6.535 1.00 82.06 390 ILE A CA 1
ATOM 2864 C C . ILE A 1 390 ? 21.861 -0.409 7.380 1.00 82.06 390 ILE A C 1
ATOM 2866 O O . ILE A 1 390 ? 22.642 0.481 7.051 1.00 82.06 390 ILE A O 1
ATOM 2870 N N . ALA A 1 391 ? 22.069 -1.168 8.457 1.00 82.50 391 ALA A N 1
ATOM 2871 C CA . ALA A 1 391 ? 23.243 -1.020 9.304 1.00 82.50 391 ALA A CA 1
ATOM 2872 C C . ALA A 1 391 ? 24.540 -1.305 8.533 1.00 82.50 391 ALA A C 1
ATOM 2874 O O . ALA A 1 391 ? 25.465 -0.503 8.622 1.00 82.50 391 ALA A O 1
ATOM 2875 N N . GLU A 1 392 ? 24.597 -2.378 7.743 1.00 81.94 392 GLU A N 1
ATOM 2876 C CA . GLU A 1 392 ? 25.760 -2.713 6.914 1.00 81.94 392 GLU A CA 1
ATOM 2877 C C . GLU A 1 392 ? 26.078 -1.599 5.907 1.00 81.94 392 GLU A C 1
ATOM 2879 O O . GLU A 1 392 ? 27.214 -1.126 5.861 1.00 81.94 392 GLU A O 1
ATOM 2884 N N . GLN A 1 393 ? 25.073 -1.118 5.166 1.00 76.12 393 GLN A N 1
ATOM 2885 C CA . GLN A 1 393 ? 25.259 -0.054 4.170 1.00 76.12 393 GLN A CA 1
ATOM 2886 C C . GLN A 1 393 ? 25.686 1.280 4.799 1.00 76.12 393 GLN A C 1
ATOM 2888 O O . GLN A 1 393 ? 26.448 2.036 4.203 1.00 76.12 393 GLN A O 1
ATOM 2893 N N . MET A 1 394 ? 25.231 1.562 6.023 1.00 78.25 394 MET A N 1
ATOM 2894 C CA . MET A 1 394 ? 25.548 2.798 6.746 1.00 78.25 394 MET A CA 1
ATOM 2895 C C . MET A 1 394 ? 26.769 2.668 7.680 1.00 78.25 394 MET A C 1
ATOM 2897 O O . MET A 1 394 ? 27.092 3.618 8.395 1.00 78.25 394 MET A O 1
ATOM 2901 N N . GLY A 1 395 ? 27.442 1.510 7.720 1.00 77.38 395 GLY A N 1
ATOM 2902 C CA . GLY A 1 395 ? 28.591 1.255 8.602 1.00 77.38 395 GLY A CA 1
ATOM 2903 C C . GLY A 1 395 ? 28.261 1.218 10.104 1.00 77.38 395 GLY A C 1
ATOM 2904 O O . GLY A 1 395 ? 29.117 1.523 10.936 1.00 77.38 395 GLY A O 1
ATOM 2905 N N . GLY A 1 396 ? 27.017 0.891 10.460 1.00 80.38 396 GLY A N 1
ATOM 2906 C CA . GLY A 1 396 ? 26.506 0.798 11.829 1.00 80.38 396 GLY A CA 1
ATOM 2907 C C . GLY A 1 396 ? 26.250 -0.637 12.305 1.00 80.38 396 GLY A C 1
ATOM 2908 O O . GLY A 1 396 ? 26.610 -1.611 11.651 1.00 80.38 396 GLY A O 1
ATOM 2909 N N . ALA A 1 397 ? 25.596 -0.763 13.463 1.00 73.75 397 ALA A N 1
ATOM 2910 C CA . ALA A 1 397 ? 25.105 -2.034 13.999 1.00 73.75 397 ALA A CA 1
ATOM 2911 C C . ALA A 1 397 ? 23.566 -2.018 14.078 1.00 73.75 397 ALA A C 1
ATOM 2913 O O . ALA A 1 397 ? 22.992 -0.961 14.371 1.00 73.75 397 ALA A O 1
ATOM 2914 N N . PRO A 1 398 ? 22.887 -3.154 13.831 1.00 72.50 398 PRO A N 1
ATOM 2915 C CA . PRO A 1 398 ? 21.442 -3.250 14.000 1.00 72.50 398 PRO A CA 1
ATOM 2916 C C . PRO A 1 398 ? 21.042 -3.046 15.470 1.00 72.50 398 PRO A C 1
ATOM 2918 O O . PRO A 1 398 ? 21.832 -3.243 16.390 1.00 72.50 398 PRO A O 1
ATOM 2921 N N . SER A 1 399 ? 19.805 -2.605 15.695 1.00 69.75 399 SER A N 1
ATOM 2922 C CA . SER A 1 399 ? 19.262 -2.385 17.039 1.00 69.75 399 SER A CA 1
ATOM 2923 C C . SER A 1 399 ? 18.687 -3.684 17.606 1.00 69.75 399 SER A C 1
ATOM 2925 O O . SER A 1 399 ? 17.728 -4.197 17.039 1.00 69.75 399 SER A O 1
ATOM 2927 N N . ASP A 1 400 ? 19.151 -4.119 18.781 1.00 70.69 400 ASP A N 1
ATOM 2928 C CA . ASP A 1 400 ? 18.671 -5.328 19.493 1.00 70.69 400 ASP A CA 1
ATOM 2929 C C . ASP A 1 400 ? 17.198 -5.260 19.972 1.00 70.69 400 ASP A C 1
ATOM 2931 O O . ASP A 1 400 ? 16.669 -6.212 20.534 1.00 70.69 400 ASP A O 1
ATOM 2935 N N . ASP A 1 401 ? 16.535 -4.114 19.782 1.00 73.44 401 ASP A N 1
ATOM 2936 C CA . ASP A 1 401 ? 15.182 -3.807 20.279 1.00 73.44 401 ASP A CA 1
ATOM 2937 C C . ASP A 1 401 ? 14.100 -3.831 19.175 1.00 73.44 401 ASP A C 1
ATOM 2939 O O . ASP A 1 401 ? 12.977 -3.365 19.398 1.00 73.44 401 ASP A O 1
ATOM 2943 N N . ALA A 1 402 ? 14.440 -4.250 17.955 1.00 73.31 402 ALA A N 1
ATOM 2944 C CA . ALA A 1 402 ? 13.480 -4.324 16.856 1.00 73.31 402 ALA A CA 1
ATOM 2945 C C . ALA A 1 402 ? 12.651 -5.623 16.942 1.00 73.31 402 ALA A C 1
ATOM 2947 O O . ALA A 1 402 ? 13.180 -6.627 17.412 1.00 73.31 402 ALA A O 1
ATOM 2948 N N . PRO A 1 403 ? 11.369 -5.623 16.522 1.00 80.69 403 PRO A N 1
ATOM 2949 C CA . PRO A 1 403 ? 10.634 -6.877 16.350 1.00 80.69 403 PRO A CA 1
ATOM 2950 C C . PRO A 1 403 ? 11.328 -7.752 15.302 1.00 80.69 403 PRO A C 1
ATOM 2952 O O . PRO A 1 403 ? 12.049 -7.221 14.457 1.00 80.69 403 PRO A O 1
ATOM 2955 N N . ASP A 1 404 ? 11.076 -9.060 15.313 1.00 87.00 404 ASP A N 1
ATOM 2956 C CA . ASP A 1 404 ? 11.700 -9.966 14.341 1.00 87.00 404 ASP A CA 1
ATOM 2957 C C . ASP A 1 404 ? 11.111 -9.724 12.948 1.00 87.00 404 ASP A C 1
ATOM 2959 O O . ASP A 1 404 ? 11.822 -9.595 11.949 1.00 87.00 404 ASP A O 1
ATOM 2963 N N . ALA A 1 405 ? 9.784 -9.605 12.886 1.00 90.31 405 ALA A N 1
ATOM 2964 C CA . ALA A 1 405 ? 9.072 -9.378 11.642 1.00 90.31 405 ALA A CA 1
ATOM 2965 C C . ALA A 1 405 ? 7.760 -8.618 11.836 1.00 90.31 405 ALA A C 1
ATOM 2967 O O . ALA A 1 405 ? 7.155 -8.615 12.911 1.00 90.31 405 ALA A O 1
ATOM 2968 N N . VAL A 1 406 ? 7.287 -8.015 10.749 1.00 90.81 406 VAL A N 1
ATOM 2969 C CA . VAL A 1 406 ? 5.962 -7.401 10.663 1.00 90.81 406 VAL A CA 1
ATOM 2970 C C . VAL A 1 406 ? 5.236 -7.949 9.443 1.00 90.81 406 VAL A C 1
ATOM 2972 O O . VAL A 1 406 ? 5.688 -7.772 8.314 1.00 90.81 406 VAL A O 1
ATOM 2975 N N . ASP A 1 407 ? 4.083 -8.573 9.673 1.00 93.06 407 ASP A N 1
ATOM 2976 C CA . ASP A 1 407 ? 3.144 -8.950 8.619 1.00 93.06 407 ASP A CA 1
ATOM 2977 C C . ASP A 1 407 ? 1.986 -7.957 8.596 1.00 93.06 407 ASP A C 1
ATOM 2979 O O . ASP A 1 407 ? 1.356 -7.703 9.623 1.00 93.06 407 ASP A O 1
ATOM 2983 N N . VAL A 1 408 ? 1.643 -7.448 7.421 1.00 94.50 408 VAL A N 1
ATOM 2984 C CA . VAL A 1 408 ? 0.453 -6.628 7.196 1.00 94.50 408 VAL A CA 1
ATOM 2985 C C . VAL A 1 408 ? -0.447 -7.342 6.207 1.00 94.50 408 VAL A C 1
ATOM 2987 O O . VAL A 1 408 ? 0.017 -7.930 5.234 1.00 94.50 408 VAL A O 1
ATOM 2990 N N . SER A 1 409 ? -1.755 -7.293 6.416 1.00 95.50 409 SER A N 1
ATOM 2991 C CA . SER A 1 409 ? -2.694 -7.771 5.413 1.00 95.50 409 SER A CA 1
ATOM 2992 C C . SER A 1 409 ? -3.954 -6.932 5.347 1.00 95.50 409 SER A C 1
ATOM 2994 O O . SER A 1 409 ? -4.416 -6.427 6.366 1.00 95.50 409 SER A O 1
ATOM 2996 N N . LEU A 1 410 ? -4.504 -6.811 4.143 1.00 95.69 410 LEU A N 1
ATOM 2997 C CA . LEU A 1 410 ? -5.761 -6.132 3.868 1.00 95.69 410 LEU A CA 1
ATOM 2998 C C . LEU A 1 410 ? -6.772 -7.152 3.357 1.00 95.69 410 LEU A C 1
ATOM 3000 O O . LEU A 1 410 ? -6.531 -7.846 2.369 1.00 95.69 410 LEU A O 1
ATOM 3004 N N . ALA A 1 411 ? -7.926 -7.210 4.003 1.00 95.31 411 ALA A N 1
ATOM 3005 C CA . ALA A 1 411 ? -9.062 -8.005 3.574 1.00 95.31 411 ALA A CA 1
ATOM 3006 C C . ALA A 1 411 ? -10.328 -7.145 3.545 1.00 95.31 411 ALA A C 1
ATOM 3008 O O . ALA A 1 411 ? -10.425 -6.118 4.215 1.00 95.31 411 ALA A O 1
ATOM 3009 N N . LYS A 1 412 ? -11.318 -7.596 2.780 1.00 94.00 412 LYS A N 1
ATOM 3010 C CA . LYS A 1 412 ? -12.675 -7.052 2.797 1.00 94.00 412 LYS A CA 1
ATOM 3011 C C . LYS A 1 412 ? -13.589 -8.045 3.502 1.00 94.00 412 LYS A C 1
ATOM 3013 O O . LYS A 1 412 ? -13.524 -9.241 3.227 1.00 94.00 412 LYS A O 1
ATOM 3018 N N . ASN A 1 413 ? -14.425 -7.556 4.407 1.00 89.69 413 ASN A N 1
ATOM 3019 C CA . ASN A 1 413 ? -15.468 -8.334 5.067 1.00 89.69 413 ASN A CA 1
ATOM 3020 C C . ASN A 1 413 ? -16.842 -7.682 4.829 1.00 89.69 413 ASN A C 1
ATOM 3022 O O . ASN A 1 413 ? -16.973 -6.756 4.029 1.00 89.69 413 ASN A O 1
ATOM 3026 N N . VAL A 1 414 ? -17.879 -8.191 5.498 1.00 87.88 414 VAL A N 1
ATOM 3027 C CA . VAL A 1 414 ? -19.250 -7.666 5.365 1.00 87.88 414 VAL A CA 1
ATOM 3028 C C . VAL A 1 414 ? -19.419 -6.251 5.932 1.00 87.88 414 VAL A C 1
ATOM 3030 O O . VAL A 1 414 ? -20.338 -5.551 5.524 1.00 87.88 414 VAL A O 1
ATOM 3033 N N . GLU A 1 415 ? -18.545 -5.829 6.847 1.00 89.06 415 GLU A N 1
ATOM 3034 C CA . GLU A 1 415 ? -18.599 -4.519 7.509 1.00 89.06 415 GLU A CA 1
ATOM 3035 C C . GLU A 1 415 ? -17.775 -3.456 6.768 1.00 89.06 415 GLU A C 1
ATOM 3037 O O . GLU A 1 415 ? -18.066 -2.268 6.880 1.00 89.06 415 GLU A O 1
ATOM 3042 N N . GLY A 1 416 ? -16.764 -3.858 5.992 1.00 94.06 416 GLY A N 1
ATOM 3043 C CA . GLY A 1 416 ? -15.900 -2.954 5.242 1.00 94.06 416 GLY A CA 1
ATOM 3044 C C . GLY A 1 416 ? -14.500 -3.520 5.012 1.00 94.06 416 GLY A C 1
ATOM 3045 O O . GLY A 1 416 ? -14.333 -4.677 4.615 1.00 94.06 416 GLY A O 1
ATOM 3046 N N . LEU A 1 417 ? -13.479 -2.687 5.231 1.00 95.19 417 LEU A N 1
ATOM 3047 C CA . LEU A 1 417 ? -12.076 -3.098 5.149 1.00 95.19 417 LEU A CA 1
ATOM 3048 C C . LEU A 1 417 ? -11.543 -3.508 6.513 1.00 95.19 417 LEU A C 1
ATOM 3050 O O . LEU A 1 417 ? -11.840 -2.882 7.527 1.00 95.19 417 LEU A O 1
ATOM 3054 N N . ARG A 1 418 ? -10.696 -4.533 6.518 1.00 95.44 418 ARG A N 1
ATOM 3055 C CA . ARG A 1 418 ? -9.973 -5.009 7.688 1.00 95.44 418 ARG A CA 1
ATOM 3056 C C . ARG A 1 418 ? -8.486 -5.054 7.374 1.00 95.44 418 ARG A C 1
ATOM 3058 O O . ARG A 1 418 ? -8.060 -5.779 6.478 1.00 95.44 418 ARG A O 1
ATOM 3065 N N . ILE A 1 419 ? -7.717 -4.288 8.131 1.00 94.56 419 ILE A N 1
ATOM 3066 C CA . ILE A 1 419 ? -6.259 -4.287 8.119 1.00 94.56 419 ILE A CA 1
ATOM 3067 C C . ILE A 1 419 ? -5.802 -5.073 9.342 1.00 94.56 419 ILE A C 1
ATOM 3069 O O . ILE A 1 419 ? -6.214 -4.773 10.458 1.00 94.56 419 ILE A O 1
ATOM 3073 N N . GLU A 1 420 ? -4.956 -6.073 9.151 1.00 93.88 420 GLU A N 1
ATOM 3074 C CA . GLU A 1 420 ? -4.336 -6.818 10.246 1.00 93.88 420 GLU A CA 1
ATOM 3075 C C . GLU A 1 420 ? -2.831 -6.609 10.208 1.00 93.88 420 GLU A C 1
ATOM 3077 O O . GLU A 1 420 ? -2.211 -6.819 9.167 1.00 93.88 420 GLU A O 1
ATOM 3082 N N . VAL A 1 421 ? -2.261 -6.216 11.342 1.00 92.62 421 VAL A N 1
ATOM 3083 C CA . VAL A 1 421 ? -0.823 -6.070 11.554 1.00 92.62 421 VAL A CA 1
ATOM 3084 C C . VAL A 1 421 ? -0.402 -7.085 12.606 1.00 92.62 421 VAL A C 1
ATOM 3086 O O . VAL A 1 421 ? -0.877 -7.025 13.738 1.00 92.62 421 VAL A O 1
ATOM 3089 N N . ASN A 1 422 ? 0.480 -8.011 12.247 1.00 89.56 422 ASN A N 1
ATOM 3090 C CA . ASN A 1 422 ? 1.081 -8.964 13.171 1.00 89.56 422 ASN A CA 1
ATOM 3091 C C . ASN A 1 422 ? 2.549 -8.600 13.360 1.00 89.56 422 ASN A C 1
ATOM 3093 O O . ASN A 1 422 ? 3.330 -8.654 12.416 1.00 89.56 422 ASN A O 1
ATOM 3097 N N . ILE A 1 423 ? 2.909 -8.225 14.579 1.00 87.62 423 ILE A N 1
ATOM 3098 C CA . ILE A 1 423 ? 4.284 -7.944 14.989 1.00 87.62 423 ILE A CA 1
ATOM 3099 C C . ILE A 1 423 ? 4.791 -9.211 15.665 1.00 87.62 423 ILE A C 1
ATOM 3101 O O . ILE A 1 423 ? 4.132 -9.675 16.595 1.00 87.62 423 ILE A O 1
ATOM 3105 N N . LYS A 1 424 ? 5.883 -9.798 15.179 1.00 86.50 424 LYS A N 1
ATOM 3106 C CA . LYS A 1 424 ? 6.438 -11.047 15.712 1.00 86.50 424 LYS A CA 1
ATOM 3107 C C . LYS A 1 424 ? 7.552 -10.796 16.706 1.00 86.50 424 LYS A C 1
ATOM 3109 O O . LYS A 1 424 ? 8.403 -9.921 16.419 1.00 86.50 424 LYS A O 1
#

pLDDT: mean 81.1, std 16.5, range [22.12, 96.56]

Foldseek 3Di:
DVVLCCCVCVVVCVVVVLVADDDDDDDDDDDDDFQKKKKAQDQVVVQVNCVRLVNPDRRPPHADPQKIWIWTQDLGRDIDIDIDGDQFRIKMKHQSVSSCVVCVVSLVVVLVVCLVVQVVVLVLLVFDSVLSNVVSVCVSCVSVQFRMWMWTWRDDDDPPDKTKIKIDTFTDPPDLQVQQLVLWDFQPQFAFEDDDPAFQKKKKFGTQLVSRVVSCLVVVLSVLCRLDVDPVLSVVVSVLVVLQSQQFRIIKMWTADDALGIKIKTATPHLPSNLVSCPDPSVQVSVQSNLCSVAFGKHWDWQPDAAPNWGKIKIKGQHPDQLPDLQADVRIKIKIWTRALRIIMIGIGHPRVVNRNVVRCCSNVVVGDGDHPQFRMKMKHQPQVVQCSVQVSNVHHGDPPAFRMWMWTWHADPRTIMIMIMGD

Sequence (424 aa):
MRLASVFSRSSLALAVACGAVLAQDQAAPTTTSSQLVITSTDSRVASGVQRMFGGAAGAPAAIGEGKALVLSLDDGGKLATREAAGDAWLVIEAKPAFLMKTFSKQVRQARMTAGMMGGMALAQAGIEAEAIDEVMDALFEFPNQVETLTVTIPRKYEPNESMAIAVGLAPKAETWFAGLVAALKPHDQGLRRLHGHDAMMTADIDVDFAAIYPSLEPMVARFTTFMVRDEALRAKVGPMLDRFYKGVSGPGSMSFDFENGMQFLMELCDPDAVAQVMADPVYLEYGKVASEMAGGVADVTSNAVTHRDVAVTKTVIELDDPGNNPFAKDGKTVTMAAISGGAMLMTSFGDADAGIKSLIDLALDGKLARAPLGKLMTAHIDVGRFMGFIAEQMGGAPSDDAPDAVDVSLAKNVEGLRIEVNIK

Secondary structure (DSSP, 8-state):
-HHHHHHHHHHHHHHHHTT-S-------------SEEEEES-HHHHHHHHHHTT--SPPPSSPPTTEEEEEEE-TT--EEEEEEE--SSEEEEE-HHHHHHHTHHHHHHHHHHHHHHHHHHHHHTT--HHHHHHHHHHHHHGGGGEEEEEEEE-S---TTS-EEEEEEEEEPTTSHHHHHHHH----TT-EE----TT-SEEEEE---HHHHHHHHHHHHHHHHHHH---HHHHHHHHHHHHHHHHTEEEEEEEEEETTTEEEEEEEES-HHHHHHHHHSHHHHHHHHHHHHTTTEEEEEEEEEEEETTEEEEEEEEEES-GGG-TT-BTTEEEEEEEEETTEEEEEESS-HHHHHHHHHHHHHTT-S-EE--SSSEEEEEEHHHHHHHHHHHTT----TTS-SEEEEEEEE-SSSEEEEEEE-

Radius of gyration: 24.41 Å; chains: 1; bounding box: 58×45×69 Å